Protein AF-A0A2A2J7B3-F1 (afdb_monomer_lite)

Radius of gyration: 69.62 Å; chains: 1; bounding box: 157×77×228 Å

Sequence (652 aa):
MFANFLNESLFKNNKKFQEKTTIHHVQASNSHSEPKKAAKKKLTIIRDLDSDKVLTRLASVEEIEPEYIGFLATYFHDTTAANNDLRQKLNAKASTEAELQNKLEEAKTLRMALERQVVDKDRQLQITSSKLTATQSAAEQFHGQTEQLHVENEGLKKAINAASVAAAEVANKQAELDAFRQKETTLNRRVSQLEGELKQLKLNNEHLQKSAEDTSELEKVQTEFIKLEQVARELKTQLEEKNAALGEAKKRESGAVTAEDLTKIQKEKESILNDFEASKIEWEKKETALMTEYHSLQSLVDELNKEVAKFETFKKEQEDLEQQLRAKEKELAEKSAKLREAESQVFIPSANQDKVASLEKTNVELKSEVENLTKKLIAAEKKAASATPQSNGIEEEVVLKKTKGLDAAPSTGSNEEVQKLKDENQRLKAKNDELRERNLKILEQVNGGSGGGEASVAQVKVKAAKGGEENSNSLVEERRLVVELLGPLAKSTKAKLEDKTAYSKWLNETANNLTKQLADAVNKAGKSNSQTKVTTAESNNNNNNDVTKYKDALTVLTGELTRIEHLYAEGQSRYEAKIAELEQKLSRAVSVIDSVHKLKGELKQCQELKRQIVDLKTTLTSEEALADPSRPSPGSASSAKSDDGEWEVVSS

Secondary structure (DSSP, 8-state):
-HHHHHHHHHHHHTTSSSS--------------PPPP--------GGG--HHHHHHHHTT-TTS-HHHHHHHHHHHHHHHHHHHHHHHHHHHHHHHHHHHHHHHHHHHHHHHHHHHHHHHHHHHHHHHHHHHHHHHHHHHHHHHHHHHHHHHHHHHHHHHHHHHHHHHHHHHHHHHHHHHHHHHHHHHHHHHHHHHHHHHHHHHHHHHHHHHH-THHHHHHHHHHHHHHHHHHHHHHHHHHHHHHHHHHTTS------HHHHHHHHHHHHHHHHHHHHHHHHHHHHHHHHHHHHHHHHHHHHHHHHHHHHHHHHHHHHHHHHHHHHHHHHHHHHHHHHHHHHHHHHS--THHHHHHHHHHHHHHHHHHHHHHHHHHHHHHHHHHTTS-------------------------S-HHHHHHHHHHHHHHHHHHHHHHHHHHHHHHHHHTT------------PPPPP-----HHHHHHHHHHHHHHHHHHHT-----SS-HHHHHHHHHHHHHHHHHHHHHHHHHHHT--S-----SSSHHHHHHHHHHHHHHHHHHHHHHHHHHHHHHHHHHHHHHHHHHHHHHHHHHHHHHHHHHHHHHHHHHHHHHHHHHHHHHHHHHHHHHHH--TT-PPPP-----------------

Organism: NCBI:txid2018661

pLDDT: mean 72.61, std 20.71, range [30.84, 96.69]

Foldseek 3Di:
DVVVVVVVVVVVVVVVPPDDDDDDDDDDDDDDDDDDDDDDDPDPDPPPDQLCNVLVVQVPDPPDDPVVSVVSSVVRVVVVVVVVVVVVVVVVVVVVVVVVVVVVVVVVVVVVVVVVVVVVVVVVVVVVVVVVVVVVVVVVVVVVVVVVVVVVVVVVVVVVVVVVVVVVVVVVVVVVVVVVVVVVVVVVVVVVVVVVVVVVVVVVVVVVVVVVVPCVVVVVVVVVVVVVVVVVVVVVVVVVVVVVVVVVCVVPDDDDDDPVVVVVVVVVVVVVVVVVVVVVVVVVVVVVVVVVVVVVVVVVVVVVVVVVVVVVVVVVVVVVVVVVVVVVVVVVVVVVVVVVVVVVVVPDPCVVVVVVVVVVVVVVVVVVVVVVVVVVVVVVVVVVVVDDDDDDDDDDDDDDDDDDDDDDDDPPDPPVNVVVVVVVVVVVVVVVVVVVVVVVVVVVVVVVPDDDDDDDDDDDDDDDDDDDDPDLVVQLVVLQVVLVVQCVVLVHNDFDSSDPVRSVVVVVVSVVSNVVVVVVVVVVVVPPPDDDDDDPDPVVVVVVVVVVVVVVVVVVVVVVVVVVVVVVVVVVVVVVVVVVVVVVVVVVVVVVVVVVVVVVVVVVVVVVVVVVVVVVVVVVVVVVVVDDVPDDDDDDDDDDDDDDDDDDPPDD

Structure (mmCIF, N/CA/C/O backbone):
data_AF-A0A2A2J7B3-F1
#
_entry.id   AF-A0A2A2J7B3-F1
#
loop_
_atom_site.group_PDB
_atom_site.id
_atom_site.type_symbol
_atom_site.label_atom_id
_atom_site.label_alt_id
_atom_site.label_comp_id
_atom_site.label_asym_id
_atom_site.label_entity_id
_atom_site.label_seq_id
_atom_site.pdbx_PDB_ins_code
_atom_site.Cartn_x
_atom_site.Cartn_y
_atom_site.Cartn_z
_atom_site.occupancy
_atom_site.B_iso_or_equiv
_atom_site.auth_seq_id
_atom_site.auth_comp_id
_atom_site.auth_asym_id
_atom_site.auth_atom_id
_atom_site.pdbx_PDB_model_num
ATOM 1 N N . MET A 1 1 ? 47.542 9.823 -18.271 1.00 46.59 1 MET A N 1
ATOM 2 C CA . MET A 1 1 ? 48.842 9.888 -18.986 1.00 46.59 1 MET A CA 1
ATOM 3 C C . MET A 1 1 ? 48.719 9.769 -20.509 1.00 46.59 1 MET A C 1
ATOM 5 O O . MET A 1 1 ? 49.507 10.402 -21.191 1.00 46.59 1 MET A O 1
ATOM 9 N N . PHE A 1 2 ? 47.718 9.072 -21.066 1.00 37.59 2 PHE A N 1
ATOM 10 C CA . PHE A 1 2 ? 47.525 8.977 -22.529 1.00 37.59 2 PHE A CA 1
ATOM 11 C C . PHE A 1 2 ? 47.028 10.276 -23.208 1.00 37.59 2 PHE A C 1
ATOM 13 O O . PHE A 1 2 ? 47.333 10.521 -24.370 1.00 37.59 2 PHE A O 1
ATOM 20 N N . ALA A 1 3 ? 46.328 11.150 -22.473 1.00 42.34 3 ALA A N 1
ATOM 21 C CA . ALA A 1 3 ? 45.809 12.418 -23.004 1.00 42.34 3 ALA A CA 1
ATOM 22 C C . ALA A 1 3 ? 46.893 13.494 -23.246 1.00 42.34 3 ALA A C 1
ATOM 24 O O . ALA A 1 3 ? 46.746 14.319 -24.145 1.00 42.34 3 ALA A O 1
ATOM 25 N N . ASN A 1 4 ? 48.014 13.457 -22.514 1.00 44.22 4 ASN A N 1
ATOM 26 C CA . ASN A 1 4 ? 49.105 14.426 -22.701 1.00 44.22 4 ASN A CA 1
ATOM 27 C C . ASN A 1 4 ? 49.988 14.102 -23.916 1.00 44.22 4 ASN A C 1
ATOM 29 O O . ASN A 1 4 ? 50.567 15.009 -24.502 1.00 44.22 4 ASN A O 1
ATOM 33 N N . PHE A 1 5 ? 50.039 12.838 -24.345 1.00 44.47 5 PHE A N 1
ATOM 34 C CA . PHE A 1 5 ? 50.855 12.419 -25.488 1.00 44.47 5 PHE A CA 1
ATOM 35 C C . PHE A 1 5 ? 50.239 12.830 -26.840 1.00 44.47 5 PHE A C 1
ATOM 37 O O . PHE A 1 5 ? 50.952 13.154 -27.788 1.00 44.47 5 PHE A O 1
ATOM 44 N N . LEU A 1 6 ? 48.905 12.889 -26.926 1.00 46.59 6 LEU A N 1
ATOM 45 C CA . LEU A 1 6 ? 48.200 13.297 -28.148 1.00 46.59 6 LEU A CA 1
ATOM 46 C C . LEU A 1 6 ? 48.211 14.816 -28.369 1.00 46.59 6 LEU A C 1
ATOM 48 O O . LEU A 1 6 ? 48.235 15.267 -29.515 1.00 46.59 6 LEU A O 1
ATOM 52 N N . ASN A 1 7 ? 48.266 15.608 -27.294 1.00 42.88 7 ASN A N 1
ATOM 53 C CA . ASN A 1 7 ? 48.253 17.068 -27.397 1.00 42.88 7 ASN A CA 1
ATOM 54 C C . ASN A 1 7 ? 49.615 17.642 -27.849 1.00 42.88 7 ASN A C 1
ATOM 56 O O . ASN A 1 7 ? 49.677 18.661 -28.535 1.00 42.88 7 ASN A O 1
ATOM 60 N N . GLU A 1 8 ? 50.718 16.948 -27.550 1.00 44.56 8 GLU A N 1
ATOM 61 C CA . GLU A 1 8 ? 52.071 17.367 -27.947 1.00 44.56 8 GLU A CA 1
ATOM 62 C C . GLU A 1 8 ? 52.402 17.050 -29.422 1.00 44.56 8 GLU A C 1
ATOM 64 O O . GLU A 1 8 ? 53.219 17.732 -30.048 1.00 44.56 8 GLU A O 1
ATOM 69 N N . SER A 1 9 ? 51.730 16.051 -30.007 1.00 46.09 9 SER A N 1
ATOM 70 C CA . SER A 1 9 ? 51.897 15.662 -31.416 1.00 46.09 9 SER A CA 1
ATOM 71 C C . SER A 1 9 ? 51.178 16.624 -32.377 1.00 46.09 9 SER A C 1
ATOM 73 O O . SER A 1 9 ? 51.717 16.993 -33.424 1.00 46.09 9 SER A O 1
ATOM 75 N N . LEU A 1 10 ? 50.003 17.132 -31.984 1.00 44.69 10 LEU A N 1
ATOM 76 C CA . LEU A 1 10 ? 49.225 18.087 -32.786 1.00 44.69 10 LEU A CA 1
ATOM 77 C C . LEU A 1 10 ? 49.862 19.486 -32.848 1.00 44.69 10 LEU A C 1
ATOM 79 O O . LEU A 1 10 ? 49.767 20.160 -33.875 1.00 44.69 10 LEU A O 1
ATOM 83 N N . PHE A 1 11 ? 50.591 19.904 -31.809 1.00 45.38 11 PHE A N 1
ATOM 84 C CA . PHE A 1 11 ? 51.267 21.208 -31.797 1.00 45.38 11 PHE A CA 1
ATOM 85 C C . PHE A 1 11 ? 52.554 21.248 -32.642 1.00 45.38 11 PHE A C 1
ATOM 87 O O . PHE A 1 11 ? 52.927 22.307 -33.152 1.00 45.38 11 PHE A O 1
ATOM 94 N N . LYS A 1 12 ? 53.229 20.107 -32.851 1.00 45.62 12 LYS A N 1
ATOM 95 C CA . LYS A 1 12 ? 54.468 20.042 -33.653 1.00 45.62 12 LYS A CA 1
ATOM 96 C C . LYS A 1 12 ? 54.218 20.040 -35.164 1.00 45.62 12 LYS A C 1
ATOM 98 O O . LYS A 1 12 ? 55.061 20.543 -35.906 1.00 45.62 12 LYS A O 1
ATOM 103 N N . ASN A 1 13 ? 53.057 19.568 -35.626 1.00 40.62 13 ASN A N 1
ATOM 104 C CA . ASN A 1 13 ? 52.735 19.545 -37.059 1.00 40.62 13 ASN A CA 1
ATOM 105 C C . ASN A 1 13 ? 52.183 20.871 -37.599 1.00 40.62 13 ASN A C 1
ATOM 107 O O . ASN A 1 13 ? 52.372 21.164 -38.777 1.00 40.62 13 ASN A O 1
ATOM 111 N N . ASN A 1 14 ? 51.609 21.727 -36.749 1.00 38.53 14 ASN A N 1
ATOM 112 C CA . ASN A 1 14 ? 51.063 23.017 -37.191 1.00 38.53 14 ASN A CA 1
ATOM 113 C C . ASN A 1 14 ? 52.134 24.116 -37.379 1.00 38.53 14 ASN A C 1
ATOM 115 O O . ASN A 1 14 ? 51.863 25.161 -37.963 1.00 38.53 14 ASN A O 1
ATOM 119 N N . LYS A 1 15 ? 53.379 23.882 -36.932 1.00 39.34 15 LYS A N 1
ATOM 120 C CA . LYS A 1 15 ? 54.494 24.843 -37.062 1.00 39.34 15 LYS A CA 1
ATOM 121 C C . LYS A 1 15 ? 55.290 24.705 -38.370 1.00 39.34 15 LYS A C 1
ATOM 123 O O . LYS A 1 15 ? 56.123 25.554 -38.659 1.00 39.34 15 LYS A O 1
ATOM 128 N N . LYS A 1 16 ? 55.038 23.664 -39.178 1.00 42.00 16 LYS A N 1
ATOM 129 C CA . LYS A 1 16 ? 55.746 23.415 -40.454 1.00 42.00 16 LYS A CA 1
ATOM 130 C C . LYS A 1 16 ? 55.039 23.961 -41.704 1.00 42.00 16 LYS A C 1
ATOM 132 O O . LYS A 1 16 ? 55.583 23.827 -42.792 1.00 42.00 16 LYS A O 1
ATOM 137 N N . PHE A 1 17 ? 53.872 24.595 -41.564 1.00 38.53 17 PHE A N 1
ATOM 138 C CA . PHE A 1 17 ? 53.041 25.037 -42.698 1.00 38.53 17 PHE A CA 1
ATOM 139 C C . PHE A 1 17 ? 52.876 26.566 -42.832 1.00 38.53 17 PHE A C 1
ATOM 141 O O . PHE A 1 17 ? 51.977 27.029 -43.526 1.00 38.53 17 PHE A O 1
ATOM 148 N N . GLN A 1 18 ? 53.740 27.361 -42.189 1.00 39.41 18 GLN A N 1
ATOM 149 C CA . GLN A 1 18 ? 53.664 28.836 -42.180 1.00 39.41 18 GLN A CA 1
ATOM 150 C C . GLN A 1 18 ? 54.884 29.550 -42.802 1.00 39.41 18 GLN A C 1
ATOM 152 O O . GLN A 1 18 ? 55.005 30.762 -42.679 1.00 39.41 18 GLN A O 1
ATOM 157 N N . GLU A 1 19 ? 55.766 28.857 -43.528 1.00 44.75 19 GLU A N 1
ATOM 158 C CA . GLU A 1 19 ? 56.910 29.500 -44.200 1.00 44.75 19 GLU A CA 1
ATOM 159 C C . GLU A 1 19 ? 57.011 29.115 -45.680 1.00 44.75 19 GLU A C 1
ATOM 161 O O . GLU A 1 19 ? 57.632 28.119 -46.038 1.00 44.75 19 GLU A O 1
ATOM 166 N N . LYS A 1 20 ? 56.382 29.937 -46.531 1.00 44.06 20 LYS A N 1
ATOM 167 C CA . LYS A 1 20 ? 56.868 30.435 -47.839 1.00 44.06 20 LYS A CA 1
ATOM 168 C C . LYS A 1 20 ? 55.691 30.811 -48.735 1.00 44.06 20 LYS A C 1
ATOM 170 O O . LYS A 1 20 ? 55.239 30.022 -49.554 1.00 44.06 20 LYS A O 1
ATOM 175 N N . THR A 1 21 ? 55.277 32.072 -48.645 1.00 35.19 21 THR A N 1
ATOM 176 C CA . THR A 1 21 ? 54.629 32.749 -49.775 1.00 35.19 21 THR A CA 1
ATOM 177 C C . THR A 1 21 ? 55.183 34.168 -49.866 1.00 35.19 21 THR A C 1
ATOM 179 O O . THR A 1 21 ? 54.560 35.132 -49.437 1.00 35.19 21 THR A O 1
ATOM 182 N N . THR A 1 22 ? 56.410 34.296 -50.373 1.00 32.75 22 THR A N 1
ATOM 183 C CA . THR A 1 22 ? 56.969 35.588 -50.788 1.00 32.75 22 THR A CA 1
ATOM 184 C C . THR A 1 22 ? 56.558 35.813 -52.237 1.00 32.75 22 THR A C 1
ATOM 186 O O . THR A 1 22 ? 57.039 35.138 -53.145 1.00 32.75 22 THR A O 1
ATOM 189 N N . ILE A 1 23 ? 55.618 36.731 -52.441 1.00 35.53 23 ILE A N 1
ATOM 190 C CA . ILE A 1 23 ? 55.153 37.172 -53.755 1.00 35.53 23 ILE A CA 1
ATOM 191 C C . ILE A 1 23 ? 56.238 38.083 -54.343 1.00 35.53 23 ILE A C 1
ATOM 193 O O . ILE A 1 23 ? 56.401 39.218 -53.902 1.00 35.53 23 ILE A O 1
ATOM 197 N N . HIS A 1 24 ? 56.988 37.596 -55.335 1.00 34.22 24 HIS A N 1
ATOM 198 C CA . HIS A 1 24 ? 57.807 38.454 -56.189 1.00 34.22 24 HIS A CA 1
ATOM 199 C C . HIS A 1 24 ? 56.935 39.033 -57.305 1.00 34.22 24 HIS A C 1
ATOM 201 O O . HIS A 1 24 ? 56.469 38.326 -58.197 1.00 34.22 24 HIS A O 1
ATOM 207 N N . HIS A 1 25 ? 56.728 40.344 -57.235 1.00 33.91 25 HIS A N 1
ATOM 208 C CA . HIS A 1 25 ? 56.213 41.171 -58.314 1.00 33.91 25 HIS A CA 1
ATOM 209 C C . HIS A 1 25 ? 57.253 41.214 -59.445 1.00 33.91 25 HIS A C 1
ATOM 211 O O . HIS A 1 25 ? 58.308 41.825 -59.290 1.00 33.91 25 HIS A O 1
ATOM 217 N N . VAL A 1 26 ? 56.971 40.553 -60.569 1.00 33.25 26 VAL A N 1
ATOM 218 C CA . VAL A 1 26 ? 57.711 40.732 -61.824 1.00 33.25 26 VAL A CA 1
ATOM 219 C C . VAL A 1 26 ? 56.765 41.398 -62.816 1.00 33.25 26 VAL A C 1
ATOM 221 O O . VAL A 1 26 ? 55.819 40.784 -63.307 1.00 33.25 26 VAL A O 1
ATOM 224 N N . GLN A 1 27 ? 57.013 42.682 -63.077 1.00 32.03 27 GLN A N 1
ATOM 225 C CA . GLN A 1 27 ? 56.460 43.410 -64.213 1.00 32.03 27 GLN A CA 1
ATOM 226 C C . GLN A 1 27 ? 56.942 42.746 -65.508 1.00 32.03 27 GLN A C 1
ATOM 228 O O . GLN A 1 27 ? 58.120 42.824 -65.849 1.00 32.03 27 GLN A O 1
ATOM 233 N N . ALA A 1 28 ? 56.027 42.117 -66.243 1.00 31.41 28 ALA A N 1
ATOM 234 C CA . ALA A 1 28 ? 56.230 41.786 -67.645 1.00 31.41 28 ALA A CA 1
ATOM 235 C C . ALA A 1 28 ? 55.820 43.001 -68.491 1.00 31.41 28 ALA A C 1
ATOM 237 O O . ALA A 1 28 ? 54.637 43.292 -68.670 1.00 31.41 28 ALA A O 1
ATOM 238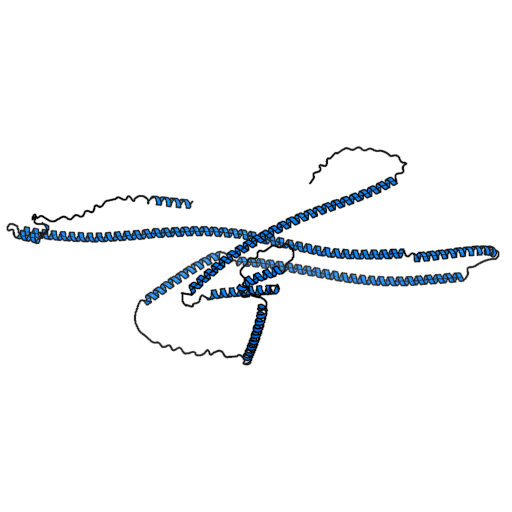 N N . SER A 1 29 ? 56.814 43.740 -68.979 1.00 31.75 29 SER A N 1
ATOM 239 C CA . SER A 1 29 ? 56.663 44.772 -70.000 1.00 31.75 29 SER A CA 1
ATOM 240 C C . SER A 1 29 ? 56.336 44.120 -71.346 1.00 31.75 29 SER A C 1
ATOM 242 O O . SER A 1 29 ? 57.200 43.576 -72.028 1.00 31.75 29 SER A O 1
ATOM 244 N N . ASN A 1 30 ? 55.064 44.191 -71.735 1.00 31.06 30 ASN A N 1
ATOM 245 C CA . ASN A 1 30 ? 54.614 43.883 -73.085 1.00 31.06 30 ASN A CA 1
ATOM 246 C C . ASN A 1 30 ? 54.822 45.127 -73.964 1.00 31.06 30 ASN A C 1
ATOM 248 O O . ASN A 1 30 ? 54.076 46.098 -73.860 1.00 31.06 30 ASN A O 1
ATOM 252 N N . SER A 1 31 ? 55.820 45.096 -74.845 1.00 33.31 31 SER A N 1
ATOM 253 C CA . SER A 1 31 ? 55.893 46.003 -75.994 1.00 33.31 31 SER A CA 1
ATOM 254 C C . SER A 1 31 ? 56.234 45.200 -77.244 1.00 33.31 31 SER A C 1
ATOM 256 O O . SER A 1 31 ? 57.396 44.948 -77.556 1.00 33.31 31 SER A O 1
ATOM 258 N N . HIS A 1 32 ? 55.179 44.774 -77.935 1.00 31.81 32 HIS A N 1
ATOM 259 C CA . HIS A 1 32 ? 55.223 44.284 -79.305 1.00 31.81 32 HIS A CA 1
ATOM 260 C C . HIS A 1 32 ? 55.327 45.516 -80.216 1.00 31.81 32 HIS A C 1
ATOM 262 O O . HIS A 1 32 ? 54.392 46.313 -80.280 1.00 31.81 32 HIS A O 1
ATOM 268 N N . SER A 1 33 ? 56.460 45.705 -80.891 1.00 36.03 33 SER A N 1
ATOM 269 C CA . SER A 1 33 ? 56.558 46.618 -82.031 1.00 36.03 33 SER A CA 1
ATOM 270 C C . SER A 1 33 ? 57.204 45.894 -83.211 1.00 36.03 33 SER A C 1
ATOM 272 O O . SER A 1 33 ? 58.276 45.300 -83.118 1.00 36.03 33 SER A O 1
ATOM 274 N N . GLU A 1 34 ? 56.464 45.893 -84.315 1.00 39.31 34 GLU A N 1
ATOM 275 C CA . GLU A 1 34 ? 56.808 45.309 -85.607 1.00 39.31 34 GLU A CA 1
ATOM 276 C C . GLU A 1 34 ? 58.113 45.895 -86.176 1.00 39.31 34 GLU A C 1
ATOM 278 O O . GLU A 1 34 ? 58.308 47.115 -86.121 1.00 39.31 34 GLU A O 1
ATOM 283 N N . PRO A 1 35 ? 58.973 45.101 -86.843 1.00 38.72 35 PRO A N 1
ATOM 284 C CA . PRO A 1 35 ? 60.016 45.664 -87.679 1.00 38.72 35 PRO A CA 1
ATOM 285 C C . PRO A 1 35 ? 59.506 45.879 -89.113 1.00 38.72 35 PRO A C 1
ATOM 287 O O . PRO A 1 35 ? 59.101 44.957 -89.824 1.00 38.72 35 PRO A O 1
ATOM 290 N N . LYS A 1 36 ? 59.565 47.145 -89.536 1.00 39.59 36 LYS A N 1
ATOM 291 C CA . LYS A 1 36 ? 59.299 47.634 -90.893 1.00 39.59 36 LYS A CA 1
ATOM 292 C C . LYS A 1 36 ? 60.319 47.107 -91.917 1.00 39.59 36 LYS A C 1
ATOM 294 O O . LYS A 1 36 ? 61.487 46.881 -91.617 1.00 39.59 36 LYS A O 1
ATOM 299 N N . LYS A 1 37 ? 59.842 46.971 -93.159 1.00 40.97 37 LYS A N 1
ATOM 300 C CA . LYS A 1 37 ? 60.570 46.583 -94.381 1.00 40.97 37 LYS A CA 1
ATOM 301 C C . LYS A 1 37 ? 61.631 47.602 -94.851 1.00 40.97 37 LYS A C 1
ATOM 303 O O . LYS A 1 37 ? 61.441 48.804 -94.706 1.00 40.97 37 LYS A O 1
ATOM 308 N N . ALA A 1 38 ? 62.579 47.043 -95.626 1.00 37.31 38 ALA A N 1
ATOM 309 C CA . ALA A 1 38 ? 63.555 47.619 -96.578 1.00 37.31 38 ALA A CA 1
ATOM 310 C C . ALA A 1 38 ? 64.889 48.114 -95.965 1.00 37.31 38 ALA A C 1
ATOM 312 O O . ALA A 1 38 ? 64.889 48.787 -94.951 1.00 37.31 38 ALA A O 1
ATOM 313 N N . ALA A 1 39 ? 66.077 47.803 -96.506 1.00 36.78 39 ALA A N 1
ATOM 314 C CA . ALA A 1 39 ? 66.453 47.786 -97.920 1.00 36.78 39 ALA A CA 1
ATOM 315 C C . ALA A 1 39 ? 67.507 46.720 -98.313 1.00 36.78 39 ALA A C 1
ATOM 317 O O . ALA A 1 39 ? 68.252 46.178 -97.503 1.00 36.78 39 ALA A O 1
ATOM 318 N N . LYS A 1 40 ? 67.541 46.464 -99.625 1.00 45.66 40 LYS A N 1
ATOM 319 C CA . LYS A 1 40 ? 68.376 45.519 -100.376 1.00 45.66 40 LYS A CA 1
ATOM 320 C C . LYS A 1 40 ? 69.886 45.714 -100.151 1.00 45.66 40 LYS A C 1
ATOM 322 O O . LYS A 1 40 ? 70.438 46.746 -100.517 1.00 45.66 40 LYS A O 1
ATOM 327 N N . LYS A 1 41 ? 70.568 44.633 -99.770 1.00 39.53 41 LYS A N 1
ATOM 328 C CA . LYS A 1 41 ? 71.864 44.244 -100.349 1.00 39.53 41 LYS A CA 1
ATOM 329 C C . LYS A 1 41 ? 71.696 42.813 -100.856 1.00 39.53 41 LYS A C 1
ATOM 331 O O . LYS A 1 41 ? 71.261 41.953 -100.096 1.00 39.53 41 LYS A O 1
ATOM 336 N N . LYS A 1 42 ? 71.967 42.563 -102.143 1.00 43.91 42 LYS A N 1
ATOM 337 C CA . LYS A 1 42 ? 72.050 41.201 -102.692 1.00 43.91 42 LYS A CA 1
ATOM 338 C C . LYS A 1 42 ? 73.274 40.522 -102.064 1.00 43.91 42 LYS A C 1
ATOM 340 O O . LYS A 1 42 ? 74.350 40.544 -102.643 1.00 43.91 42 LYS A O 1
ATOM 345 N N . LEU A 1 43 ? 73.114 39.959 -100.871 1.00 39.97 43 LEU A N 1
ATOM 346 C CA . LEU A 1 43 ? 73.842 38.751 -100.517 1.00 39.97 43 LEU A CA 1
ATOM 347 C C . LEU A 1 43 ? 72.992 37.600 -101.035 1.00 39.97 43 LEU A C 1
ATOM 349 O O . LEU A 1 43 ? 71.810 37.515 -100.705 1.00 39.97 43 LEU A O 1
ATOM 353 N N . THR A 1 44 ? 73.577 36.742 -101.864 1.00 44.69 44 THR A N 1
ATOM 354 C CA . THR A 1 44 ? 73.000 35.434 -102.164 1.00 44.69 44 THR A CA 1
ATOM 355 C C . THR A 1 44 ? 72.730 34.755 -100.827 1.00 44.69 44 THR A C 1
ATOM 357 O O . THR A 1 44 ? 73.651 34.459 -100.068 1.00 44.69 44 THR A O 1
ATOM 360 N N . ILE A 1 45 ? 71.452 34.620 -100.490 1.00 46.56 45 ILE A N 1
ATOM 361 C CA . ILE A 1 45 ? 71.003 33.987 -99.261 1.00 46.56 45 ILE A CA 1
ATOM 362 C C . ILE A 1 45 ? 71.419 32.517 -99.372 1.00 46.56 45 ILE A C 1
ATOM 364 O O . ILE A 1 45 ? 70.900 31.780 -100.203 1.00 46.56 45 ILE A O 1
ATOM 368 N N . ILE A 1 46 ? 72.364 32.092 -98.532 1.00 53.47 46 ILE A N 1
ATOM 369 C CA . ILE A 1 46 ? 72.908 30.721 -98.486 1.00 53.47 46 ILE A CA 1
ATOM 370 C C . ILE A 1 46 ? 71.819 29.674 -98.142 1.00 53.47 46 ILE A C 1
ATOM 372 O O . ILE A 1 46 ? 72.064 28.478 -98.216 1.00 53.47 46 ILE A O 1
ATOM 376 N N . ARG A 1 47 ? 70.583 30.091 -97.822 1.00 54.59 47 ARG A N 1
ATOM 377 C CA . ARG A 1 47 ? 69.450 29.178 -97.580 1.00 54.59 47 ARG A CA 1
ATOM 378 C C . ARG A 1 47 ? 68.881 28.501 -98.836 1.00 54.59 47 ARG A C 1
ATOM 380 O O . ARG A 1 47 ? 68.173 27.520 -98.660 1.00 54.59 47 ARG A O 1
ATOM 387 N N . ASP A 1 48 ? 69.202 28.968 -100.049 1.00 51.38 48 ASP A N 1
ATOM 388 C CA . ASP A 1 48 ? 68.646 28.418 -101.308 1.00 51.38 48 ASP A CA 1
ATOM 389 C C . ASP A 1 48 ? 69.651 27.599 -102.148 1.00 51.38 48 ASP A C 1
ATOM 391 O O . ASP A 1 48 ? 69.338 27.194 -103.276 1.00 51.38 48 ASP A O 1
ATOM 395 N N . LEU A 1 49 ? 70.855 27.356 -101.618 1.00 60.59 49 LEU A N 1
ATOM 396 C CA . LEU A 1 49 ? 71.815 26.399 -102.177 1.00 60.59 49 LEU A CA 1
ATOM 397 C C . LEU A 1 49 ? 71.397 24.996 -101.728 1.00 60.59 49 LEU A C 1
ATOM 399 O O . LEU A 1 49 ? 71.708 24.592 -100.611 1.00 60.59 49 LEU A O 1
ATOM 403 N N . ASP A 1 50 ? 70.668 24.272 -102.577 1.00 67.12 50 ASP A N 1
ATOM 404 C CA . ASP A 1 50 ? 70.496 22.833 -102.382 1.00 67.12 50 ASP A CA 1
ATOM 405 C C . ASP A 1 50 ? 71.690 22.070 -102.985 1.00 67.12 50 ASP A C 1
ATOM 407 O O . ASP A 1 50 ? 72.432 22.607 -103.818 1.00 67.12 50 ASP A O 1
ATOM 411 N N . SER A 1 51 ? 71.890 20.840 -102.511 1.00 66.38 51 SER A N 1
ATOM 412 C CA . SER A 1 51 ? 72.967 19.942 -102.943 1.00 66.38 51 SER A CA 1
ATOM 413 C C . SER A 1 51 ? 73.061 19.846 -104.467 1.00 66.38 51 SER A C 1
ATOM 415 O O . SER A 1 51 ? 74.141 20.007 -105.031 1.00 66.38 51 SER A O 1
ATOM 417 N N . ASP A 1 52 ? 71.932 19.690 -105.152 1.00 68.12 52 ASP A N 1
ATOM 418 C CA . ASP A 1 52 ? 71.865 19.541 -106.603 1.00 68.12 52 ASP A CA 1
ATOM 419 C C . ASP A 1 52 ? 72.272 20.838 -107.305 1.00 68.12 52 ASP A C 1
ATOM 421 O O . ASP A 1 52 ? 72.985 20.804 -108.307 1.00 68.12 52 ASP A O 1
ATOM 425 N N . LYS A 1 53 ? 71.922 22.006 -106.755 1.00 71.31 53 LYS A N 1
ATOM 426 C CA . LYS A 1 53 ? 72.347 23.311 -107.302 1.00 71.31 53 LYS A CA 1
ATOM 427 C C . LYS A 1 53 ? 73.844 23.577 -107.130 1.00 71.31 53 LYS A C 1
ATOM 429 O O . LYS A 1 53 ? 74.443 24.231 -107.987 1.00 71.31 53 LYS A O 1
ATOM 434 N N . VAL A 1 54 ? 74.447 23.107 -106.037 1.00 70.06 54 VAL A N 1
ATOM 435 C CA . VAL A 1 54 ? 75.896 23.216 -105.789 1.00 70.06 54 VAL A CA 1
ATOM 436 C C . VAL A 1 54 ? 76.662 22.269 -106.711 1.00 70.06 54 VAL A C 1
ATOM 438 O O . VAL A 1 54 ? 77.597 22.698 -107.386 1.00 70.06 54 VAL A O 1
ATOM 441 N N . LEU A 1 55 ? 76.218 21.015 -106.811 1.00 67.75 55 LEU A N 1
ATOM 442 C CA . LEU A 1 55 ? 76.835 19.989 -107.652 1.00 67.75 55 LEU A CA 1
ATOM 443 C C . LEU A 1 55 ? 76.708 20.307 -109.143 1.00 67.75 55 LEU A C 1
ATOM 445 O O . LEU A 1 55 ? 77.688 20.196 -109.872 1.00 67.75 55 LEU A O 1
ATOM 449 N N . THR A 1 56 ? 75.549 20.804 -109.585 1.00 70.69 56 THR A N 1
ATOM 450 C CA . THR A 1 56 ? 75.329 21.233 -110.979 1.00 70.69 56 THR A CA 1
ATOM 451 C C . THR A 1 56 ? 76.251 22.390 -111.373 1.00 70.69 56 THR A C 1
ATOM 453 O O . THR A 1 56 ? 76.732 22.440 -112.502 1.00 70.69 56 THR A O 1
ATOM 456 N N . ARG A 1 57 ? 76.541 23.324 -110.454 1.00 68.62 57 ARG A N 1
ATOM 457 C CA . ARG A 1 57 ? 77.497 24.413 -110.714 1.00 68.62 57 ARG A CA 1
ATOM 458 C C . ARG A 1 57 ? 78.945 23.935 -110.733 1.00 68.62 57 ARG A C 1
ATOM 460 O O . ARG A 1 57 ? 79.703 24.390 -111.580 1.00 68.62 57 ARG A O 1
ATOM 467 N N . LEU A 1 58 ? 79.328 23.030 -109.838 1.00 67.94 58 LEU A N 1
ATOM 468 C CA . LEU A 1 58 ? 80.693 22.497 -109.782 1.00 67.94 58 LEU A CA 1
ATOM 469 C C . LEU A 1 58 ? 81.013 21.584 -110.972 1.00 67.94 58 LEU A C 1
ATOM 471 O O . LEU A 1 58 ? 82.117 21.654 -111.494 1.00 67.94 58 LEU A O 1
ATOM 475 N N . ALA A 1 59 ? 80.031 20.827 -111.471 1.00 64.56 59 ALA A N 1
ATOM 476 C CA . ALA A 1 59 ? 80.159 20.016 -112.684 1.00 64.56 59 ALA A CA 1
ATOM 477 C C . ALA A 1 59 ? 80.345 20.834 -113.980 1.00 64.56 59 ALA A C 1
ATOM 479 O O . ALA A 1 59 ? 80.698 20.269 -115.009 1.00 64.56 59 ALA A O 1
ATOM 480 N N . SER A 1 60 ? 80.106 22.152 -113.942 1.00 63.16 60 SER A N 1
ATOM 481 C CA . SER A 1 60 ? 80.287 23.066 -115.083 1.00 63.16 60 SER A CA 1
ATOM 482 C C . SER A 1 60 ? 81.646 23.784 -115.116 1.00 63.16 60 SER A C 1
ATOM 484 O O . SER A 1 60 ? 81.884 24.589 -116.013 1.00 63.16 60 SER A O 1
ATOM 486 N N . VAL A 1 61 ? 82.526 23.521 -114.143 1.00 67.69 61 VAL A N 1
ATOM 487 C CA . VAL A 1 61 ? 83.872 24.109 -114.052 1.00 67.69 61 VAL A CA 1
ATOM 488 C C . VAL A 1 61 ? 84.892 23.097 -114.592 1.00 67.69 61 VAL A C 1
ATOM 490 O O . VAL A 1 61 ? 85.061 22.035 -114.004 1.00 67.69 61 VAL A O 1
ATOM 493 N N . GLU A 1 62 ? 85.575 23.419 -115.698 1.00 60.06 62 GLU A N 1
ATOM 494 C CA . GLU A 1 62 ? 86.496 22.510 -116.425 1.00 60.06 62 GLU A CA 1
ATOM 495 C C . GLU A 1 62 ? 87.751 22.080 -115.636 1.00 60.06 62 GLU A C 1
ATOM 497 O O . GLU A 1 62 ? 88.373 21.081 -115.982 1.00 60.06 62 GLU A O 1
ATOM 502 N N . GLU A 1 63 ? 88.124 22.802 -114.575 1.00 60.50 63 GLU A N 1
ATOM 503 C CA . GLU A 1 63 ? 89.348 22.562 -113.786 1.00 60.50 63 GLU A CA 1
ATOM 504 C C . GLU A 1 63 ? 89.131 21.703 -112.525 1.00 60.50 63 GLU A C 1
ATOM 506 O O . GLU A 1 63 ? 90.052 21.536 -111.726 1.00 60.50 63 GLU A O 1
ATOM 511 N N . ILE A 1 64 ? 87.923 21.174 -112.304 1.00 68.50 64 ILE A N 1
ATOM 512 C CA . ILE A 1 64 ? 87.626 20.352 -111.125 1.00 68.50 64 ILE A CA 1
ATOM 513 C C . ILE A 1 64 ? 87.644 18.871 -111.503 1.00 68.50 64 ILE A C 1
ATOM 515 O O . ILE A 1 64 ? 86.903 18.430 -112.378 1.00 68.50 64 ILE A O 1
ATOM 519 N N . GLU A 1 65 ? 88.465 18.096 -110.793 1.00 75.38 65 GLU A N 1
ATOM 520 C CA . GLU A 1 65 ? 88.549 16.644 -110.959 1.00 75.38 65 GLU A CA 1
ATOM 521 C C . GLU A 1 65 ? 87.167 15.982 -110.740 1.00 75.38 65 GLU A C 1
ATOM 523 O O . GLU A 1 65 ? 86.500 16.261 -109.732 1.00 75.38 65 GLU A O 1
ATOM 528 N N . PRO A 1 66 ? 86.709 15.096 -111.647 1.00 75.19 66 PRO A N 1
ATOM 529 C CA . PRO A 1 66 ? 85.439 14.376 -111.512 1.00 75.19 66 PRO A CA 1
ATOM 530 C C . PRO A 1 66 ? 85.299 13.630 -110.178 1.00 75.19 66 PRO A C 1
ATOM 532 O O . PRO A 1 66 ? 84.209 13.559 -109.605 1.00 75.19 66 PRO A O 1
ATOM 535 N N . GLU A 1 67 ? 86.410 13.121 -109.648 1.00 75.62 67 GLU A N 1
ATOM 536 C CA . GLU A 1 67 ? 86.506 12.460 -108.350 1.00 75.62 67 GLU A CA 1
ATOM 537 C C . GLU A 1 67 ? 86.127 13.406 -107.200 1.00 75.62 67 GLU A C 1
ATOM 539 O O . GLU A 1 67 ? 85.438 12.999 -106.260 1.00 75.62 67 GLU A O 1
ATOM 544 N N . TYR A 1 68 ? 86.503 14.686 -107.288 1.00 79.06 68 TYR A N 1
ATOM 545 C CA . TYR A 1 68 ? 86.160 15.699 -106.290 1.00 79.06 68 TYR A CA 1
ATOM 546 C C . TYR A 1 68 ? 84.671 16.078 -106.342 1.00 79.06 68 TYR A C 1
ATOM 548 O O . TYR A 1 68 ? 84.040 16.261 -105.299 1.00 79.06 68 TYR A O 1
ATOM 556 N N . ILE A 1 69 ? 84.067 16.118 -107.535 1.00 79.19 69 ILE A N 1
ATOM 557 C CA . ILE A 1 69 ? 82.614 16.316 -107.697 1.00 79.19 69 ILE A CA 1
ATOM 558 C C . ILE A 1 69 ? 81.838 15.124 -107.116 1.00 79.19 69 ILE A C 1
ATOM 560 O O . ILE A 1 69 ? 80.859 15.326 -106.394 1.00 79.19 69 ILE A O 1
ATOM 564 N N . GLY A 1 70 ? 82.291 13.889 -107.365 1.00 79.38 70 GLY A N 1
ATOM 565 C CA . GLY A 1 70 ? 81.707 12.676 -106.781 1.00 79.38 70 GLY A CA 1
ATOM 566 C C . GLY A 1 70 ? 81.830 12.624 -105.252 1.00 79.38 70 GLY A C 1
ATOM 567 O O . GLY A 1 70 ? 80.870 12.268 -104.559 1.00 79.38 70 GLY A O 1
ATOM 568 N N . PHE A 1 71 ? 82.975 13.054 -104.710 1.00 85.25 71 PHE A N 1
ATOM 569 C CA . PHE A 1 71 ? 83.176 13.217 -103.269 1.00 85.25 71 PHE A CA 1
ATOM 570 C C . PHE A 1 71 ? 82.188 14.226 -102.675 1.00 85.25 71 PHE A C 1
ATOM 572 O O . PHE A 1 71 ? 81.518 13.915 -101.692 1.00 85.25 71 PHE A O 1
ATOM 579 N N . LEU A 1 72 ? 82.044 15.408 -103.282 1.00 83.62 72 LEU A N 1
ATOM 580 C CA . LEU A 1 72 ? 81.106 16.425 -102.808 1.00 83.62 72 LEU A CA 1
ATOM 581 C C . LEU A 1 72 ? 79.652 15.955 -102.903 1.00 83.62 72 LEU A C 1
ATOM 583 O O . LEU A 1 72 ? 78.876 16.225 -101.989 1.00 83.62 72 LEU A O 1
ATOM 587 N N . ALA A 1 73 ? 79.282 15.217 -103.954 1.00 80.56 73 ALA A N 1
ATOM 588 C CA . ALA A 1 73 ? 77.938 14.659 -104.097 1.00 80.56 73 ALA A CA 1
ATOM 589 C C . ALA A 1 73 ? 77.607 13.686 -102.964 1.00 80.56 73 ALA A C 1
ATOM 591 O O . ALA A 1 73 ? 76.559 13.801 -102.327 1.00 80.56 73 ALA A O 1
ATOM 592 N N . THR A 1 74 ? 78.544 12.786 -102.667 1.00 84.88 74 THR A N 1
ATOM 593 C CA . THR A 1 74 ? 78.430 11.832 -101.558 1.00 84.88 74 THR A CA 1
ATOM 594 C C . THR A 1 74 ? 78.384 12.568 -100.218 1.00 84.88 74 THR A C 1
ATOM 596 O O . THR A 1 74 ? 77.487 12.337 -99.415 1.00 84.88 74 THR A O 1
ATOM 599 N N . TYR A 1 75 ? 79.271 13.547 -100.010 1.00 85.31 75 TYR A N 1
ATOM 600 C CA . TYR A 1 75 ? 79.327 14.348 -98.788 1.00 85.31 75 TYR A CA 1
ATOM 601 C C . TYR A 1 75 ? 78.022 15.112 -98.521 1.00 85.31 75 TYR A C 1
ATOM 603 O O . TYR A 1 75 ? 77.512 15.094 -97.398 1.00 85.31 75 TYR A O 1
ATOM 611 N N . PHE A 1 76 ? 77.444 15.771 -99.531 1.00 84.62 76 PHE A N 1
ATOM 612 C CA . PHE A 1 76 ? 76.173 16.478 -99.373 1.00 84.62 76 PHE A CA 1
ATOM 613 C C . PHE A 1 76 ? 74.992 15.523 -99.186 1.00 84.62 76 PHE A C 1
ATOM 615 O O . PHE A 1 76 ? 74.105 15.827 -98.381 1.00 84.62 76 PHE A O 1
ATOM 622 N N . HIS A 1 77 ? 74.982 14.376 -99.869 1.00 83.25 77 HIS A N 1
ATOM 623 C CA . HIS A 1 77 ? 73.959 13.349 -99.681 1.00 83.25 77 HIS A CA 1
ATOM 624 C C . HIS A 1 77 ? 73.985 12.795 -98.249 1.00 83.25 77 HIS A C 1
ATOM 626 O O . HIS A 1 77 ? 72.969 12.856 -97.554 1.00 83.25 77 HIS A O 1
ATOM 632 N N . ASP A 1 78 ? 75.157 12.381 -97.765 1.00 86.69 78 ASP A N 1
ATOM 633 C CA . ASP A 1 78 ? 75.359 11.852 -96.413 1.00 86.69 78 ASP A CA 1
ATOM 634 C C . ASP A 1 78 ? 75.039 12.901 -95.343 1.00 86.69 78 ASP A C 1
ATOM 636 O O . ASP A 1 78 ? 74.361 12.614 -94.356 1.00 86.69 78 ASP A O 1
ATOM 640 N N . THR A 1 79 ? 75.446 14.156 -95.559 1.00 86.94 79 THR A N 1
ATOM 641 C CA . THR A 1 79 ? 75.131 15.267 -94.646 1.00 86.94 79 THR A CA 1
ATOM 642 C C . THR A 1 79 ? 73.629 15.556 -94.601 1.00 86.94 79 THR A C 1
ATOM 644 O O . THR A 1 79 ? 73.074 15.851 -93.539 1.00 86.94 79 THR A O 1
ATOM 647 N N . THR A 1 80 ? 72.939 15.468 -95.739 1.00 86.12 80 THR A N 1
ATOM 648 C CA . THR A 1 80 ? 71.484 15.658 -95.814 1.00 86.12 80 THR A CA 1
ATOM 649 C C . THR A 1 80 ? 70.748 14.503 -95.136 1.00 86.12 80 THR A C 1
ATOM 651 O O . THR A 1 80 ? 69.822 14.744 -94.358 1.00 86.12 80 THR A O 1
ATOM 654 N N . ALA A 1 81 ? 71.193 13.264 -95.356 1.00 85.38 81 ALA A N 1
ATOM 655 C CA . ALA A 1 81 ? 70.669 12.079 -94.687 1.00 85.38 81 ALA A CA 1
ATOM 656 C C . ALA A 1 81 ? 70.860 12.161 -93.161 1.00 85.38 81 ALA A C 1
ATOM 658 O O . ALA A 1 81 ? 69.895 11.991 -92.416 1.00 85.38 81 ALA A O 1
ATOM 659 N N . ALA A 1 82 ? 72.058 12.527 -92.692 1.00 89.19 82 ALA A N 1
ATOM 660 C CA . ALA A 1 82 ? 72.355 12.717 -91.273 1.00 89.19 82 ALA A CA 1
ATOM 661 C C . ALA A 1 82 ? 71.509 13.836 -90.641 1.00 89.19 82 ALA A C 1
ATOM 663 O O . ALA A 1 82 ? 70.984 13.677 -89.539 1.00 89.19 82 ALA A O 1
ATOM 664 N N . ASN A 1 83 ? 71.313 14.958 -91.340 1.00 87.38 83 ASN A N 1
ATOM 665 C CA . ASN A 1 83 ? 70.446 16.038 -90.865 1.00 87.38 83 ASN A CA 1
ATOM 666 C C . ASN A 1 83 ? 68.974 15.618 -90.781 1.00 87.38 83 ASN A C 1
ATOM 668 O O . ASN A 1 83 ? 68.282 16.009 -89.839 1.00 87.38 83 ASN A O 1
ATOM 672 N N . ASN A 1 84 ? 68.483 14.831 -91.738 1.00 88.25 84 ASN A N 1
ATOM 673 C CA . ASN A 1 84 ? 67.117 14.314 -91.706 1.00 88.25 84 ASN A CA 1
ATOM 674 C C . ASN A 1 84 ? 66.917 13.314 -90.558 1.00 88.25 84 ASN A C 1
ATOM 676 O O . ASN A 1 84 ? 65.924 13.426 -89.840 1.00 88.25 84 ASN A O 1
ATOM 680 N N . ASP A 1 85 ? 67.879 12.420 -90.315 1.00 92.81 85 ASP A N 1
ATOM 681 C CA . ASP A 1 85 ? 67.872 11.508 -89.161 1.00 92.81 85 ASP A CA 1
ATOM 682 C C . ASP A 1 85 ? 67.904 12.277 -87.827 1.00 92.81 85 ASP A C 1
ATOM 684 O O . ASP A 1 85 ? 67.094 12.023 -86.933 1.00 92.81 85 ASP A O 1
ATOM 688 N N . LEU A 1 86 ? 68.758 13.300 -87.702 1.00 92.50 86 LEU A N 1
ATOM 689 C CA . LEU A 1 86 ? 68.792 14.165 -86.518 1.00 92.50 86 LEU A CA 1
ATOM 690 C C . LEU A 1 86 ? 67.478 14.927 -86.314 1.00 92.50 86 LEU A C 1
ATOM 692 O O . LEU A 1 86 ? 67.004 15.024 -85.182 1.00 92.50 86 LEU A O 1
ATOM 696 N N . ARG A 1 87 ? 66.856 15.436 -87.384 1.00 92.00 87 ARG A N 1
ATOM 697 C CA . ARG A 1 87 ? 65.533 16.079 -87.320 1.00 92.00 87 ARG A CA 1
ATOM 698 C C . ARG A 1 87 ? 64.449 15.100 -86.893 1.00 92.00 87 ARG A C 1
ATOM 700 O O . ARG A 1 87 ? 63.614 15.453 -86.065 1.00 92.00 87 ARG A O 1
ATOM 707 N N . GLN A 1 88 ? 64.470 13.876 -87.412 1.00 92.50 88 GLN A N 1
ATOM 708 C CA . GLN A 1 88 ? 63.528 12.835 -87.017 1.00 92.50 88 GLN A CA 1
ATOM 709 C C . GLN A 1 88 ? 63.699 12.476 -85.537 1.00 92.50 88 GLN A C 1
ATOM 711 O O . GLN A 1 88 ? 62.711 12.430 -84.806 1.00 92.50 88 GLN A O 1
ATOM 716 N N . LYS A 1 89 ? 64.940 12.311 -85.063 1.00 93.38 89 LYS A N 1
ATOM 717 C CA . LYS A 1 89 ? 65.255 12.077 -83.645 1.00 93.38 89 LYS A CA 1
ATOM 718 C C . LYS A 1 89 ? 64.851 13.251 -82.755 1.00 93.38 89 LYS A C 1
ATOM 720 O O . LYS A 1 89 ? 64.345 13.026 -81.659 1.00 93.38 89 LYS A O 1
ATOM 725 N N . LEU A 1 90 ? 65.042 14.489 -83.212 1.00 93.31 90 LEU A N 1
ATOM 726 C CA . LEU A 1 90 ? 64.619 15.692 -82.493 1.00 93.31 90 LEU A CA 1
ATOM 727 C C . LEU A 1 90 ? 63.093 15.761 -82.382 1.00 93.31 90 LEU A C 1
ATOM 729 O O . LEU A 1 90 ? 62.581 15.980 -81.290 1.00 93.31 90 LEU A O 1
ATOM 733 N N . ASN A 1 91 ? 62.373 15.510 -83.477 1.00 92.88 91 ASN A N 1
ATOM 734 C CA . ASN A 1 91 ? 60.911 15.475 -83.484 1.00 92.88 91 ASN A CA 1
ATOM 735 C C . ASN A 1 91 ? 60.369 14.338 -82.609 1.00 92.88 91 ASN A C 1
ATOM 737 O O . ASN A 1 91 ? 59.419 14.546 -81.860 1.00 92.88 91 ASN A O 1
ATOM 741 N N . ALA A 1 92 ? 60.994 13.157 -82.649 1.00 93.19 92 ALA A N 1
ATOM 742 C CA . ALA A 1 92 ? 60.645 12.044 -81.773 1.00 93.19 92 ALA A CA 1
ATOM 743 C C . ALA A 1 92 ? 60.864 12.409 -80.297 1.00 93.19 92 ALA A C 1
ATOM 745 O O . ALA A 1 92 ? 59.971 12.197 -79.481 1.00 93.19 92 ALA A O 1
ATOM 746 N N . LYS A 1 93 ? 62.000 13.036 -79.956 1.00 94.38 93 LYS A N 1
ATOM 747 C CA . LYS A 1 93 ? 62.251 13.539 -78.597 1.00 94.38 93 LYS A CA 1
ATOM 748 C C . LYS A 1 93 ? 61.229 14.592 -78.171 1.00 94.38 93 LYS A C 1
ATOM 750 O O . LYS A 1 93 ? 60.690 14.472 -77.077 1.00 94.38 93 LYS A O 1
ATOM 755 N N . ALA A 1 94 ? 60.915 15.560 -79.030 1.00 92.81 94 ALA A N 1
ATOM 756 C CA . ALA A 1 94 ? 59.906 16.580 -78.753 1.00 92.81 94 ALA A CA 1
ATOM 757 C C . ALA A 1 94 ? 58.513 15.963 -78.524 1.00 92.81 94 ALA A C 1
ATOM 759 O O . ALA A 1 94 ? 57.808 16.368 -77.605 1.00 92.81 94 ALA A O 1
ATOM 760 N N . SER A 1 95 ? 58.145 14.933 -79.296 1.00 93.62 95 SER A N 1
ATOM 761 C CA . SER A 1 95 ? 56.910 14.168 -79.080 1.00 93.62 95 SER A CA 1
ATOM 762 C C . SER A 1 95 ? 56.916 13.466 -77.721 1.00 93.62 95 SER A C 1
ATOM 764 O O . SER A 1 95 ? 55.964 13.599 -76.957 1.00 93.62 95 SER A O 1
ATOM 766 N N . THR A 1 96 ? 58.007 12.774 -77.371 1.00 94.69 96 THR A N 1
ATOM 767 C CA . THR A 1 96 ? 58.117 12.108 -76.062 1.00 94.69 96 THR A CA 1
ATOM 768 C C . THR A 1 96 ? 58.128 13.096 -74.896 1.00 94.69 96 THR A C 1
ATOM 770 O O . THR A 1 96 ? 57.589 12.801 -73.834 1.00 94.69 96 THR A O 1
ATOM 773 N N . GLU A 1 97 ? 58.710 14.283 -75.078 1.00 92.69 97 GLU A N 1
ATOM 774 C CA . GLU A 1 97 ? 58.710 15.342 -74.071 1.00 92.69 97 GLU A CA 1
ATOM 775 C C . GLU A 1 97 ? 57.298 15.892 -73.852 1.00 92.69 97 GLU A C 1
ATOM 777 O O . GLU A 1 97 ? 56.870 16.016 -72.705 1.00 92.69 97 GLU A O 1
ATOM 782 N N . ALA A 1 98 ? 56.541 16.131 -74.927 1.00 93.50 98 ALA A N 1
ATOM 783 C CA . ALA A 1 98 ? 55.141 16.536 -74.841 1.00 93.50 98 ALA A CA 1
ATOM 784 C C . ALA A 1 98 ? 54.275 15.469 -74.143 1.00 93.50 98 ALA A C 1
ATOM 786 O O . ALA A 1 98 ? 53.457 15.794 -73.283 1.00 93.50 98 ALA A O 1
ATOM 787 N N . GLU A 1 99 ? 54.488 14.184 -74.444 1.00 94.62 99 GLU A N 1
ATOM 788 C CA . GLU A 1 99 ? 53.806 13.080 -73.756 1.00 94.62 99 GLU A CA 1
ATOM 789 C C . GLU A 1 99 ? 54.142 13.017 -72.259 1.00 94.62 99 GLU A C 1
ATOM 791 O O . GLU A 1 99 ? 53.253 12.807 -71.431 1.00 94.62 99 GLU A O 1
ATOM 796 N N . LEU A 1 100 ? 55.412 13.204 -71.885 1.00 94.56 100 LEU A N 1
ATOM 797 C CA . LEU A 1 100 ? 55.829 13.232 -70.480 1.00 94.56 100 LEU A CA 1
ATOM 798 C C . LEU A 1 100 ? 55.280 14.456 -69.741 1.00 94.56 100 LEU A C 1
ATOM 800 O O . LEU A 1 100 ? 54.879 14.325 -68.585 1.00 94.56 100 LEU A O 1
ATOM 804 N N . GLN A 1 101 ? 55.218 15.620 -70.393 1.00 94.06 101 GLN A N 1
ATOM 805 C CA . GLN A 1 101 ? 54.580 16.812 -69.833 1.00 94.06 101 GLN A CA 1
ATOM 806 C C . GLN A 1 101 ? 53.085 16.584 -69.592 1.00 94.06 101 GLN A C 1
ATOM 808 O O . GLN A 1 101 ? 52.600 16.885 -68.503 1.00 94.06 101 GLN A O 1
ATOM 813 N N . ASN A 1 102 ? 52.376 15.970 -70.544 1.00 95.00 102 ASN A N 1
ATOM 814 C CA . ASN A 1 102 ? 50.968 15.610 -70.361 1.00 95.00 102 ASN A CA 1
ATOM 815 C C . ASN A 1 102 ? 50.781 14.650 -69.176 1.00 95.00 102 ASN A C 1
ATOM 817 O O . ASN A 1 102 ? 49.966 14.921 -68.296 1.00 95.00 102 ASN A O 1
ATOM 821 N N . LYS A 1 103 ? 51.596 13.589 -69.077 1.00 95.50 103 LYS A N 1
ATOM 822 C CA . LYS A 1 103 ? 51.562 12.656 -67.934 1.00 95.50 103 LYS A CA 1
ATOM 823 C C . LYS A 1 103 ? 51.872 13.339 -66.600 1.00 95.50 103 LYS A C 1
ATOM 825 O O . LYS A 1 103 ? 51.306 12.972 -65.572 1.00 95.50 103 LYS A O 1
ATOM 830 N N . LEU A 1 104 ? 52.775 14.320 -66.592 1.00 92.62 104 LEU A N 1
ATOM 831 C CA . LEU A 1 104 ? 53.106 15.087 -65.392 1.00 92.62 104 LEU A CA 1
ATOM 832 C C . LEU A 1 104 ? 51.925 15.954 -64.937 1.00 92.62 104 LEU A C 1
ATOM 834 O O . LEU A 1 104 ? 51.641 16.004 -63.739 1.00 92.62 104 LEU A O 1
ATOM 838 N N . GLU A 1 105 ? 51.232 16.617 -65.862 1.00 94.25 105 GLU A N 1
ATOM 839 C CA . GLU A 1 105 ? 50.035 17.400 -65.538 1.00 94.25 105 GLU A CA 1
ATOM 840 C C . GLU A 1 105 ? 48.877 16.503 -65.079 1.00 94.25 105 GLU A C 1
ATOM 842 O O . GLU A 1 105 ? 48.254 16.784 -64.052 1.00 94.25 105 GLU A O 1
ATOM 847 N N . GLU A 1 106 ? 48.656 15.358 -65.728 1.00 95.25 106 GLU A N 1
ATOM 848 C CA . GLU A 1 106 ? 47.706 14.342 -65.257 1.00 95.25 106 GLU A CA 1
ATOM 849 C C . GLU A 1 106 ? 48.030 13.893 -63.821 1.00 95.25 106 GLU A C 1
ATOM 851 O O . GLU A 1 106 ? 47.162 13.925 -62.946 1.00 95.25 106 GLU A O 1
ATOM 856 N N . ALA A 1 107 ? 49.293 13.571 -63.524 1.00 93.12 107 ALA A N 1
ATOM 857 C CA . ALA A 1 107 ? 49.715 13.178 -62.180 1.00 93.12 107 ALA A CA 1
ATOM 858 C C . ALA A 1 107 ? 49.507 14.294 -61.137 1.00 93.12 107 ALA A C 1
ATOM 860 O O . ALA A 1 107 ? 49.092 14.012 -60.009 1.00 93.12 107 ALA A O 1
ATOM 861 N N . LYS A 1 108 ? 49.746 15.564 -61.494 1.00 94.25 108 LYS A N 1
ATOM 862 C CA . LYS A 1 108 ? 49.471 16.712 -60.611 1.00 94.25 108 LYS A CA 1
ATOM 863 C C . LYS A 1 108 ? 47.980 16.851 -60.317 1.00 94.25 108 LYS A C 1
ATOM 865 O O . LYS A 1 108 ? 47.612 17.017 -59.154 1.00 94.25 108 LYS A O 1
ATOM 870 N N . THR A 1 109 ? 47.123 16.749 -61.334 1.00 94.94 109 THR A N 1
ATOM 871 C CA . THR A 1 109 ? 45.666 16.835 -61.136 1.00 94.94 109 THR A CA 1
ATOM 872 C C . THR A 1 109 ? 45.144 15.697 -60.260 1.00 94.94 109 THR A C 1
ATOM 874 O O . THR A 1 109 ? 44.361 15.941 -59.340 1.00 94.94 109 THR A O 1
ATOM 877 N N . LEU A 1 110 ? 45.645 14.473 -60.463 1.00 95.88 110 LEU A N 1
ATOM 878 C CA . LEU A 1 110 ? 45.282 13.312 -59.655 1.00 95.88 110 LEU A CA 1
ATOM 879 C C . LEU A 1 110 ? 45.757 13.458 -58.204 1.00 95.88 110 LEU A C 1
ATOM 881 O O . LEU A 1 110 ? 44.997 13.183 -57.275 1.00 95.88 110 LEU A O 1
ATOM 885 N N . ARG A 1 111 ? 46.975 13.969 -57.990 1.00 93.88 111 ARG A N 1
ATOM 886 C CA . ARG A 1 111 ? 47.483 14.285 -56.651 1.00 93.88 111 ARG A CA 1
ATOM 887 C C . ARG A 1 111 ? 46.606 15.320 -55.942 1.00 93.88 111 ARG A C 1
ATOM 889 O O . ARG A 1 111 ? 46.255 15.110 -54.786 1.00 93.88 111 ARG A O 1
ATOM 896 N N . MET A 1 112 ? 46.215 16.402 -56.619 1.00 93.62 112 MET A N 1
ATOM 897 C CA . MET A 1 112 ? 45.328 17.419 -56.037 1.00 93.62 112 MET A CA 1
ATOM 898 C C . MET A 1 112 ? 43.947 16.851 -55.682 1.00 93.62 112 MET A C 1
ATOM 900 O O . MET A 1 112 ? 43.372 17.222 -54.658 1.00 93.62 112 MET A O 1
ATOM 904 N N . ALA A 1 113 ? 43.404 15.949 -56.505 1.00 93.38 113 ALA A N 1
ATOM 905 C CA . ALA A 1 113 ? 42.146 15.268 -56.207 1.00 93.38 113 ALA A CA 1
ATOM 906 C C . ALA A 1 113 ? 42.267 14.367 -54.965 1.00 93.38 113 ALA A C 1
ATOM 908 O O . ALA A 1 113 ? 41.385 14.389 -54.104 1.00 93.38 113 ALA A O 1
ATOM 909 N N . LEU A 1 114 ? 43.376 13.633 -54.836 1.00 94.69 114 LEU A N 1
ATOM 910 C CA . LEU A 1 114 ? 43.638 12.774 -53.682 1.00 94.69 114 LEU A CA 1
ATOM 911 C C . LEU A 1 114 ? 43.853 13.589 -52.395 1.00 94.69 114 LEU A C 1
ATOM 913 O O . LEU A 1 114 ? 43.292 13.245 -51.359 1.00 94.69 114 LEU A O 1
ATOM 917 N N . GLU A 1 115 ? 44.595 14.699 -52.458 1.00 93.88 115 GLU A N 1
ATOM 918 C CA . GLU A 1 115 ? 44.780 15.613 -51.320 1.00 93.88 115 GLU A CA 1
ATOM 919 C C . GLU A 1 115 ? 43.433 16.164 -50.819 1.00 93.88 115 GLU A C 1
ATOM 921 O O . GLU A 1 115 ? 43.180 16.166 -49.614 1.00 93.88 115 GLU A O 1
ATOM 926 N N . ARG A 1 116 ? 42.519 16.548 -51.724 1.00 93.50 116 ARG A N 1
ATOM 927 C CA . ARG A 1 116 ? 41.152 16.958 -51.344 1.00 93.50 116 ARG A CA 1
ATOM 928 C C . ARG A 1 116 ? 40.385 15.831 -50.654 1.00 93.50 116 ARG A C 1
ATOM 930 O O . ARG A 1 116 ? 39.737 16.068 -49.640 1.00 93.50 116 ARG A O 1
ATOM 937 N N . GLN A 1 117 ? 40.494 14.605 -51.166 1.00 94.75 117 GLN A N 1
ATOM 938 C CA . GLN A 1 117 ? 39.828 13.447 -50.574 1.00 94.75 117 GLN A CA 1
ATOM 939 C C . GLN A 1 117 ? 40.336 13.141 -49.157 1.00 94.75 117 GLN A C 1
ATOM 941 O O . GLN A 1 117 ? 39.534 12.796 -48.290 1.00 94.75 117 GLN A O 1
ATOM 946 N N . VAL A 1 118 ? 41.643 13.279 -48.905 1.00 93.75 118 VAL A N 1
ATOM 947 C CA . VAL A 1 118 ? 42.231 13.102 -47.566 1.00 93.75 118 VAL A CA 1
ATOM 948 C C . VAL A 1 118 ? 41.671 14.139 -46.593 1.00 93.75 118 VAL A C 1
ATOM 950 O O . VAL A 1 118 ? 41.187 13.764 -45.529 1.00 93.75 118 VAL A O 1
ATOM 953 N N . VAL A 1 119 ? 41.628 15.415 -46.986 1.00 95.12 119 VAL A N 1
ATOM 954 C CA . VAL A 1 119 ? 41.066 16.489 -46.149 1.00 95.12 119 VAL A CA 1
ATOM 955 C C . VAL A 1 119 ? 39.590 16.239 -45.818 1.00 95.12 119 VAL A C 1
ATOM 957 O O . VAL A 1 119 ? 39.172 16.402 -44.669 1.00 95.12 119 VAL A O 1
ATOM 960 N N . ASP A 1 120 ? 38.792 15.792 -46.791 1.00 92.56 120 ASP A N 1
ATOM 961 C CA . ASP A 1 120 ? 37.385 15.451 -46.556 1.00 92.56 120 ASP A CA 1
ATOM 962 C C . ASP A 1 120 ? 37.229 14.259 -45.601 1.00 92.56 120 ASP A C 1
ATOM 964 O O . ASP A 1 120 ? 36.336 14.255 -44.746 1.00 92.56 120 ASP A O 1
ATOM 968 N N . LYS A 1 121 ? 38.104 13.251 -45.708 1.00 94.12 121 LYS A N 1
ATOM 969 C CA . LYS A 1 121 ? 38.120 12.096 -44.801 1.00 94.12 121 LYS A CA 1
ATOM 970 C C . LYS A 1 121 ? 38.533 12.481 -43.384 1.00 94.12 121 LYS A C 1
ATOM 972 O O . LYS A 1 121 ? 37.873 12.040 -42.446 1.00 94.12 121 LYS A O 1
ATOM 977 N N . ASP A 1 122 ? 39.523 13.351 -43.222 1.00 94.31 122 ASP A N 1
ATOM 978 C CA . ASP A 1 122 ? 39.931 13.867 -41.911 1.00 94.31 122 ASP A CA 1
ATOM 979 C C . ASP A 1 122 ? 38.806 14.674 -41.253 1.00 94.31 122 ASP A C 1
ATOM 981 O O . ASP A 1 122 ? 38.510 14.499 -40.068 1.00 94.31 122 ASP A O 1
ATOM 985 N N . ARG A 1 123 ? 38.086 15.487 -42.036 1.00 94.19 123 ARG A N 1
ATOM 986 C CA . ARG A 1 123 ? 36.900 16.203 -41.550 1.00 94.19 123 ARG A CA 1
ATOM 987 C C . ARG A 1 123 ? 35.794 15.241 -41.111 1.00 94.19 123 ARG A C 1
ATOM 989 O O . ARG A 1 123 ? 35.172 15.461 -40.071 1.00 94.19 123 ARG A O 1
ATOM 996 N N . GLN A 1 124 ? 35.542 14.176 -41.877 1.00 94.62 124 GLN A N 1
ATOM 997 C CA . GLN A 1 124 ? 34.582 13.137 -41.490 1.00 94.62 124 GLN A CA 1
ATOM 998 C C . GLN A 1 124 ? 35.002 12.448 -40.189 1.00 94.62 124 GLN A C 1
ATOM 1000 O O . GLN A 1 124 ? 34.169 12.318 -39.294 1.00 94.62 124 GLN A O 1
ATOM 1005 N N . LEU A 1 125 ? 36.281 12.082 -40.053 1.00 94.06 125 LEU A N 1
ATOM 1006 C CA . LEU A 1 125 ? 36.826 11.469 -38.841 1.00 94.06 125 LEU A CA 1
ATOM 1007 C C . LEU A 1 125 ? 36.652 12.373 -37.617 1.00 94.06 125 LEU A C 1
ATOM 1009 O O . LEU A 1 125 ? 36.211 11.909 -36.564 1.00 94.06 125 LEU A O 1
ATOM 1013 N N . GLN A 1 126 ? 36.916 13.672 -37.760 1.00 93.06 126 GLN A N 1
ATOM 1014 C CA . GLN A 1 126 ? 36.731 14.640 -36.682 1.00 93.06 126 GLN A CA 1
ATOM 1015 C C . GLN A 1 126 ? 35.259 14.754 -36.254 1.00 93.06 126 GLN A C 1
ATOM 1017 O O . GLN A 1 126 ? 34.971 14.765 -35.058 1.00 93.06 126 GLN A O 1
ATOM 1022 N N . ILE A 1 127 ? 34.322 14.774 -37.210 1.00 93.31 127 ILE A N 1
ATOM 1023 C CA . ILE A 1 127 ? 32.877 14.784 -36.924 1.00 93.31 127 ILE A CA 1
ATOM 1024 C C . ILE A 1 127 ? 32.440 13.481 -36.244 1.00 93.31 127 ILE A C 1
ATOM 1026 O O . ILE A 1 127 ? 31.630 13.507 -35.321 1.00 93.31 127 ILE A O 1
ATOM 1030 N N . THR A 1 128 ? 32.942 12.326 -36.686 1.00 93.88 128 THR A N 1
ATOM 1031 C CA . THR A 1 128 ? 32.606 11.050 -36.039 1.00 93.88 128 THR A CA 1
ATOM 1032 C C . THR A 1 128 ? 33.183 10.957 -34.633 1.00 93.88 128 THR A C 1
ATOM 1034 O O . THR A 1 128 ? 32.501 10.471 -33.738 1.00 93.88 128 THR A O 1
ATOM 1037 N N . SER A 1 129 ? 34.391 11.482 -34.418 1.00 93.56 129 SER A N 1
ATOM 1038 C CA . SER A 1 129 ? 35.034 11.522 -33.106 1.00 93.56 129 SER A CA 1
ATOM 1039 C C . SER A 1 129 ? 34.253 12.404 -32.129 1.00 93.56 129 SER A C 1
ATOM 1041 O O . SER A 1 129 ? 33.944 11.966 -31.025 1.00 93.56 129 SER A O 1
ATOM 1043 N N . SER A 1 130 ? 33.823 13.599 -32.553 1.00 90.94 130 SER A N 1
ATOM 1044 C CA . SER A 1 130 ? 33.016 14.483 -31.700 1.00 90.94 130 SER A CA 1
ATOM 1045 C C . SER A 1 130 ? 31.624 13.922 -31.396 1.00 90.94 130 SER A C 1
ATOM 1047 O O . SER A 1 130 ? 31.103 14.111 -30.298 1.00 90.94 130 SER A O 1
ATOM 1049 N N . LYS A 1 131 ? 31.015 13.198 -32.343 1.00 94.25 131 LYS A N 1
ATOM 1050 C CA . LYS A 1 131 ? 29.766 12.470 -32.086 1.00 94.25 131 LYS A CA 1
ATOM 1051 C C . LYS A 1 131 ? 29.975 11.348 -31.076 1.00 94.25 131 LYS A C 1
ATOM 1053 O O . LYS A 1 131 ? 29.154 11.212 -30.177 1.00 94.25 131 LYS A O 1
ATOM 1058 N N . LEU A 1 132 ? 31.065 10.589 -31.197 1.00 92.81 132 LEU A N 1
ATOM 1059 C CA . LEU A 1 132 ? 31.385 9.501 -30.277 1.00 92.81 132 LEU A CA 1
ATOM 1060 C C . LEU A 1 132 ? 31.567 10.017 -28.844 1.00 92.81 132 LEU A C 1
ATOM 1062 O O . LEU A 1 132 ? 30.970 9.466 -27.920 1.00 92.81 132 LEU A O 1
ATOM 1066 N N . THR A 1 133 ? 32.316 11.106 -28.657 1.00 93.50 133 THR A N 1
ATOM 1067 C CA . THR A 1 133 ? 32.502 11.702 -27.326 1.00 93.50 133 THR A CA 1
ATOM 1068 C C . THR A 1 133 ? 31.188 12.219 -26.748 1.00 93.50 133 THR A C 1
ATOM 1070 O O . THR A 1 133 ? 30.894 11.950 -25.587 1.00 93.50 133 THR A O 1
ATOM 1073 N N . ALA A 1 134 ? 30.351 12.883 -27.553 1.00 92.44 134 ALA A N 1
ATOM 1074 C CA . ALA A 1 134 ? 29.032 13.334 -27.111 1.00 92.44 134 ALA A CA 1
ATOM 1075 C C . ALA A 1 134 ? 28.122 12.162 -26.700 1.00 92.44 134 ALA A C 1
ATOM 1077 O O . ALA A 1 134 ? 27.459 12.231 -25.667 1.00 92.44 134 ALA A O 1
ATOM 1078 N N . THR A 1 135 ? 28.119 11.065 -27.468 1.00 91.31 135 THR A N 1
ATOM 1079 C CA . THR A 1 135 ? 27.349 9.863 -27.111 1.00 91.31 135 THR A CA 1
ATOM 1080 C C . THR A 1 135 ? 27.876 9.181 -25.854 1.00 91.31 135 THR A C 1
ATOM 1082 O O . THR A 1 135 ? 27.079 8.688 -25.063 1.00 91.31 135 THR A O 1
ATOM 1085 N N . GLN A 1 136 ? 29.193 9.187 -25.636 1.00 92.25 136 GLN A N 1
ATOM 1086 C CA . GLN A 1 136 ? 29.795 8.616 -24.436 1.00 92.25 136 GLN A CA 1
ATOM 1087 C C . GLN A 1 136 ? 29.419 9.424 -23.188 1.00 92.25 136 GLN A C 1
ATOM 1089 O O . GLN A 1 136 ? 28.966 8.844 -22.207 1.00 92.25 136 GLN A O 1
ATOM 1094 N N . SER A 1 137 ? 29.498 10.757 -23.249 1.00 92.75 137 SER A N 1
ATOM 1095 C CA . SER A 1 137 ? 29.055 11.613 -22.142 1.00 92.75 137 SER A CA 1
ATOM 1096 C C . SER A 1 137 ? 27.558 11.463 -21.850 1.00 92.75 137 SER A C 1
ATOM 1098 O O . SER A 1 137 ? 27.164 11.449 -20.688 1.00 92.75 137 SER A O 1
ATOM 1100 N N . ALA A 1 138 ? 26.717 11.303 -22.878 1.00 91.00 138 ALA A N 1
ATOM 1101 C CA . ALA A 1 138 ? 25.293 11.029 -22.679 1.00 91.00 138 ALA A CA 1
ATOM 1102 C C . ALA A 1 138 ? 25.056 9.663 -22.006 1.00 91.00 138 ALA A C 1
ATOM 1104 O O . ALA A 1 138 ? 24.225 9.558 -21.108 1.00 91.00 138 ALA A O 1
ATOM 1105 N N . ALA A 1 139 ? 25.805 8.625 -22.394 1.00 89.75 139 ALA A N 1
ATOM 1106 C CA . ALA A 1 139 ? 25.713 7.304 -21.773 1.00 89.75 139 ALA A CA 1
ATOM 1107 C C . ALA A 1 139 ? 26.114 7.332 -20.287 1.00 89.75 139 ALA A C 1
ATOM 1109 O O . ALA A 1 139 ? 25.420 6.746 -19.459 1.00 89.75 139 ALA A O 1
ATOM 1110 N N . GLU A 1 140 ? 27.180 8.056 -19.937 1.00 93.44 140 GLU A N 1
ATOM 1111 C CA . GLU A 1 140 ? 27.607 8.255 -18.544 1.00 93.44 140 GLU A CA 1
ATOM 1112 C C . GLU A 1 140 ? 26.539 8.997 -17.721 1.00 93.44 140 GLU A C 1
ATOM 1114 O O . GLU A 1 140 ? 26.250 8.611 -16.589 1.00 93.44 140 GLU A O 1
ATOM 1119 N N . GLN A 1 141 ? 25.883 10.009 -18.304 1.00 93.44 141 GLN A N 1
ATOM 1120 C CA . GLN A 1 141 ? 24.767 10.706 -17.656 1.00 93.44 141 GLN A CA 1
ATOM 1121 C C . GLN A 1 141 ? 23.564 9.788 -17.410 1.00 93.44 141 GLN A C 1
ATOM 1123 O O . GLN A 1 141 ? 23.021 9.780 -16.305 1.00 93.44 141 GLN A O 1
ATOM 1128 N N . PHE A 1 142 ? 23.160 8.991 -18.405 1.00 92.81 142 PHE A N 1
ATOM 1129 C CA . PHE A 1 142 ? 22.061 8.035 -18.239 1.00 92.81 142 PHE A CA 1
ATOM 1130 C C . PHE A 1 142 ? 22.386 6.950 -17.210 1.00 92.81 142 PHE A C 1
ATOM 1132 O O . PHE A 1 142 ? 21.505 6.532 -16.456 1.00 92.81 142 PHE A O 1
ATOM 1139 N N . HIS A 1 143 ? 23.646 6.518 -17.138 1.00 91.81 143 HIS A N 1
ATOM 1140 C CA . HIS A 1 143 ? 24.089 5.578 -16.118 1.00 91.81 143 HIS A CA 1
ATOM 1141 C C . HIS A 1 143 ? 23.938 6.170 -14.709 1.00 91.81 143 HIS A C 1
ATOM 1143 O O . HIS A 1 143 ? 23.279 5.559 -13.870 1.00 91.81 143 HIS A O 1
ATOM 1149 N N . GLY A 1 144 ? 24.420 7.398 -14.484 1.00 93.50 144 GLY A N 1
ATOM 1150 C CA . GLY A 1 144 ? 24.258 8.087 -13.199 1.00 93.50 144 GLY A CA 1
ATOM 1151 C C . GLY A 1 144 ? 22.791 8.316 -12.809 1.00 93.50 144 GLY A C 1
ATOM 1152 O O . GLY A 1 144 ? 22.417 8.106 -11.657 1.00 93.50 144 GLY A O 1
ATOM 1153 N N . GLN A 1 145 ? 21.925 8.667 -13.768 1.00 93.69 145 GLN A N 1
ATOM 1154 C CA . GLN A 1 145 ? 20.479 8.773 -13.520 1.00 93.69 145 GLN A CA 1
ATOM 1155 C C . GLN A 1 145 ? 19.856 7.432 -13.110 1.00 93.69 145 GLN A C 1
ATOM 1157 O O . GLN A 1 145 ? 19.004 7.386 -12.225 1.00 93.69 145 GLN A O 1
ATOM 1162 N N . THR A 1 146 ? 20.295 6.332 -13.726 1.00 92.25 146 THR A N 1
ATOM 1163 C CA . THR A 1 146 ? 19.807 4.985 -13.399 1.00 92.25 146 THR A CA 1
ATOM 1164 C C . THR A 1 146 ? 20.210 4.575 -11.982 1.00 92.25 146 THR A C 1
ATOM 1166 O O . THR A 1 146 ? 19.386 4.042 -11.241 1.00 92.25 146 THR A O 1
ATOM 1169 N N . GLU A 1 147 ? 21.448 4.860 -11.570 1.00 94.69 147 GLU A N 1
ATOM 1170 C CA . GLU A 1 147 ? 21.909 4.604 -10.199 1.00 94.69 147 GLU A CA 1
ATOM 1171 C C . GLU A 1 147 ? 21.130 5.431 -9.170 1.00 94.69 147 GLU A C 1
ATOM 1173 O O . GLU A 1 147 ? 20.714 4.901 -8.138 1.00 94.69 147 GLU A O 1
ATOM 1178 N N . GLN A 1 148 ? 20.861 6.706 -9.464 1.00 94.06 148 GLN A N 1
ATOM 1179 C CA . GLN A 1 148 ? 20.063 7.563 -8.588 1.00 94.06 148 GLN A CA 1
ATOM 1180 C C . GLN A 1 148 ? 18.638 7.019 -8.404 1.00 94.06 148 GLN A C 1
ATOM 1182 O O . GLN A 1 148 ? 18.178 6.886 -7.269 1.00 94.06 148 GLN A O 1
ATOM 1187 N N . LEU A 1 149 ? 17.973 6.629 -9.497 1.00 95.06 149 LEU A N 1
ATOM 1188 C CA . LEU A 1 149 ? 16.651 5.998 -9.443 1.00 95.06 149 LEU A CA 1
ATOM 1189 C C . LEU A 1 149 ? 16.676 4.667 -8.682 1.00 95.06 149 LEU A C 1
ATOM 1191 O O . LEU A 1 149 ? 15.708 4.326 -8.004 1.00 95.06 149 LEU A O 1
ATOM 1195 N N . HIS A 1 150 ? 17.764 3.899 -8.762 1.00 92.25 150 HIS A N 1
ATOM 1196 C CA . HIS A 1 150 ? 17.907 2.669 -7.984 1.00 92.25 150 HIS A CA 1
ATOM 1197 C C . HIS A 1 150 ? 17.978 2.960 -6.476 1.00 92.25 150 HIS A C 1
ATOM 1199 O O . HIS A 1 150 ? 17.334 2.274 -5.680 1.00 92.25 150 HIS A O 1
ATOM 1205 N N . VAL A 1 151 ? 18.742 3.975 -6.063 1.00 95.25 151 VAL A N 1
ATOM 1206 C CA . VAL A 1 151 ? 18.832 4.386 -4.651 1.00 95.25 151 VAL A CA 1
ATOM 1207 C C . VAL A 1 151 ? 17.483 4.892 -4.141 1.00 95.25 151 VAL A C 1
ATOM 1209 O O . VAL A 1 151 ? 17.063 4.513 -3.046 1.00 95.25 151 VAL A O 1
ATOM 1212 N N . GLU A 1 152 ? 16.780 5.696 -4.938 1.00 95.69 152 GLU A N 1
ATOM 1213 C CA . GLU A 1 152 ? 15.445 6.194 -4.603 1.00 95.69 152 GLU A CA 1
ATOM 1214 C C . GLU A 1 152 ? 14.433 5.050 -4.451 1.00 95.69 152 GLU A C 1
ATOM 1216 O O . GLU A 1 152 ? 13.725 4.990 -3.447 1.00 95.69 152 GLU A O 1
ATOM 1221 N N . ASN A 1 153 ? 14.425 4.083 -5.375 1.00 91.12 153 ASN A N 1
ATOM 1222 C CA . ASN A 1 153 ? 13.560 2.903 -5.287 1.00 91.12 153 ASN A CA 1
ATOM 1223 C C . ASN A 1 153 ? 13.821 2.070 -4.025 1.00 91.12 153 ASN A C 1
ATOM 1225 O O . ASN A 1 153 ? 12.878 1.648 -3.355 1.00 91.12 153 ASN A O 1
ATOM 1229 N N . GLU A 1 154 ? 15.084 1.851 -3.657 1.00 93.56 154 GLU A N 1
ATOM 1230 C CA . GLU A 1 154 ? 15.422 1.160 -2.408 1.00 93.56 154 GLU A CA 1
ATOM 1231 C C . GLU A 1 154 ? 14.999 1.971 -1.169 1.00 93.56 154 GLU A C 1
ATOM 1233 O O . GLU A 1 154 ? 14.557 1.395 -0.169 1.00 93.56 154 GLU A O 1
ATOM 1238 N N . GLY A 1 155 ? 15.062 3.305 -1.236 1.00 96.06 155 GLY A N 1
ATOM 1239 C CA . GLY A 1 155 ? 14.517 4.205 -0.217 1.00 96.06 155 GLY A CA 1
ATOM 1240 C C . GLY A 1 155 ? 12.998 4.077 -0.068 1.00 96.06 155 GLY A C 1
ATOM 1241 O O . GLY A 1 155 ? 12.502 3.847 1.037 1.00 96.06 155 GLY A O 1
ATOM 1242 N N . LEU A 1 156 ? 12.261 4.137 -1.179 1.00 95.50 156 LEU A N 1
ATOM 1243 C CA . LEU A 1 156 ? 10.805 3.971 -1.210 1.00 95.50 156 LEU A CA 1
ATOM 1244 C C . LEU A 1 156 ? 10.381 2.589 -0.706 1.00 95.50 156 LEU A C 1
ATOM 1246 O O . LEU A 1 156 ? 9.442 2.475 0.077 1.00 95.50 156 LEU A O 1
ATOM 1250 N N . LYS A 1 157 ? 11.108 1.532 -1.072 1.00 95.62 157 LYS A N 1
ATOM 1251 C CA . LYS A 1 157 ? 10.854 0.169 -0.590 1.00 95.62 157 LYS A CA 1
ATOM 1252 C C . LYS A 1 157 ? 11.009 0.053 0.927 1.00 95.62 157 LYS A C 1
ATOM 1254 O O . LYS A 1 157 ? 10.183 -0.582 1.584 1.00 95.62 157 LYS A O 1
ATOM 1259 N N . LYS A 1 158 ? 12.028 0.699 1.507 1.00 94.44 158 LYS A N 1
ATOM 1260 C CA . LYS A 1 158 ? 12.181 0.790 2.970 1.00 94.44 158 LYS A CA 1
ATOM 1261 C C . LYS A 1 158 ? 11.031 1.568 3.610 1.00 94.44 158 LYS A C 1
ATOM 1263 O O . LYS A 1 158 ? 10.503 1.114 4.622 1.00 94.44 158 LYS A O 1
ATOM 1268 N N . ALA A 1 159 ? 10.615 2.684 3.011 1.00 93.50 159 ALA A N 1
ATOM 1269 C CA . ALA A 1 159 ? 9.493 3.482 3.501 1.00 93.50 159 ALA A CA 1
ATOM 1270 C C . ALA A 1 159 ? 8.166 2.703 3.470 1.00 93.50 159 ALA A C 1
ATOM 1272 O O . ALA A 1 159 ? 7.425 2.729 4.448 1.00 93.50 159 ALA A O 1
ATOM 1273 N N . ILE A 1 160 ? 7.898 1.941 2.404 1.00 93.31 160 ILE A N 1
ATOM 1274 C CA . ILE A 1 160 ? 6.716 1.070 2.293 1.00 93.31 160 ILE A CA 1
ATOM 1275 C C . ILE A 1 160 ? 6.721 0.001 3.389 1.00 93.31 160 ILE A C 1
ATOM 1277 O O . ILE A 1 160 ? 5.705 -0.207 4.050 1.00 93.31 160 ILE A O 1
ATOM 1281 N N . ASN A 1 161 ? 7.863 -0.650 3.626 1.00 94.12 161 ASN A N 1
ATOM 1282 C CA . ASN A 1 161 ? 7.972 -1.647 4.690 1.00 94.12 161 ASN A CA 1
ATOM 1283 C C . ASN A 1 161 ? 7.726 -1.028 6.074 1.00 94.12 161 ASN A C 1
ATOM 1285 O O . ASN A 1 161 ? 6.989 -1.599 6.874 1.00 94.12 161 ASN A O 1
ATOM 1289 N N . ALA A 1 162 ? 8.286 0.155 6.346 1.00 94.75 162 ALA A N 1
ATOM 1290 C CA . ALA A 1 162 ? 8.052 0.873 7.598 1.00 94.75 162 ALA A CA 1
ATOM 1291 C C . ALA A 1 162 ? 6.576 1.278 7.763 1.00 94.75 162 ALA A C 1
ATOM 1293 O O . ALA A 1 162 ? 5.995 1.072 8.827 1.00 94.75 162 ALA A O 1
ATOM 1294 N N . ALA A 1 163 ? 5.943 1.777 6.698 1.00 93.06 163 ALA A N 1
ATOM 1295 C CA . ALA A 1 163 ? 4.524 2.119 6.696 1.00 93.06 163 ALA A CA 1
ATOM 1296 C C . ALA A 1 163 ? 3.634 0.889 6.941 1.00 93.06 163 ALA A C 1
ATOM 1298 O O . ALA A 1 163 ? 2.651 0.978 7.673 1.00 93.06 163 ALA A O 1
ATOM 1299 N N . SER A 1 164 ? 3.997 -0.276 6.393 1.00 94.69 164 SER A N 1
ATOM 1300 C CA . SER A 1 164 ? 3.283 -1.531 6.649 1.00 94.69 164 SER A CA 1
ATOM 1301 C C . SER A 1 164 ? 3.375 -1.966 8.114 1.00 94.69 164 SER A C 1
ATOM 1303 O O . SER A 1 164 ? 2.391 -2.471 8.653 1.00 94.69 164 SER A O 1
ATOM 1305 N N . VAL A 1 165 ? 4.529 -1.780 8.763 1.00 96.06 165 VAL A N 1
ATOM 1306 C CA . VAL A 1 165 ? 4.694 -2.068 10.198 1.00 96.06 165 VAL A CA 1
ATOM 1307 C C . VAL A 1 165 ? 3.844 -1.110 11.031 1.00 96.06 165 VAL A C 1
ATOM 1309 O O . VAL A 1 165 ? 3.072 -1.561 11.874 1.00 96.06 165 VAL A O 1
ATOM 1312 N N . ALA A 1 166 ? 3.898 0.190 10.734 1.00 93.31 166 ALA A N 1
ATOM 1313 C CA . ALA A 1 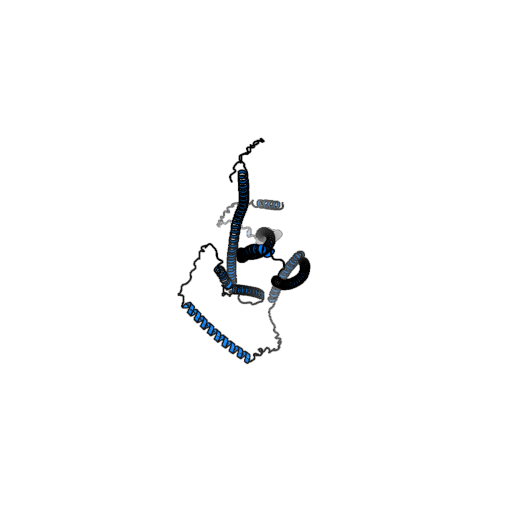166 ? 3.080 1.190 11.419 1.00 93.31 166 ALA A CA 1
ATOM 1314 C C . ALA A 1 166 ? 1.572 0.916 11.256 1.00 93.31 166 ALA A C 1
ATOM 1316 O O . ALA A 1 166 ? 0.808 1.038 12.211 1.00 93.31 166 ALA A O 1
ATOM 1317 N N . ALA A 1 167 ? 1.128 0.479 10.074 1.00 92.06 167 ALA A N 1
ATOM 1318 C CA . ALA A 1 167 ? -0.264 0.098 9.844 1.00 92.06 167 ALA A CA 1
ATOM 1319 C C . ALA A 1 167 ? -0.694 -1.108 10.701 1.00 92.06 167 ALA A C 1
ATOM 1321 O O . ALA A 1 167 ? -1.805 -1.116 11.235 1.00 92.06 167 ALA A O 1
ATOM 1322 N N . ALA A 1 168 ? 0.182 -2.103 10.878 1.00 93.94 168 ALA A N 1
ATOM 1323 C CA . ALA A 1 168 ? -0.080 -3.240 11.759 1.00 93.94 168 ALA A CA 1
ATOM 1324 C C . ALA A 1 168 ? -0.163 -2.817 13.237 1.00 93.94 168 ALA A C 1
ATOM 1326 O O . ALA A 1 168 ? -1.035 -3.286 13.970 1.00 93.94 168 ALA A O 1
ATOM 1327 N N . GLU A 1 169 ? 0.690 -1.888 13.675 1.00 95.50 169 GLU A N 1
ATOM 1328 C CA . GLU A 1 169 ? 0.623 -1.317 15.025 1.00 95.50 169 GLU A CA 1
ATOM 1329 C C . GLU A 1 169 ? -0.683 -0.548 15.261 1.00 95.50 169 GLU A C 1
ATOM 1331 O O . GLU A 1 169 ? -1.329 -0.738 16.293 1.00 95.50 169 GLU A O 1
ATOM 1336 N N . VAL A 1 170 ? -1.122 0.261 14.291 1.00 94.12 170 VAL A N 1
ATOM 1337 C CA . VAL A 1 170 ? -2.410 0.969 14.357 1.00 94.12 170 VAL A CA 1
ATOM 1338 C C . VAL A 1 170 ? -3.576 -0.018 14.439 1.00 94.12 170 VAL A C 1
ATOM 1340 O O . VAL A 1 170 ? -4.474 0.176 15.258 1.00 94.12 170 VAL A O 1
ATOM 1343 N N . ALA A 1 171 ? -3.555 -1.100 13.657 1.00 93.31 171 ALA A N 1
ATOM 1344 C CA . ALA A 1 171 ? -4.585 -2.137 13.718 1.00 93.31 171 ALA A CA 1
ATOM 1345 C C . ALA A 1 171 ? -4.648 -2.811 15.102 1.00 93.31 171 ALA A C 1
ATOM 1347 O O . ALA A 1 171 ? -5.735 -2.984 15.654 1.00 93.31 171 ALA A O 1
ATOM 1348 N N . ASN A 1 172 ? -3.494 -3.114 15.707 1.00 95.44 172 ASN A N 1
ATOM 1349 C CA . ASN A 1 172 ? -3.430 -3.656 17.067 1.00 95.44 172 ASN A CA 1
ATOM 1350 C C . ASN A 1 172 ? -3.982 -2.669 18.102 1.00 95.44 172 ASN A C 1
ATOM 1352 O O . ASN A 1 172 ? -4.769 -3.053 18.967 1.00 95.44 172 ASN A O 1
ATOM 1356 N N . LYS A 1 173 ? -3.627 -1.383 17.996 1.00 95.69 173 LYS A N 1
ATOM 1357 C CA . LYS A 1 173 ? -4.143 -0.345 18.899 1.00 95.69 173 LYS A CA 1
ATOM 1358 C C . LYS A 1 173 ? -5.645 -0.129 18.742 1.00 95.69 173 LYS A C 1
ATOM 1360 O O . LYS A 1 173 ? -6.327 0.103 19.737 1.00 95.69 173 LYS A O 1
ATOM 1365 N N . GLN A 1 174 ? -6.176 -0.273 17.531 1.00 95.00 174 GLN A N 1
ATOM 1366 C CA . GLN A 1 174 ? -7.614 -0.234 17.292 1.00 95.00 174 GLN A CA 1
ATOM 1367 C C . GLN A 1 174 ? -8.328 -1.423 17.952 1.00 95.00 174 GLN A C 1
ATOM 1369 O O . GLN A 1 174 ? -9.333 -1.224 18.632 1.00 95.00 174 GLN A O 1
ATOM 1374 N N . ALA A 1 175 ? -7.774 -2.634 17.839 1.00 94.69 175 ALA A N 1
ATOM 1375 C CA . ALA A 1 175 ? -8.314 -3.818 18.509 1.00 94.69 175 ALA A CA 1
ATOM 1376 C C . ALA A 1 175 ? -8.293 -3.684 20.045 1.00 94.69 175 ALA A C 1
ATOM 1378 O O . ALA A 1 175 ? -9.274 -4.022 20.711 1.00 94.69 175 ALA A O 1
ATOM 1379 N N . GLU A 1 176 ? -7.211 -3.137 20.616 1.00 96.12 176 GLU A N 1
ATOM 1380 C CA . GLU A 1 176 ? -7.138 -2.810 22.048 1.00 96.12 176 GLU A CA 1
ATOM 1381 C C . GLU A 1 176 ? -8.240 -1.814 22.455 1.00 96.12 176 GLU A C 1
ATOM 1383 O O . GLU A 1 176 ? -8.909 -2.011 23.472 1.00 96.12 176 GLU A O 1
ATOM 1388 N N . LEU A 1 177 ? -8.466 -0.765 21.657 1.00 95.44 177 LEU A N 1
ATOM 1389 C CA . LEU A 1 177 ? -9.477 0.261 21.925 1.00 95.44 177 LEU A CA 1
ATOM 1390 C C . LEU A 1 177 ? -10.898 -0.317 21.884 1.00 95.44 177 LEU A C 1
ATOM 1392 O O . LEU A 1 177 ? -11.713 -0.023 22.762 1.00 95.44 177 LEU A O 1
ATOM 1396 N N . ASP A 1 178 ? -11.194 -1.187 20.921 1.00 94.81 178 ASP A N 1
ATOM 1397 C CA . ASP A 1 178 ? -12.498 -1.845 20.832 1.00 94.81 178 ASP A CA 1
ATOM 1398 C C . ASP A 1 178 ? -12.731 -2.819 22.000 1.00 94.81 178 ASP A C 1
ATOM 1400 O O . ASP A 1 178 ? -13.832 -2.861 22.558 1.00 94.81 178 ASP A O 1
ATOM 1404 N N . ALA A 1 179 ? -11.688 -3.510 22.475 1.00 95.94 179 ALA A N 1
ATOM 1405 C CA . ALA A 1 179 ? -11.763 -4.302 23.705 1.00 95.94 179 ALA A CA 1
ATOM 1406 C C . ALA A 1 179 ? -12.031 -3.426 24.946 1.00 95.94 179 ALA A C 1
ATOM 1408 O O . ALA A 1 179 ? -12.807 -3.810 25.828 1.00 95.94 179 ALA A O 1
ATOM 1409 N N . PHE A 1 180 ? -11.438 -2.229 25.020 1.00 95.69 180 PHE A N 1
ATOM 1410 C CA . PHE A 1 180 ? -11.739 -1.261 26.080 1.00 95.69 180 PHE A CA 1
ATOM 1411 C C . PHE A 1 180 ? -13.189 -0.777 26.031 1.00 95.69 180 PHE A C 1
ATOM 1413 O O . PHE A 1 180 ? -13.844 -0.747 27.072 1.00 95.69 180 PHE A O 1
ATOM 1420 N N . ARG A 1 181 ? -13.728 -0.482 24.843 1.00 95.31 181 ARG A N 1
ATOM 1421 C CA . ARG A 1 181 ? -15.143 -0.109 24.674 1.00 95.31 181 ARG A CA 1
ATOM 1422 C C . ARG A 1 181 ? -16.085 -1.216 25.141 1.00 95.31 181 ARG A C 1
ATOM 1424 O O . ARG A 1 181 ? -17.060 -0.945 25.837 1.00 95.31 181 ARG A O 1
ATOM 1431 N N . GLN A 1 182 ? -15.786 -2.478 24.833 1.00 95.69 182 GLN A N 1
ATOM 1432 C CA . GLN A 1 182 ? -16.580 -3.605 25.337 1.00 95.69 182 GLN A CA 1
ATOM 1433 C C . GLN A 1 182 ? -16.546 -3.692 26.871 1.00 95.69 182 GLN A C 1
ATOM 1435 O O . GLN A 1 182 ? -17.590 -3.865 27.509 1.00 95.69 182 GLN A O 1
ATOM 1440 N N . LYS A 1 183 ? -15.375 -3.498 27.490 1.00 96.31 183 LYS A N 1
ATOM 1441 C CA . LYS A 1 183 ? -15.262 -3.431 28.957 1.00 96.31 183 LYS A CA 1
ATOM 1442 C C . LYS A 1 183 ? -16.068 -2.273 29.541 1.00 96.31 183 LYS A C 1
ATOM 1444 O O . LYS A 1 183 ? -16.779 -2.476 30.521 1.00 96.31 183 LYS A O 1
ATOM 1449 N N . GLU A 1 184 ? -16.011 -1.094 28.928 1.00 95.50 184 GLU A N 1
ATOM 1450 C CA . GLU A 1 184 ? -16.787 0.078 29.344 1.00 95.50 184 GLU A CA 1
ATOM 1451 C C . GLU A 1 184 ? -18.296 -0.195 29.291 1.00 95.50 184 GLU A C 1
ATOM 1453 O O . GLU A 1 184 ? -19.000 0.048 30.268 1.00 95.50 184 GLU A O 1
ATOM 1458 N N . THR A 1 185 ? -18.799 -0.788 28.202 1.00 95.88 185 THR A N 1
ATOM 1459 C CA . THR A 1 185 ? -20.226 -1.152 28.104 1.00 95.88 185 THR A CA 1
ATOM 1460 C C . THR A 1 185 ? -20.648 -2.163 29.173 1.00 95.88 185 THR A C 1
ATOM 1462 O O . THR A 1 185 ? -21.731 -2.040 29.748 1.00 95.88 185 THR A O 1
ATOM 1465 N N . THR A 1 186 ? -19.781 -3.127 29.496 1.00 96.19 186 THR A N 1
ATOM 1466 C CA . THR A 1 186 ? -20.029 -4.126 30.547 1.00 96.19 186 THR A CA 1
ATOM 1467 C C . THR A 1 186 ? -20.072 -3.476 31.930 1.00 96.19 186 THR A C 1
ATOM 1469 O O . THR A 1 186 ? -20.983 -3.747 32.715 1.00 96.19 186 THR A O 1
ATOM 1472 N N . LEU A 1 187 ? -19.126 -2.578 32.218 1.00 95.62 187 LEU A N 1
ATOM 1473 C CA . LEU A 1 187 ? -19.093 -1.816 33.465 1.00 95.62 187 LEU A CA 1
ATOM 1474 C C . LEU A 1 187 ? -20.323 -0.919 33.603 1.00 95.62 187 LEU A C 1
ATOM 1476 O O . LEU A 1 187 ? -20.972 -0.957 34.643 1.00 95.62 187 LEU A O 1
ATOM 1480 N N . ASN A 1 188 ? -20.703 -0.195 32.549 1.00 95.12 188 ASN A N 1
ATOM 1481 C CA . ASN A 1 188 ? -21.904 0.640 32.553 1.00 95.12 188 ASN A CA 1
ATOM 1482 C C . ASN A 1 188 ? -23.167 -0.189 32.812 1.00 95.12 188 ASN A C 1
ATOM 1484 O O . ASN A 1 188 ? -23.999 0.199 33.629 1.00 95.12 188 ASN A O 1
ATOM 1488 N N . ARG A 1 189 ? -23.284 -1.381 32.209 1.00 96.38 189 ARG A N 1
ATOM 1489 C CA . ARG A 1 189 ? -24.389 -2.304 32.504 1.00 96.38 189 ARG A CA 1
ATOM 1490 C C . ARG A 1 189 ? -24.409 -2.714 33.979 1.00 96.38 189 ARG A C 1
ATOM 1492 O O . ARG A 1 189 ? -25.481 -2.744 34.581 1.00 96.38 189 ARG A O 1
ATOM 1499 N N . ARG A 1 190 ? -23.247 -3.019 34.569 1.00 96.44 190 ARG A N 1
ATOM 1500 C CA . ARG A 1 190 ? -23.149 -3.385 35.990 1.00 96.44 190 ARG A CA 1
ATOM 1501 C C . ARG A 1 190 ? -23.499 -2.213 36.906 1.00 96.44 190 ARG A C 1
ATOM 1503 O O . ARG A 1 190 ? -24.191 -2.425 37.895 1.00 96.44 190 ARG A O 1
ATOM 1510 N N . VAL A 1 191 ? -23.076 -0.997 36.564 1.00 95.56 191 VAL A N 1
ATOM 1511 C CA . VAL A 1 191 ? -23.451 0.225 37.290 1.00 95.56 191 VAL A CA 1
ATOM 1512 C C . VAL A 1 191 ? -24.967 0.409 37.268 1.00 95.56 191 VAL A C 1
ATOM 1514 O O . VAL A 1 191 ? -25.561 0.518 38.334 1.00 95.56 191 VAL A O 1
ATOM 1517 N N . SER A 1 192 ? -25.618 0.321 36.104 1.00 95.94 192 SER A N 1
ATOM 1518 C CA . SER A 1 192 ? -27.081 0.440 36.020 1.00 95.94 192 SER A CA 1
ATOM 1519 C C . SER A 1 192 ? -27.823 -0.646 36.811 1.00 95.94 192 SER A C 1
ATOM 1521 O O . SER A 1 192 ? -28.867 -0.373 37.400 1.00 95.94 192 SER A O 1
ATOM 1523 N N . GLN A 1 193 ? -27.295 -1.875 36.860 1.00 96.25 193 GLN A N 1
ATOM 1524 C CA . GLN A 1 193 ? -27.847 -2.931 37.718 1.00 96.25 193 GLN A CA 1
ATOM 1525 C C . GLN A 1 193 ? -27.742 -2.568 39.203 1.00 96.25 193 GLN A C 1
ATOM 1527 O O . GLN A 1 193 ? -28.742 -2.634 39.912 1.00 96.25 193 GLN A O 1
ATOM 1532 N N . LEU A 1 194 ? -26.558 -2.143 39.657 1.00 95.56 194 LEU A N 1
ATOM 1533 C CA . LEU A 1 194 ? -26.324 -1.750 41.050 1.00 95.56 194 LEU A CA 1
ATOM 1534 C C . LEU A 1 194 ? -27.168 -0.535 41.457 1.00 95.56 194 LEU A C 1
ATOM 1536 O O . LEU A 1 194 ? -27.677 -0.486 42.573 1.00 95.56 194 LEU A O 1
ATOM 1540 N N . GLU A 1 195 ? -27.367 0.431 40.560 1.00 95.94 195 GLU A N 1
ATOM 1541 C CA . GLU A 1 195 ? -28.278 1.559 40.785 1.00 95.94 195 GLU A CA 1
ATOM 1542 C C . GLU A 1 195 ? -29.733 1.095 40.954 1.00 95.94 195 GLU A C 1
ATOM 1544 O O . GLU A 1 195 ? -30.451 1.608 41.818 1.00 95.94 195 GLU A O 1
ATOM 1549 N N . GLY A 1 196 ? -30.164 0.100 40.170 1.00 96.69 196 GLY A N 1
ATOM 1550 C CA . GLY A 1 196 ? -31.472 -0.541 40.309 1.00 96.69 196 GLY A CA 1
ATOM 1551 C C . GLY A 1 196 ? -31.636 -1.264 41.648 1.00 96.69 196 GLY A C 1
ATOM 1552 O O . GLY A 1 196 ? -32.616 -1.026 42.356 1.00 96.69 196 GLY A O 1
ATOM 1553 N N . GLU A 1 197 ? -30.653 -2.085 42.029 1.00 95.50 197 GLU A N 1
ATOM 1554 C CA . GLU A 1 197 ? -30.606 -2.779 43.325 1.00 95.50 197 GLU A CA 1
ATOM 1555 C C . GLU A 1 197 ? -30.649 -1.778 44.494 1.00 95.50 197 GLU A C 1
ATOM 1557 O O . GLU A 1 197 ? -31.445 -1.929 45.423 1.00 95.50 197 GLU A O 1
ATOM 1562 N N . LEU A 1 198 ? -29.865 -0.697 44.421 1.00 95.81 198 LEU A N 1
ATOM 1563 C CA . LEU A 1 198 ? -29.847 0.364 45.429 1.00 95.81 198 LEU A CA 1
ATOM 1564 C C . LEU A 1 198 ? -31.213 1.052 45.560 1.00 95.81 198 LEU A C 1
ATOM 1566 O O . LEU A 1 198 ? -31.665 1.331 46.672 1.00 95.81 198 LEU A O 1
ATOM 1570 N N . LYS A 1 199 ? -31.881 1.338 44.437 1.00 96.06 199 LYS A N 1
ATOM 1571 C CA . LYS A 1 199 ? -33.216 1.948 44.441 1.00 96.06 199 LYS A CA 1
ATOM 1572 C C . LYS A 1 199 ? -34.247 1.023 45.087 1.00 96.06 199 LYS A C 1
ATOM 1574 O O . LYS A 1 199 ? -35.061 1.494 45.879 1.00 96.06 199 LYS A O 1
ATOM 1579 N N . GLN A 1 200 ? -34.180 -0.276 44.800 1.00 95.38 200 GLN A N 1
ATOM 1580 C CA . GLN A 1 200 ? -35.056 -1.266 45.420 1.00 95.38 200 GLN A CA 1
ATOM 1581 C C . GLN A 1 200 ? -34.819 -1.361 46.931 1.00 95.38 200 GLN A C 1
ATOM 1583 O O . GLN A 1 200 ? -35.775 -1.362 47.703 1.00 95.38 200 GLN A O 1
ATOM 1588 N N . LEU A 1 201 ? -33.556 -1.370 47.368 1.00 93.75 201 LEU A N 1
ATOM 1589 C CA . LEU A 1 201 ? -33.213 -1.368 48.791 1.00 93.75 201 LEU A CA 1
ATOM 1590 C C . LEU A 1 201 ? -33.726 -0.117 49.507 1.00 93.75 201 LEU A C 1
ATOM 1592 O O . LEU A 1 201 ? -34.237 -0.231 50.617 1.00 93.75 201 LEU A O 1
ATOM 1596 N N . LYS A 1 202 ? -33.650 1.063 48.876 1.00 94.44 202 LYS A N 1
ATOM 1597 C CA . LYS A 1 202 ? -34.235 2.292 49.436 1.00 94.44 202 LYS A CA 1
ATOM 1598 C C . LYS A 1 202 ? -35.747 2.178 49.620 1.00 94.44 202 LYS A C 1
ATOM 1600 O O . LYS A 1 202 ? -36.233 2.499 50.697 1.00 94.44 202 LYS A O 1
ATOM 1605 N N . LEU A 1 203 ? -36.467 1.670 48.618 1.00 94.00 203 LEU A N 1
ATOM 1606 C CA . LEU A 1 203 ? -37.916 1.454 48.712 1.00 94.00 203 LEU A CA 1
ATOM 1607 C C . LEU A 1 203 ? -38.278 0.445 49.809 1.00 94.00 203 LEU A C 1
ATOM 1609 O O . LEU A 1 203 ? -39.198 0.687 50.586 1.00 94.00 203 LEU A O 1
ATOM 1613 N N . ASN A 1 204 ? -37.535 -0.660 49.910 1.00 92.56 204 ASN A N 1
ATOM 1614 C CA . ASN A 1 204 ? -37.733 -1.639 50.978 1.00 92.56 204 ASN A CA 1
ATOM 1615 C C . ASN A 1 204 ? -37.487 -1.017 52.360 1.00 92.56 204 ASN A C 1
ATOM 1617 O O . ASN A 1 204 ? -38.233 -1.294 53.294 1.00 92.56 204 ASN A O 1
ATOM 1621 N N . ASN A 1 205 ? -36.469 -0.164 52.491 1.00 90.38 205 ASN A N 1
ATOM 1622 C CA . ASN A 1 205 ? -36.160 0.508 53.749 1.00 90.38 205 ASN A CA 1
ATOM 1623 C C . ASN A 1 205 ? -37.247 1.529 54.130 1.00 90.38 205 ASN A C 1
ATOM 1625 O O . ASN A 1 205 ? -37.693 1.540 55.270 1.00 90.38 205 ASN A O 1
ATOM 1629 N N . GLU A 1 206 ? -37.757 2.311 53.172 1.00 91.38 206 GLU A N 1
ATOM 1630 C CA . GLU A 1 206 ? -38.915 3.196 53.392 1.00 91.38 206 GLU A CA 1
ATOM 1631 C C . GLU A 1 206 ? -40.168 2.415 53.817 1.00 91.38 206 GLU A C 1
ATOM 1633 O O . GLU A 1 206 ? -40.907 2.856 54.697 1.00 91.38 206 GLU A O 1
ATOM 1638 N N . HIS A 1 207 ? -40.414 1.245 53.216 1.00 89.62 207 HIS A N 1
ATOM 1639 C CA . HIS A 1 207 ? -41.525 0.375 53.603 1.00 89.62 207 HIS A CA 1
ATOM 1640 C C . HIS A 1 207 ? -41.355 -0.165 55.027 1.00 89.62 207 HIS A C 1
ATOM 1642 O O . HIS A 1 207 ? -42.297 -0.129 55.816 1.00 89.62 207 HIS A O 1
ATOM 1648 N N . LEU A 1 208 ? -40.161 -0.654 55.373 1.00 87.50 208 LEU A N 1
ATOM 1649 C CA . LEU A 1 208 ? -39.850 -1.121 56.725 1.00 87.50 208 LEU A CA 1
ATOM 1650 C C . LEU A 1 208 ? -39.987 0.004 57.752 1.00 87.50 208 LEU A C 1
ATOM 1652 O O . LEU A 1 208 ? -40.537 -0.225 58.822 1.00 87.50 208 LEU A O 1
ATOM 1656 N N . GLN A 1 209 ? -39.548 1.216 57.417 1.00 87.12 209 GLN A N 1
ATOM 1657 C CA . GLN A 1 209 ? -39.675 2.372 58.295 1.00 87.12 209 GLN A CA 1
ATOM 1658 C C . GLN A 1 209 ? -41.145 2.740 58.538 1.00 87.12 209 GLN A C 1
ATOM 1660 O O . GLN A 1 209 ? -41.534 2.906 59.688 1.00 87.12 209 GLN A O 1
ATOM 1665 N N . LYS A 1 210 ? -41.988 2.751 57.495 1.00 85.62 210 LYS A N 1
ATOM 1666 C CA . LYS A 1 210 ? -43.445 2.927 57.653 1.00 85.62 210 LYS A CA 1
ATOM 1667 C C . LYS A 1 210 ? -44.083 1.822 58.489 1.00 85.62 210 LYS A C 1
ATOM 1669 O O . LYS A 1 210 ? -44.906 2.107 59.344 1.00 85.62 210 LYS A O 1
ATOM 1674 N N . SER A 1 211 ? -43.689 0.570 58.263 1.00 81.38 211 SER A N 1
ATOM 1675 C CA . SER A 1 211 ? -44.180 -0.561 59.053 1.00 81.38 211 SER A CA 1
ATOM 1676 C C . SER A 1 211 ? -43.740 -0.487 60.518 1.00 81.38 211 SER A C 1
ATOM 1678 O O . SER A 1 211 ? -44.463 -0.974 61.378 1.00 81.38 211 SER A O 1
ATOM 1680 N N . ALA A 1 212 ? -42.570 0.087 60.811 1.00 75.56 212 ALA A N 1
ATOM 1681 C CA . ALA A 1 212 ? -42.096 0.311 62.175 1.00 75.56 212 ALA A CA 1
ATOM 1682 C C . ALA A 1 212 ? -42.785 1.513 62.848 1.00 75.56 212 ALA A C 1
ATOM 1684 O O . ALA A 1 212 ? -42.964 1.511 64.063 1.00 75.56 212 ALA A O 1
ATOM 1685 N N . GLU A 1 213 ? -43.170 2.529 62.069 1.00 76.38 213 GLU A N 1
ATOM 1686 C CA . GLU A 1 213 ? -43.997 3.657 62.522 1.00 76.38 213 GLU A CA 1
ATOM 1687 C C . GLU A 1 213 ? -45.457 3.254 62.772 1.00 76.38 213 GLU A C 1
ATOM 1689 O O . GLU A 1 213 ? -46.144 3.926 63.541 1.00 76.38 213 GLU A O 1
ATOM 1694 N N . ASP A 1 214 ? -45.923 2.151 62.179 1.00 75.94 214 ASP A N 1
ATOM 1695 C CA . ASP A 1 214 ? -47.235 1.556 62.438 1.00 75.94 214 ASP A CA 1
ATOM 1696 C C . ASP A 1 214 ? -47.278 0.926 63.847 1.00 75.94 214 ASP A C 1
ATOM 1698 O O . ASP A 1 214 ? -47.276 -0.287 64.054 1.00 75.94 214 ASP A O 1
ATOM 1702 N N . THR A 1 215 ? -47.355 1.784 64.865 1.00 74.31 215 THR A N 1
ATOM 1703 C CA . THR A 1 215 ? -47.485 1.415 66.281 1.00 74.31 215 THR A CA 1
ATOM 1704 C C . THR A 1 215 ? -48.879 0.909 66.637 1.00 74.31 215 THR A C 1
ATOM 1706 O O . THR A 1 215 ? -49.127 0.615 67.800 1.00 74.31 215 THR A O 1
ATOM 1709 N N . SER A 1 216 ? -49.803 0.776 65.678 1.00 75.56 216 SER A N 1
ATOM 1710 C CA . SER A 1 216 ? -51.205 0.451 65.971 1.00 75.56 216 SER A CA 1
ATOM 1711 C C . SER A 1 216 ? -51.380 -0.904 66.667 1.00 75.56 216 SER A C 1
ATOM 1713 O O . SER A 1 216 ? -52.259 -1.053 67.516 1.00 75.56 216 SER A O 1
ATOM 1715 N N . GLU A 1 217 ? -50.532 -1.892 66.363 1.00 73.88 217 GLU A N 1
ATOM 1716 C CA . GLU A 1 217 ? -50.532 -3.173 67.077 1.00 73.88 217 GLU A CA 1
ATOM 1717 C C . GLU A 1 217 ? -49.964 -3.029 68.490 1.00 73.88 217 GLU A C 1
ATOM 1719 O O . GLU A 1 217 ? -50.533 -3.568 69.437 1.00 73.88 217 GLU A O 1
ATOM 1724 N N . LEU A 1 218 ? -48.908 -2.229 68.661 1.00 76.00 218 LEU A N 1
ATOM 1725 C CA . LEU A 1 218 ? -48.339 -1.930 69.974 1.00 76.00 218 LEU A CA 1
ATOM 1726 C C . LEU A 1 218 ? -49.332 -1.149 70.849 1.00 76.00 218 LEU A C 1
ATOM 1728 O O . LEU A 1 218 ? -49.495 -1.463 72.023 1.00 76.00 218 LEU A O 1
ATOM 1732 N N . GLU A 1 219 ? -50.053 -0.186 70.277 1.00 78.56 219 GLU A N 1
ATOM 1733 C CA . GLU A 1 219 ? -51.108 0.579 70.944 1.00 78.56 219 GLU A CA 1
ATOM 1734 C C . GLU A 1 219 ? -52.308 -0.298 71.309 1.00 78.56 219 GLU A C 1
ATOM 1736 O O . GLU A 1 219 ? -52.872 -0.141 72.396 1.00 78.56 219 GLU A O 1
ATOM 1741 N N . LYS A 1 220 ? -52.686 -1.258 70.453 1.00 81.12 220 LYS A N 1
ATOM 1742 C CA . LYS A 1 220 ? -53.698 -2.276 70.782 1.00 81.12 220 LYS A CA 1
ATOM 1743 C C . LYS A 1 220 ? -53.255 -3.132 71.962 1.00 81.12 220 LYS A C 1
ATOM 1745 O O . LYS A 1 220 ? -54.008 -3.263 72.920 1.00 81.12 220 LYS A O 1
ATOM 1750 N N . VAL A 1 221 ? -52.024 -3.640 71.948 1.00 80.50 221 VAL A N 1
ATOM 1751 C CA . VAL A 1 221 ? -51.473 -4.421 73.066 1.00 80.50 221 VAL A CA 1
ATOM 1752 C C . VAL A 1 221 ? -51.390 -3.575 74.337 1.00 80.50 221 VAL A C 1
ATOM 1754 O O . VAL A 1 221 ? -51.735 -4.043 75.417 1.00 80.50 221 VAL A O 1
ATOM 1757 N N . GLN A 1 222 ? -51.001 -2.306 74.237 1.00 84.25 222 GLN A N 1
ATOM 1758 C CA . GLN A 1 222 ? -50.914 -1.406 75.383 1.00 84.25 222 GLN A CA 1
ATOM 1759 C C . GLN A 1 222 ? -52.299 -1.056 75.946 1.00 84.25 222 GLN A C 1
ATOM 1761 O O . GLN A 1 222 ? -52.478 -1.014 77.162 1.00 84.25 222 GLN A O 1
ATOM 1766 N N . THR A 1 223 ? -53.307 -0.865 75.092 1.00 81.06 223 THR A N 1
ATOM 1767 C CA . THR A 1 223 ? -54.696 -0.675 75.537 1.00 81.06 223 THR A CA 1
ATOM 1768 C C . THR A 1 223 ? -55.295 -1.949 76.125 1.00 81.06 223 THR A C 1
ATOM 1770 O O . THR A 1 223 ? -56.015 -1.865 77.120 1.00 81.06 223 THR A O 1
ATOM 1773 N N . GLU A 1 224 ? -54.984 -3.125 75.581 1.00 82.50 224 GLU A N 1
ATOM 1774 C CA . GLU A 1 224 ? -55.330 -4.410 76.195 1.00 82.50 224 GLU A CA 1
ATOM 1775 C C . GLU A 1 224 ? -54.643 -4.596 77.547 1.00 82.50 224 GLU A C 1
ATOM 1777 O O . GLU A 1 224 ? -55.295 -5.008 78.503 1.00 82.50 224 GLU A O 1
ATOM 1782 N N . PHE A 1 225 ? -53.375 -4.204 77.672 1.00 81.44 225 PHE A N 1
ATOM 1783 C CA . PHE A 1 225 ? -52.647 -4.239 78.934 1.00 81.44 225 PHE A CA 1
ATOM 1784 C C . PHE A 1 225 ? -53.271 -3.302 79.972 1.00 81.44 225 PHE A C 1
ATOM 1786 O O . PHE A 1 225 ? -53.504 -3.719 81.100 1.00 81.44 225 PHE A O 1
ATOM 1793 N N . ILE A 1 226 ? -53.632 -2.069 79.597 1.00 85.31 226 ILE A N 1
ATOM 1794 C CA . ILE A 1 226 ? -54.337 -1.131 80.488 1.00 85.31 226 ILE A CA 1
ATOM 1795 C C . ILE A 1 226 ? -55.689 -1.709 80.929 1.00 85.31 226 ILE A C 1
ATOM 1797 O O . ILE A 1 226 ? -56.043 -1.605 82.103 1.00 85.31 226 ILE A O 1
ATOM 1801 N N . LYS A 1 227 ? -56.441 -2.342 80.018 1.00 86.31 227 LYS A N 1
ATOM 1802 C CA . LYS A 1 227 ? -57.703 -3.021 80.358 1.00 86.31 227 LYS A CA 1
ATOM 1803 C C . LYS A 1 227 ? -57.469 -4.187 81.314 1.00 86.31 227 LYS A C 1
ATOM 1805 O O . LYS A 1 227 ? -58.194 -4.313 82.294 1.00 86.31 227 LYS A O 1
ATOM 1810 N N . LEU A 1 228 ? -56.459 -5.018 81.064 1.00 83.38 228 LEU A N 1
ATOM 1811 C CA . LEU A 1 228 ? -56.076 -6.119 81.949 1.00 83.38 228 LEU A CA 1
ATOM 1812 C C . LEU A 1 228 ? -55.637 -5.609 83.320 1.00 83.38 228 LEU A C 1
ATOM 1814 O O . LEU A 1 228 ? -56.004 -6.196 84.330 1.00 83.38 228 LEU A O 1
ATOM 1818 N N . GLU A 1 229 ? -54.908 -4.500 83.376 1.00 85.56 229 GLU A N 1
ATOM 1819 C CA . GLU A 1 229 ? -54.467 -3.880 84.620 1.00 85.56 229 GLU A CA 1
ATOM 1820 C C . GLU A 1 229 ? -55.646 -3.266 85.393 1.00 85.56 229 GLU A C 1
ATOM 1822 O O . GLU A 1 229 ? -55.709 -3.381 86.616 1.00 85.56 229 GLU A O 1
ATOM 1827 N N . GLN A 1 230 ? -56.625 -2.677 84.698 1.00 84.69 230 GLN A N 1
ATOM 1828 C CA . GLN A 1 230 ? -57.899 -2.259 85.292 1.00 84.69 230 GLN A CA 1
ATOM 1829 C C . GLN A 1 230 ? -58.679 -3.454 85.837 1.00 84.69 230 GLN A C 1
ATOM 1831 O O . GLN A 1 230 ? -59.112 -3.406 86.982 1.00 84.69 230 GLN A O 1
ATOM 1836 N N . VAL A 1 231 ? -58.801 -4.541 85.070 1.00 85.81 231 VAL A N 1
ATOM 1837 C CA . VAL A 1 231 ? -59.437 -5.786 85.528 1.00 85.81 231 VAL A CA 1
ATOM 1838 C C . VAL A 1 231 ? -58.681 -6.374 86.717 1.00 85.81 231 VAL A C 1
ATOM 1840 O O . VAL A 1 231 ? -59.307 -6.830 87.662 1.00 85.81 231 VAL A O 1
ATOM 1843 N N . ALA A 1 232 ? -57.350 -6.327 86.732 1.00 81.31 232 ALA A N 1
ATOM 1844 C CA . ALA A 1 232 ? -56.546 -6.795 87.855 1.00 81.31 232 ALA A CA 1
ATOM 1845 C C . ALA A 1 232 ? -56.744 -5.925 89.105 1.00 81.31 232 ALA A C 1
ATOM 1847 O O . ALA A 1 232 ? -56.807 -6.459 90.210 1.00 81.31 232 ALA A O 1
ATOM 1848 N N . ARG A 1 233 ? -56.874 -4.599 88.955 1.00 81.44 233 ARG A N 1
ATOM 1849 C CA . ARG A 1 233 ? -57.216 -3.690 90.062 1.00 81.44 233 ARG A CA 1
ATOM 1850 C C . ARG A 1 233 ? -58.630 -3.936 90.573 1.00 81.44 233 ARG A C 1
ATOM 1852 O O . ARG A 1 233 ? -58.800 -4.050 91.776 1.00 81.44 233 ARG A O 1
ATOM 1859 N N . GLU A 1 234 ? -59.597 -4.086 89.676 1.00 83.81 234 GLU A N 1
ATOM 1860 C CA . GLU A 1 234 ? -60.983 -4.430 89.999 1.00 83.81 234 GLU A CA 1
ATOM 1861 C C . GLU A 1 234 ? -61.044 -5.769 90.744 1.00 83.81 234 GLU A C 1
ATOM 1863 O O . GLU A 1 234 ? -61.614 -5.853 91.824 1.00 83.81 234 GLU A O 1
ATOM 1868 N N . LEU A 1 235 ? -60.363 -6.801 90.236 1.00 82.56 235 LEU A N 1
ATOM 1869 C CA . LEU A 1 235 ? -60.234 -8.095 90.901 1.00 82.56 235 LEU A CA 1
ATOM 1870 C C . LEU A 1 235 ? -59.511 -7.977 92.240 1.00 82.56 235 LEU A C 1
ATOM 1872 O O . LEU A 1 235 ? -59.873 -8.686 93.167 1.00 82.56 235 LEU A O 1
ATOM 1876 N N . LYS A 1 236 ? -58.517 -7.095 92.378 1.00 86.19 236 LYS A N 1
ATOM 1877 C CA . LYS A 1 236 ? -57.843 -6.840 93.656 1.00 86.19 236 LYS A CA 1
ATOM 1878 C C . LYS A 1 236 ? -58.783 -6.176 94.658 1.00 86.19 236 LYS A C 1
ATOM 1880 O O . LYS A 1 236 ? -58.820 -6.619 95.798 1.00 86.19 236 LYS A O 1
ATOM 1885 N N . THR A 1 237 ? -59.562 -5.179 94.248 1.00 82.19 237 THR A N 1
ATOM 1886 C CA . THR A 1 237 ? -60.585 -4.543 95.089 1.00 82.19 237 THR A CA 1
ATOM 1887 C C . THR A 1 237 ? -61.660 -5.550 95.472 1.00 82.19 237 THR A C 1
ATOM 1889 O O . THR A 1 237 ? -61.948 -5.709 96.652 1.00 82.19 237 THR A O 1
ATOM 1892 N N . GLN A 1 238 ? -62.160 -6.331 94.514 1.00 79.69 238 GLN A N 1
ATOM 1893 C CA . GLN A 1 238 ? -63.077 -7.434 94.780 1.00 79.69 238 GLN A CA 1
ATOM 1894 C C . GLN A 1 238 ? -62.447 -8.490 95.686 1.00 79.69 238 GLN A C 1
ATOM 1896 O O . GLN A 1 238 ? -63.151 -9.080 96.490 1.00 79.69 238 GLN A O 1
ATOM 1901 N N . LEU A 1 239 ? -61.140 -8.744 95.602 1.00 77.88 239 LEU A N 1
ATOM 1902 C CA . LEU A 1 239 ? -60.428 -9.682 96.466 1.00 77.88 239 LEU A CA 1
ATOM 1903 C C . LEU A 1 239 ? -60.179 -9.102 97.860 1.00 77.88 239 LEU A C 1
ATOM 1905 O O . LEU A 1 239 ? -60.177 -9.861 98.817 1.00 77.88 239 LEU A O 1
ATOM 1909 N N . GLU A 1 240 ? -60.013 -7.790 98.011 1.00 79.50 240 GLU A N 1
ATOM 1910 C CA . GLU A 1 240 ? -59.968 -7.083 99.296 1.00 79.50 240 GLU A CA 1
ATOM 1911 C C . GLU A 1 240 ? -61.353 -7.050 99.954 1.00 79.50 240 GLU A C 1
ATOM 1913 O O . GLU A 1 240 ? -61.468 -7.375 101.132 1.00 79.50 240 GLU A O 1
ATOM 1918 N N . GLU A 1 241 ? -62.413 -6.782 99.191 1.00 76.75 241 GLU A N 1
ATOM 1919 C CA . GLU A 1 241 ? -63.810 -6.892 99.624 1.00 76.75 241 GLU A CA 1
ATOM 1920 C C . GLU A 1 241 ? -64.178 -8.336 99.959 1.00 76.75 241 GLU A C 1
ATOM 1922 O O . GLU A 1 241 ? -64.775 -8.598 100.999 1.00 76.75 241 GLU A O 1
ATOM 1927 N N . LYS A 1 242 ? -63.771 -9.300 99.126 1.00 72.44 242 LYS A N 1
ATOM 1928 C CA . LYS A 1 242 ? -63.920 -10.731 99.395 1.00 72.44 242 LYS A CA 1
ATOM 1929 C C . LYS A 1 242 ? -63.038 -11.160 100.551 1.00 72.44 242 LYS A C 1
ATOM 1931 O O . LYS A 1 242 ? -63.479 -12.034 101.263 1.00 72.44 242 LYS A O 1
ATOM 1936 N N . ASN A 1 243 ? -61.864 -10.578 100.796 1.00 70.00 243 ASN A N 1
ATOM 1937 C CA . ASN A 1 243 ? -61.035 -10.844 101.979 1.00 70.00 243 ASN A CA 1
ATOM 1938 C C . ASN A 1 243 ? -61.592 -10.183 103.238 1.00 70.00 243 ASN A C 1
ATOM 1940 O O . ASN A 1 243 ? -61.387 -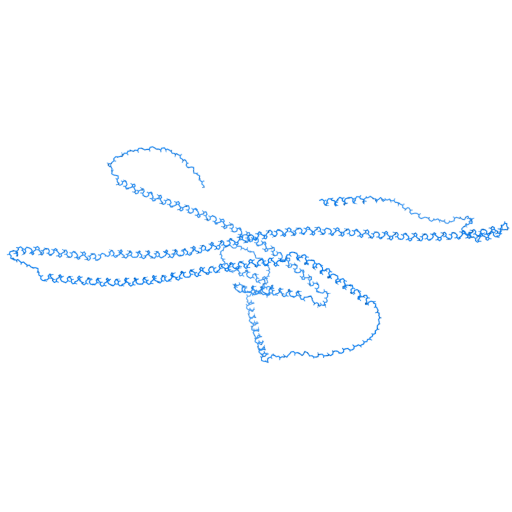10.719 104.319 1.00 70.00 243 ASN A O 1
ATOM 1944 N N . ALA A 1 244 ? -62.316 -9.072 103.130 1.00 68.38 244 ALA A N 1
ATOM 1945 C CA . ALA A 1 244 ? -63.096 -8.504 104.222 1.00 68.38 244 ALA A CA 1
ATOM 1946 C C . ALA A 1 244 ? -64.314 -9.396 104.512 1.00 68.38 244 ALA A C 1
ATOM 1948 O O . ALA A 1 244 ? -64.514 -9.826 105.646 1.00 68.38 244 ALA A O 1
ATOM 1949 N N . ALA A 1 245 ? -65.039 -9.804 103.467 1.00 61.59 245 ALA A N 1
ATOM 1950 C CA . ALA A 1 245 ? -66.136 -10.766 103.531 1.00 61.59 245 ALA A CA 1
ATOM 1951 C C . ALA A 1 245 ? -65.667 -12.179 103.913 1.00 61.59 245 ALA A C 1
ATOM 1953 O O . ALA A 1 245 ? -66.445 -12.940 104.464 1.00 61.59 245 ALA A O 1
ATOM 1954 N N . LEU A 1 246 ? -64.403 -12.531 103.673 1.00 49.66 246 LEU A N 1
ATOM 1955 C CA . LEU A 1 246 ? -63.730 -13.766 104.082 1.00 49.66 246 LEU A CA 1
ATOM 1956 C C . LEU A 1 246 ? -62.979 -13.580 105.396 1.00 49.66 246 LEU A C 1
ATOM 1958 O O . LEU A 1 246 ? -62.632 -14.568 106.010 1.00 49.66 246 LEU A O 1
ATOM 1962 N N . GLY A 1 247 ? -62.800 -12.367 105.908 1.00 58.25 247 GLY A N 1
ATOM 1963 C CA . GLY A 1 247 ? -62.566 -12.098 107.326 1.00 58.25 247 GLY A CA 1
ATOM 1964 C C . GLY A 1 247 ? -63.845 -12.360 108.122 1.00 58.25 247 GLY A C 1
ATOM 1965 O O . GLY A 1 247 ? -63.801 -12.968 109.190 1.00 58.25 247 GLY A O 1
ATOM 1966 N N . GLU A 1 248 ? -64.998 -12.023 107.536 1.00 48.47 248 GLU A N 1
ATOM 1967 C CA . GLU A 1 248 ? -66.320 -12.396 108.046 1.00 48.47 248 GLU A CA 1
ATOM 1968 C C . GLU A 1 248 ? -66.672 -13.877 107.796 1.00 48.47 248 GLU A C 1
ATOM 1970 O O . GLU A 1 248 ? -67.267 -14.522 108.661 1.00 48.47 248 GLU A O 1
ATOM 1975 N N . ALA A 1 249 ? -66.248 -14.464 106.672 1.00 43.31 249 ALA A N 1
ATOM 1976 C CA . ALA A 1 249 ? -66.477 -15.869 106.326 1.00 43.31 249 ALA A CA 1
ATOM 1977 C C . ALA A 1 249 ? -65.354 -16.810 106.795 1.00 43.31 249 ALA A C 1
ATOM 1979 O O . ALA A 1 249 ? -65.586 -17.999 106.896 1.00 43.31 249 ALA A O 1
ATOM 1980 N N . LYS A 1 250 ? -64.178 -16.344 107.241 1.00 42.97 250 LYS A N 1
ATOM 1981 C CA . LYS A 1 250 ? -63.211 -17.156 108.024 1.00 42.97 250 LYS A CA 1
ATOM 1982 C C . LYS A 1 250 ? -63.665 -17.371 109.463 1.00 42.97 250 LYS A C 1
ATOM 1984 O O . LYS A 1 250 ? -63.098 -18.212 110.152 1.00 42.97 250 LYS A O 1
ATOM 1989 N N . LYS A 1 251 ? -64.728 -16.688 109.900 1.00 45.50 251 LYS A N 1
ATOM 1990 C CA . LYS A 1 251 ? -65.563 -17.131 111.027 1.00 45.50 251 LYS A CA 1
ATOM 1991 C C . LYS A 1 251 ? -66.494 -18.303 110.659 1.00 45.50 251 LYS A C 1
ATOM 1993 O O . LYS A 1 251 ? -67.173 -18.814 111.543 1.00 45.50 251 LYS A O 1
ATOM 1998 N N . ARG A 1 252 ? -66.537 -18.731 109.390 1.00 37.28 252 ARG A N 1
ATOM 1999 C CA . ARG A 1 252 ? -67.369 -19.816 108.837 1.00 37.28 252 ARG A CA 1
ATOM 2000 C C . ARG A 1 252 ? -66.675 -20.530 107.651 1.00 37.28 252 ARG A C 1
ATOM 2002 O O . ARG A 1 252 ? -67.099 -20.390 106.519 1.00 37.28 252 ARG A O 1
ATOM 2009 N N . GLU A 1 253 ? -65.598 -21.253 107.957 1.00 33.44 253 GLU A N 1
ATOM 2010 C CA . GLU A 1 253 ? -65.092 -22.466 107.268 1.00 33.44 253 GLU A CA 1
ATOM 2011 C C . GLU A 1 253 ? -64.901 -22.555 105.716 1.00 33.44 253 GLU A C 1
ATOM 2013 O O . GLU A 1 253 ? -65.804 -22.341 104.921 1.00 33.44 253 GLU A O 1
ATOM 2018 N N . SER A 1 254 ? -63.695 -23.025 105.334 1.00 39.69 254 SER A N 1
ATOM 2019 C CA . SER A 1 254 ? -63.302 -23.949 104.230 1.00 39.69 254 SER A CA 1
ATOM 2020 C C . SER A 1 254 ? -63.737 -23.775 102.746 1.00 39.69 254 SER A C 1
ATOM 2022 O O . SER A 1 254 ? -64.880 -24.032 102.399 1.00 39.69 254 SER A O 1
ATOM 2024 N N . GLY A 1 255 ? -62.740 -23.630 101.846 1.00 42.50 255 GLY A N 1
ATOM 2025 C CA . GLY A 1 255 ? -62.468 -24.601 100.755 1.00 42.50 255 GLY A CA 1
ATOM 2026 C C . GLY A 1 255 ? -62.952 -24.374 99.296 1.00 42.50 255 GLY A C 1
ATOM 2027 O O . GLY A 1 255 ? -64.133 -24.192 99.048 1.00 42.50 255 GLY A O 1
ATOM 2028 N N . ALA A 1 256 ? -62.007 -24.608 98.361 1.00 46.41 256 ALA A N 1
ATOM 2029 C CA . ALA A 1 256 ? -62.116 -25.196 97.001 1.00 46.41 256 ALA A CA 1
ATOM 2030 C C . ALA A 1 256 ? -62.367 -24.321 95.739 1.00 46.41 256 ALA A C 1
ATOM 2032 O O . ALA A 1 256 ? -63.347 -23.594 95.623 1.00 46.41 256 ALA A O 1
ATOM 2033 N N . VAL A 1 257 ? -61.462 -24.492 94.758 1.00 54.88 257 VAL A N 1
ATOM 2034 C CA . VAL A 1 257 ? -61.504 -24.003 93.361 1.00 54.88 257 VAL A CA 1
ATOM 2035 C C . VAL A 1 257 ? -62.636 -24.691 92.593 1.00 54.88 257 VAL A C 1
ATOM 2037 O O . VAL A 1 257 ? -62.827 -25.902 92.723 1.00 54.88 257 VAL A O 1
ATOM 2040 N N . THR A 1 258 ? -63.389 -23.919 91.809 1.00 61.25 258 THR A N 1
ATOM 2041 C CA . THR A 1 258 ? -64.619 -24.353 91.136 1.00 61.25 258 THR A CA 1
ATOM 2042 C C . THR A 1 258 ? -64.363 -24.882 89.721 1.00 61.25 258 THR A C 1
ATOM 2044 O O . THR A 1 258 ? -63.356 -24.596 89.076 1.00 61.25 258 THR A O 1
ATOM 2047 N N . ALA A 1 259 ? -65.307 -25.680 89.218 1.00 54.59 259 ALA A N 1
ATOM 2048 C CA . ALA A 1 259 ? -65.230 -26.341 87.915 1.00 54.59 259 ALA A CA 1
ATOM 2049 C C . ALA A 1 259 ? -65.165 -25.375 86.709 1.00 54.59 259 ALA A C 1
ATOM 2051 O O . ALA A 1 259 ? -64.718 -25.777 85.637 1.00 54.59 259 ALA A O 1
ATOM 2052 N N . GLU A 1 260 ? -65.566 -24.111 86.865 1.00 56.69 260 GLU A N 1
ATOM 2053 C CA . GLU A 1 260 ? -65.518 -23.099 85.799 1.00 56.69 260 GLU A CA 1
ATOM 2054 C C . GLU A 1 260 ? -64.083 -22.685 85.441 1.00 56.69 260 GLU A C 1
ATOM 2056 O O . GLU A 1 260 ? -63.772 -22.551 84.254 1.00 56.69 260 GLU A O 1
ATOM 2061 N N . ASP A 1 261 ? -63.178 -22.605 86.422 1.00 60.69 261 ASP A N 1
ATOM 2062 C CA . ASP A 1 261 ? -61.760 -22.296 86.185 1.00 60.69 261 ASP A CA 1
ATOM 2063 C C . ASP A 1 261 ? -61.083 -23.390 85.346 1.00 60.69 261 ASP A C 1
ATOM 2065 O O . ASP A 1 261 ? -60.324 -23.104 84.418 1.00 60.69 261 ASP A O 1
ATOM 2069 N N . LEU A 1 262 ? -61.440 -24.655 85.591 1.00 58.00 262 LEU A N 1
ATOM 2070 C CA . LEU A 1 262 ? -60.974 -25.785 84.786 1.00 58.00 262 LEU A CA 1
ATOM 2071 C C . LEU A 1 262 ? -61.495 -25.719 83.344 1.00 58.00 262 LEU A C 1
ATOM 2073 O O . LEU A 1 262 ? -60.749 -26.028 82.418 1.00 58.00 262 LEU A O 1
ATOM 2077 N N . THR A 1 263 ? -62.736 -25.272 83.117 1.00 68.56 263 THR A N 1
ATOM 2078 C CA . THR A 1 263 ? -63.270 -25.130 81.747 1.00 68.56 263 THR A CA 1
ATOM 2079 C C . THR A 1 263 ? -62.631 -23.984 80.968 1.00 68.56 263 THR A C 1
ATOM 2081 O O . THR A 1 263 ? -62.461 -24.089 79.752 1.00 68.56 263 THR A O 1
ATOM 2084 N N . LYS A 1 264 ? -62.241 -22.902 81.650 1.00 73.38 264 LYS A N 1
ATOM 2085 C CA . LYS A 1 264 ? -61.550 -21.772 81.024 1.00 73.38 264 LYS A CA 1
ATOM 2086 C C . LYS A 1 264 ? -60.124 -22.150 80.623 1.00 73.38 264 LYS A C 1
ATOM 2088 O O . LYS A 1 264 ? -59.748 -21.942 79.473 1.00 73.38 264 LYS A O 1
ATOM 2093 N N . ILE A 1 265 ? -59.394 -22.813 81.521 1.00 72.06 265 ILE A N 1
ATOM 2094 C CA . ILE A 1 265 ? -58.059 -23.361 81.239 1.00 72.06 265 ILE A CA 1
ATOM 2095 C C . ILE A 1 265 ? -58.119 -24.374 80.085 1.00 72.06 265 ILE A C 1
ATOM 2097 O O . ILE A 1 265 ? -57.239 -24.390 79.226 1.00 72.06 265 ILE A O 1
ATOM 2101 N N . GLN A 1 266 ? -59.174 -25.192 80.016 1.00 71.38 266 GLN A N 1
ATOM 2102 C CA . GLN A 1 266 ? -59.355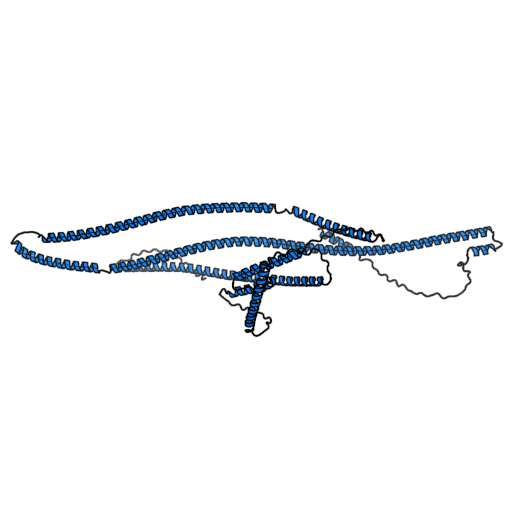 -26.157 78.930 1.00 71.38 266 GLN A CA 1
ATOM 2103 C C . GLN A 1 266 ? -59.543 -25.475 77.563 1.00 71.38 266 GLN A C 1
ATOM 2105 O O . GLN A 1 266 ? -58.934 -25.903 76.585 1.00 71.38 266 GLN A O 1
ATOM 2110 N N . LYS A 1 267 ? -60.327 -24.391 77.495 1.00 77.25 267 LYS A N 1
ATOM 2111 C CA . LYS A 1 267 ? -60.523 -23.615 76.257 1.00 77.25 267 LYS A CA 1
ATOM 2112 C C . LYS A 1 267 ? -59.263 -22.874 75.817 1.00 77.25 267 LYS A C 1
ATOM 2114 O O . LYS A 1 267 ? -58.955 -22.849 74.630 1.00 77.25 267 LYS A O 1
ATOM 2119 N N . GLU A 1 268 ? -58.520 -22.292 76.755 1.00 76.81 268 GLU A N 1
ATOM 2120 C CA . GLU A 1 268 ? -57.238 -21.639 76.456 1.00 76.81 268 GLU A CA 1
ATOM 2121 C C . GLU A 1 268 ? -56.214 -22.657 75.937 1.00 76.81 268 GLU A C 1
ATOM 2123 O O . GLU A 1 268 ? -55.527 -22.402 74.949 1.00 76.81 268 GLU A O 1
ATOM 2128 N N . LYS A 1 269 ? -56.181 -23.859 76.525 1.00 72.19 269 LYS A N 1
ATOM 2129 C CA . LYS A 1 269 ? -55.354 -24.966 76.037 1.00 72.19 269 LYS A CA 1
ATOM 2130 C C . LYS A 1 269 ? -55.731 -25.392 74.615 1.00 72.19 269 LYS A C 1
ATOM 2132 O O . LYS A 1 269 ? -54.833 -25.634 73.815 1.00 72.19 269 LYS A O 1
ATOM 2137 N N . GLU A 1 270 ? -57.021 -25.483 74.293 1.00 78.38 270 GLU A N 1
ATOM 2138 C CA . GLU A 1 270 ? -57.490 -25.794 72.932 1.00 78.38 270 GLU A CA 1
ATOM 2139 C C . GLU A 1 270 ? -57.128 -24.696 71.925 1.00 78.38 270 GLU A C 1
ATOM 2141 O O . GLU A 1 270 ? -56.720 -25.010 70.809 1.00 78.38 270 GLU A O 1
ATOM 2146 N N . SER A 1 271 ? -57.202 -23.421 72.319 1.00 83.00 271 SER A N 1
ATOM 2147 C CA . SER A 1 271 ? -56.770 -22.301 71.471 1.00 83.00 271 SER A CA 1
ATOM 2148 C C . SER A 1 271 ? -55.276 -22.376 71.158 1.00 83.00 271 SER A C 1
ATOM 2150 O O . SER A 1 271 ? -54.894 -22.336 69.993 1.00 83.00 271 SER A O 1
ATOM 2152 N N . ILE A 1 272 ? -54.437 -22.569 72.182 1.00 76.06 272 ILE A N 1
ATOM 2153 C CA . ILE A 1 272 ? -52.981 -22.689 72.015 1.00 76.06 272 ILE A CA 1
ATOM 2154 C C . ILE A 1 272 ? -52.633 -23.899 71.140 1.00 76.06 272 ILE A C 1
ATOM 2156 O O . ILE A 1 272 ? -51.727 -23.825 70.314 1.00 76.06 272 ILE A O 1
ATOM 2160 N N . LEU A 1 273 ? -53.356 -25.012 71.301 1.00 76.56 273 LEU A N 1
ATOM 2161 C CA . LEU A 1 273 ? -53.154 -26.205 70.482 1.00 76.56 273 LEU A CA 1
ATOM 2162 C C . LEU A 1 273 ? -53.462 -25.925 69.003 1.00 76.56 273 LEU A C 1
ATOM 2164 O O . LEU A 1 273 ? -52.674 -26.300 68.139 1.00 76.56 273 LEU A O 1
ATOM 2168 N N . ASN A 1 274 ? -54.564 -25.227 68.717 1.00 82.69 274 ASN A N 1
ATOM 2169 C CA . ASN A 1 274 ? -54.945 -24.863 67.352 1.00 82.69 274 ASN A CA 1
ATOM 2170 C C . ASN A 1 274 ? -53.941 -23.899 66.703 1.00 82.69 274 ASN A C 1
ATOM 2172 O O . ASN A 1 274 ? -53.588 -24.089 65.539 1.00 82.69 274 ASN A O 1
ATOM 2176 N N . ASP A 1 275 ? -53.435 -22.912 67.448 1.00 76.56 275 ASP A N 1
ATOM 2177 C CA . ASP A 1 275 ? -52.414 -21.979 66.952 1.00 76.56 275 ASP A CA 1
ATOM 2178 C C . ASP A 1 275 ? -51.086 -22.697 66.656 1.00 76.56 275 ASP A C 1
ATOM 2180 O O . ASP A 1 275 ? -50.400 -22.398 65.671 1.00 76.56 275 ASP A O 1
ATOM 2184 N N . PHE A 1 276 ? -50.739 -23.695 67.476 1.00 78.31 276 PHE A N 1
ATOM 2185 C CA . PHE A 1 276 ? -49.556 -24.526 67.266 1.00 78.31 276 PHE A CA 1
ATOM 2186 C C . PHE A 1 276 ? -49.703 -25.426 66.030 1.00 78.31 276 PHE A C 1
ATOM 2188 O O . PHE A 1 276 ? -48.770 -25.535 65.233 1.00 78.31 276 PHE A O 1
ATOM 2195 N N . GLU A 1 277 ? -50.880 -26.023 65.825 1.00 83.00 277 GLU A N 1
ATOM 2196 C CA . GLU A 1 277 ? -51.189 -26.839 64.644 1.00 83.00 277 GLU A CA 1
ATOM 2197 C C . GLU A 1 277 ? -51.158 -25.992 63.357 1.00 83.00 277 GLU A C 1
ATOM 2199 O O . GLU A 1 277 ? -50.569 -26.398 62.354 1.00 83.00 277 GLU A O 1
ATOM 2204 N N . ALA A 1 278 ? -51.712 -24.774 63.392 1.00 80.75 278 ALA A N 1
ATOM 2205 C CA . ALA A 1 278 ? -51.668 -23.838 62.268 1.00 80.75 278 ALA A CA 1
ATOM 2206 C C . ALA A 1 278 ? -50.228 -23.417 61.926 1.00 80.75 278 ALA A C 1
ATOM 2208 O O . ALA A 1 278 ? -49.832 -23.449 60.757 1.00 80.75 278 ALA A O 1
ATOM 2209 N N . SER A 1 279 ? -49.425 -23.101 62.947 1.00 77.31 279 SER A N 1
ATOM 2210 C CA . SER A 1 279 ? -48.007 -22.754 62.786 1.00 77.31 279 SER A CA 1
ATOM 2211 C C . SER A 1 279 ? -47.195 -23.917 62.213 1.00 77.31 279 SER A C 1
ATOM 2213 O O . SER A 1 279 ? -46.331 -23.712 61.360 1.00 77.31 279 SER A O 1
ATOM 2215 N N . LYS A 1 280 ? -47.489 -25.152 62.636 1.00 81.69 280 LYS A N 1
ATOM 2216 C CA . LYS A 1 280 ? -46.859 -26.364 62.105 1.00 81.69 280 LYS A CA 1
ATOM 2217 C C . LYS A 1 280 ? -47.169 -26.556 60.618 1.00 81.69 280 LYS A C 1
ATOM 2219 O O . LYS A 1 280 ? -46.247 -26.776 59.839 1.00 81.69 280 LYS A O 1
ATOM 2224 N N . ILE A 1 281 ? -48.429 -26.395 60.207 1.00 85.00 281 ILE A N 1
ATOM 2225 C CA . ILE A 1 281 ? -48.833 -26.492 58.793 1.00 85.00 281 ILE A CA 1
ATOM 2226 C C . ILE A 1 281 ? -48.150 -25.408 57.944 1.00 85.00 281 ILE A C 1
ATOM 2228 O O . ILE A 1 281 ? -47.751 -25.664 56.806 1.00 85.00 281 ILE A O 1
ATOM 2232 N N . GLU A 1 282 ? -48.009 -24.185 58.463 1.00 80.75 282 GLU A N 1
ATOM 2233 C CA . GLU A 1 282 ? -47.303 -23.112 57.755 1.00 80.75 282 GLU A CA 1
ATOM 2234 C C . GLU A 1 282 ? -45.806 -23.419 57.598 1.00 80.75 282 GLU A C 1
ATOM 2236 O O . GLU A 1 282 ? -45.235 -23.190 56.528 1.00 80.75 282 GLU A O 1
ATOM 2241 N N . TRP A 1 283 ? -45.179 -23.991 58.629 1.00 82.44 283 TRP A N 1
ATOM 2242 C CA . TRP A 1 283 ? -43.792 -24.450 58.570 1.00 82.44 283 TRP A CA 1
ATOM 2243 C C . TRP A 1 283 ? -43.588 -25.590 57.573 1.00 82.44 283 TRP A C 1
ATOM 2245 O O . TRP A 1 283 ? -42.670 -25.508 56.761 1.00 82.44 283 TRP A O 1
ATOM 2255 N N . GLU A 1 284 ? -44.471 -26.590 57.548 1.00 83.31 284 GLU A N 1
ATOM 2256 C CA . GLU A 1 284 ? -44.430 -27.683 56.564 1.00 83.31 284 GLU A CA 1
ATOM 2257 C C . GLU A 1 284 ? -44.592 -27.155 55.121 1.00 83.31 284 GLU A C 1
ATOM 2259 O O . GLU A 1 284 ? -43.918 -27.608 54.190 1.00 83.31 284 GLU A O 1
ATOM 2264 N N . LYS A 1 285 ? -45.430 -26.129 54.910 1.00 86.25 285 LYS A N 1
ATOM 2265 C CA . LYS A 1 285 ? -45.541 -25.437 53.611 1.00 86.25 285 LYS A CA 1
ATOM 2266 C C . LYS A 1 285 ? -44.264 -24.684 53.231 1.00 86.25 285 LYS A C 1
ATOM 2268 O O . LYS A 1 285 ? -43.864 -24.716 52.069 1.00 86.25 285 LYS A O 1
ATOM 2273 N N . LYS A 1 286 ? -43.618 -24.006 54.183 1.00 83.75 286 LYS A N 1
ATOM 2274 C CA . LYS A 1 286 ? -42.338 -23.320 53.938 1.00 83.75 286 LYS A CA 1
ATOM 2275 C C . LYS A 1 286 ? -41.225 -24.314 53.632 1.00 83.75 286 LYS A C 1
ATOM 2277 O O . LYS A 1 286 ? -40.473 -24.089 52.692 1.00 83.75 286 LYS A O 1
ATOM 2282 N N . GLU A 1 287 ? -41.154 -25.421 54.365 1.00 80.88 287 GLU A N 1
ATOM 2283 C CA . GLU A 1 287 ? -40.172 -26.484 54.145 1.00 80.88 287 GLU A CA 1
ATOM 2284 C C . GLU A 1 287 ? -40.330 -27.115 52.758 1.00 80.88 287 GLU A C 1
ATOM 2286 O O . GLU A 1 287 ? -39.358 -27.234 52.015 1.00 80.88 287 GLU A O 1
ATOM 2291 N N . THR A 1 288 ? -41.559 -27.443 52.353 1.00 86.81 288 THR A N 1
ATOM 2292 C CA . THR A 1 288 ? -41.825 -27.984 51.010 1.00 86.81 288 THR A CA 1
ATOM 2293 C C . THR A 1 288 ? -41.489 -26.987 49.898 1.00 86.81 288 THR A C 1
ATOM 2295 O O . THR A 1 288 ? -40.894 -27.383 48.892 1.00 86.81 288 THR A O 1
ATOM 2298 N N . ALA A 1 289 ? -41.784 -25.694 50.073 1.00 82.81 289 ALA A N 1
ATOM 2299 C CA . ALA A 1 289 ? -41.379 -24.653 49.125 1.00 82.81 289 ALA A CA 1
ATOM 2300 C C . ALA A 1 289 ? -39.847 -24.549 49.007 1.00 82.81 289 ALA A C 1
ATOM 2302 O O . ALA A 1 289 ? -39.317 -24.586 47.897 1.00 82.81 289 ALA A O 1
ATOM 2303 N N . LEU A 1 290 ? -39.135 -24.530 50.139 1.00 83.69 290 LEU A N 1
ATOM 2304 C CA . LEU A 1 290 ? -37.669 -24.493 50.184 1.00 83.69 290 LEU A CA 1
ATOM 2305 C C . LEU A 1 290 ? -37.040 -25.725 49.531 1.00 83.69 290 LEU A C 1
ATOM 2307 O O . LEU A 1 290 ? -36.083 -25.606 48.770 1.00 83.69 290 LEU A O 1
ATOM 2311 N N . MET A 1 291 ? -37.603 -26.910 49.772 1.00 86.31 291 MET A N 1
ATOM 2312 C CA . MET A 1 291 ? -37.161 -28.136 49.111 1.00 86.31 291 MET A CA 1
ATOM 2313 C C . MET A 1 291 ? -37.385 -28.060 47.602 1.00 86.31 291 MET A C 1
ATOM 2315 O O . MET A 1 291 ? -36.536 -28.511 46.837 1.00 86.31 291 MET A O 1
ATOM 2319 N N . THR A 1 292 ? -38.483 -27.457 47.148 1.00 90.81 292 THR A N 1
ATOM 2320 C CA . THR A 1 292 ? -38.752 -27.277 45.714 1.00 90.81 292 THR A CA 1
ATOM 2321 C C . THR A 1 292 ? -37.741 -26.319 45.072 1.00 90.81 292 THR A C 1
ATOM 2323 O O . THR A 1 292 ? -37.197 -26.619 44.008 1.00 90.81 292 THR A O 1
ATOM 2326 N N . GLU A 1 293 ? -37.423 -25.205 45.736 1.00 85.81 293 GLU A N 1
ATOM 2327 C CA . GLU A 1 293 ? -36.379 -24.270 45.294 1.00 85.81 293 GLU A CA 1
ATOM 2328 C C . GLU A 1 293 ? -34.994 -24.923 45.271 1.00 85.81 293 GLU A C 1
ATOM 2330 O O . GLU A 1 293 ? -34.262 -24.763 44.295 1.00 85.81 293 GLU A O 1
ATOM 2335 N N . TYR A 1 294 ? -34.657 -25.718 46.290 1.00 86.88 294 TYR A N 1
ATOM 2336 C CA . TYR A 1 294 ? -33.406 -26.472 46.343 1.00 86.88 294 TYR A CA 1
ATOM 2337 C C . TYR A 1 294 ? -33.263 -27.428 45.150 1.00 86.88 294 TYR A C 1
ATOM 2339 O O . TYR A 1 294 ? -32.219 -27.443 44.502 1.00 86.88 294 TYR A O 1
ATOM 2347 N N . HIS A 1 295 ? -34.317 -28.172 44.797 1.00 89.12 295 HIS A N 1
ATOM 2348 C CA . HIS A 1 295 ? -34.295 -29.052 43.621 1.00 89.12 295 HIS A CA 1
ATOM 2349 C C . HIS A 1 295 ? -34.170 -28.269 42.304 1.00 89.12 295 HIS A C 1
ATOM 2351 O O . HIS A 1 295 ? -33.474 -28.713 41.391 1.00 89.12 295 HIS A O 1
ATOM 2357 N N . SER A 1 296 ? -34.802 -27.095 42.205 1.00 90.06 296 SER A N 1
ATOM 2358 C CA . SER A 1 296 ? -34.671 -26.208 41.042 1.00 90.06 296 SER A CA 1
ATOM 2359 C C . SER A 1 296 ? -33.237 -25.685 40.883 1.00 90.06 296 SER A C 1
ATOM 2361 O O . SER A 1 296 ? -32.647 -25.784 39.807 1.00 90.06 296 SER A O 1
ATOM 2363 N N . LEU A 1 297 ? -32.634 -25.210 41.978 1.00 87.12 297 LEU A N 1
ATOM 2364 C CA . LEU A 1 297 ? -31.233 -24.785 42.027 1.00 87.12 297 LEU A CA 1
ATOM 2365 C C . LEU A 1 297 ? -30.284 -25.928 41.666 1.00 87.12 297 LEU A C 1
ATOM 2367 O O . LEU A 1 297 ? -29.366 -25.728 40.874 1.00 87.12 297 LEU A O 1
ATOM 2371 N N . GLN A 1 298 ? -30.528 -27.130 42.189 1.00 90.00 298 GLN A N 1
ATOM 2372 C CA . GLN A 1 298 ? -29.741 -28.313 41.854 1.00 90.00 298 GLN A CA 1
ATOM 2373 C C . GLN A 1 298 ? -29.809 -28.626 40.351 1.00 90.00 298 GLN A C 1
ATOM 2375 O O . GLN A 1 298 ? -28.775 -28.852 39.726 1.00 90.00 298 GLN A O 1
ATOM 2380 N N . SER A 1 299 ? -31.001 -28.555 39.746 1.00 91.25 299 SER A N 1
ATOM 2381 C CA . SER A 1 299 ? -31.171 -28.740 38.299 1.00 91.25 299 SER A CA 1
ATOM 2382 C C . SER A 1 299 ? -30.409 -27.691 37.485 1.00 91.25 299 SER A C 1
ATOM 2384 O O . SER A 1 299 ? -29.811 -28.026 36.463 1.00 91.25 299 SER A O 1
ATOM 2386 N N . LEU A 1 300 ? -30.403 -26.431 37.932 1.00 90.06 300 LEU A N 1
ATOM 2387 C CA . LEU A 1 300 ? -29.673 -25.352 37.265 1.00 90.06 300 LEU A CA 1
ATOM 2388 C C . LEU A 1 300 ? -28.155 -25.556 37.354 1.00 90.06 300 LEU A C 1
ATOM 2390 O O . LEU A 1 300 ? -27.448 -25.341 36.373 1.00 90.06 300 LEU A O 1
ATOM 2394 N N . VAL A 1 301 ? -27.649 -26.002 38.508 1.00 88.06 301 VAL A N 1
ATOM 2395 C CA . VAL A 1 301 ? -26.229 -26.339 38.690 1.00 88.06 301 VAL A CA 1
ATOM 2396 C C . VAL A 1 301 ? -25.818 -27.484 37.761 1.00 88.06 301 VAL A C 1
ATOM 2398 O O . VAL A 1 301 ? -24.766 -27.409 37.125 1.00 88.06 301 VAL A O 1
ATOM 2401 N N . ASP A 1 302 ? -26.652 -28.515 37.624 1.00 91.00 302 ASP A N 1
ATOM 2402 C CA . ASP A 1 302 ? -26.385 -29.636 36.719 1.00 91.00 302 ASP A CA 1
ATOM 2403 C C . ASP A 1 302 ? -26.388 -29.209 35.242 1.00 91.00 302 ASP A C 1
ATOM 2405 O O . ASP A 1 302 ? -25.585 -29.702 34.444 1.00 91.00 302 ASP A O 1
ATOM 2409 N N . GLU A 1 303 ? -27.265 -28.280 34.862 1.00 92.25 303 GLU A N 1
ATOM 2410 C CA . GLU A 1 303 ? -27.304 -27.713 33.513 1.00 92.25 303 GLU A CA 1
ATOM 2411 C C . GLU A 1 303 ? -26.078 -26.837 33.229 1.00 92.25 303 GLU A C 1
ATOM 2413 O O . GLU A 1 303 ? -25.424 -27.016 32.199 1.00 92.25 303 GLU A O 1
ATOM 2418 N N . LEU A 1 304 ? -25.677 -25.999 34.188 1.00 89.94 304 LEU A N 1
ATOM 2419 C CA . LEU A 1 304 ? -24.462 -25.191 34.095 1.00 89.94 304 LEU A CA 1
ATOM 2420 C C . LEU A 1 304 ? -23.214 -26.075 33.955 1.00 89.94 304 LEU A C 1
ATOM 2422 O O . LEU A 1 304 ? -22.361 -25.822 33.109 1.00 89.94 304 LEU A O 1
ATOM 2426 N N . ASN A 1 305 ? -23.128 -27.166 34.721 1.00 91.44 305 ASN A N 1
ATOM 2427 C CA . ASN A 1 305 ? -22.033 -28.131 34.611 1.00 91.44 305 ASN A CA 1
ATOM 2428 C C . ASN A 1 305 ? -21.979 -28.795 33.223 1.00 91.44 305 ASN A C 1
ATOM 2430 O O . ASN A 1 305 ? -20.892 -29.012 32.682 1.00 91.44 305 ASN A O 1
ATOM 2434 N N . LYS A 1 306 ? -23.134 -29.085 32.606 1.00 92.12 306 LYS A N 1
ATOM 2435 C CA . LYS A 1 306 ? -23.189 -29.585 31.221 1.00 92.12 306 LYS A CA 1
ATOM 2436 C C . LYS A 1 306 ? -22.721 -28.536 30.215 1.00 92.12 306 LYS A C 1
ATOM 2438 O O . LYS A 1 306 ? -22.040 -28.890 29.254 1.00 92.12 306 LYS A O 1
ATOM 2443 N N . GLU A 1 307 ? -23.078 -27.269 30.402 1.00 89.75 307 GLU A N 1
ATOM 2444 C CA . GLU A 1 307 ? -22.614 -26.179 29.537 1.00 89.75 307 GLU A CA 1
ATOM 2445 C C . GLU A 1 307 ? -21.109 -25.942 29.663 1.00 89.75 307 GLU A C 1
ATOM 2447 O O . GLU A 1 307 ? -20.435 -25.804 28.645 1.00 89.75 307 GLU A O 1
ATOM 2452 N N . VAL A 1 308 ? -20.560 -25.997 30.878 1.00 90.75 308 VAL A N 1
ATOM 2453 C CA . VAL A 1 308 ? -19.111 -25.925 31.116 1.00 90.75 308 VAL A CA 1
ATOM 2454 C C . VAL A 1 308 ? -18.387 -27.074 30.410 1.00 90.75 308 VAL A C 1
ATOM 2456 O O . VAL A 1 308 ? -17.385 -26.847 29.736 1.00 90.75 308 VAL A O 1
ATOM 2459 N N . ALA A 1 309 ? -18.920 -28.298 30.476 1.00 90.75 309 ALA A N 1
ATOM 2460 C CA . ALA A 1 309 ? -18.346 -29.428 29.748 1.00 90.75 309 ALA A CA 1
ATOM 2461 C C . ALA A 1 309 ? -18.360 -29.209 28.221 1.00 90.75 309 ALA A C 1
ATOM 2463 O O . ALA A 1 309 ? -17.364 -29.487 27.553 1.00 90.75 309 ALA A O 1
ATOM 2464 N N . LYS A 1 310 ? -19.454 -28.664 27.666 1.00 90.56 310 LYS A N 1
ATOM 2465 C CA . LYS A 1 310 ? -19.532 -28.302 26.237 1.00 90.56 310 LYS A CA 1
ATOM 2466 C C . LYS A 1 310 ? -18.541 -27.196 25.869 1.00 90.56 310 LYS A C 1
ATOM 2468 O O . LYS A 1 310 ? -17.909 -27.257 24.816 1.00 90.56 310 LYS A O 1
ATOM 2473 N N . PHE A 1 311 ? -18.379 -26.202 26.734 1.00 91.50 311 PHE A N 1
ATOM 2474 C CA . PHE A 1 311 ? -17.418 -25.126 26.530 1.00 91.50 311 PHE A CA 1
ATOM 2475 C C . PHE A 1 311 ? -15.985 -25.662 26.434 1.00 91.50 311 PHE A C 1
ATOM 2477 O O . PHE A 1 311 ? -15.271 -25.315 25.496 1.00 91.50 311 PHE A O 1
ATOM 2484 N N . GLU A 1 312 ? -15.585 -26.571 27.326 1.00 91.31 312 GLU A N 1
ATOM 2485 C CA . GLU A 1 312 ? -14.263 -27.209 27.257 1.00 91.31 312 GLU A CA 1
ATOM 2486 C C . GLU A 1 312 ? -14.084 -28.044 25.978 1.00 91.31 312 GLU A C 1
ATOM 2488 O O . GLU A 1 312 ? -13.006 -28.030 25.379 1.00 91.31 312 GLU A O 1
ATOM 2493 N N . THR A 1 313 ? -15.136 -28.719 25.491 1.00 91.75 313 THR A N 1
ATOM 2494 C CA . THR A 1 313 ? -15.061 -29.413 24.192 1.00 91.75 313 THR A CA 1
ATOM 2495 C C . THR A 1 313 ? -14.849 -28.447 23.029 1.00 91.75 313 THR A C 1
ATOM 2497 O O . THR A 1 313 ? -13.958 -28.681 22.214 1.00 91.75 313 THR A O 1
ATOM 2500 N N . PHE A 1 314 ? -15.574 -27.324 22.985 1.00 91.19 314 PHE A N 1
ATOM 2501 C CA . PHE A 1 314 ? -15.402 -26.320 21.932 1.00 91.19 314 PHE A CA 1
ATOM 2502 C C . PHE A 1 314 ? -14.049 -25.622 22.001 1.00 91.19 314 PHE A C 1
ATOM 2504 O O . PHE A 1 314 ? -13.441 -25.359 20.968 1.00 91.19 314 PHE A O 1
ATOM 2511 N N . LYS A 1 315 ? -13.540 -25.367 23.207 1.00 93.25 315 LYS A N 1
ATOM 2512 C CA . LYS A 1 315 ? -12.200 -24.813 23.396 1.00 93.25 315 LYS A CA 1
ATOM 2513 C C . LYS A 1 315 ? -11.131 -25.744 22.822 1.00 93.25 315 LYS A C 1
ATOM 2515 O O . LYS A 1 315 ? -10.238 -25.288 22.114 1.00 93.25 315 LYS A O 1
ATOM 2520 N N . LYS A 1 316 ? -11.252 -27.051 23.065 1.00 92.38 316 LYS A N 1
ATOM 2521 C CA . LYS A 1 316 ? -10.335 -28.051 22.506 1.00 92.38 316 LYS A CA 1
ATOM 2522 C C . LYS A 1 316 ? -10.435 -28.150 20.980 1.00 92.38 316 LYS A C 1
ATOM 2524 O O . LYS A 1 316 ? -9.411 -28.267 20.315 1.00 92.38 316 LYS A O 1
ATOM 2529 N N . GLU A 1 317 ? -11.644 -28.088 20.423 1.00 92.12 317 GLU A N 1
ATOM 2530 C CA . GLU A 1 317 ? -11.853 -28.046 18.967 1.00 92.12 317 GLU A CA 1
ATOM 2531 C C . GLU A 1 317 ? -11.254 -26.780 18.339 1.00 92.12 317 GLU A C 1
ATOM 2533 O O . GLU A 1 317 ? -10.612 -26.858 17.292 1.00 92.12 317 GLU A O 1
ATOM 2538 N N . GLN A 1 318 ? -11.402 -25.623 18.991 1.00 89.38 318 GLN A N 1
ATOM 2539 C CA . GLN A 1 318 ? -10.779 -24.378 18.551 1.00 89.38 318 GLN A CA 1
ATOM 2540 C C . GLN A 1 318 ? -9.247 -24.487 18.551 1.00 89.38 318 GLN A C 1
ATOM 2542 O O . GLN A 1 318 ? -8.613 -24.112 17.566 1.00 89.38 318 GLN A O 1
ATOM 2547 N N . GLU A 1 319 ? -8.650 -25.029 19.616 1.00 92.38 319 GLU A N 1
ATOM 2548 C CA . GLU A 1 319 ? -7.199 -25.239 19.693 1.00 92.38 319 GLU A CA 1
ATOM 2549 C C . GLU A 1 319 ? -6.689 -26.175 18.581 1.00 92.38 319 GLU A C 1
ATOM 2551 O O . GLU A 1 319 ? -5.639 -25.905 17.992 1.00 92.38 319 GLU A O 1
ATOM 2556 N N . ASP A 1 320 ? -7.430 -27.238 18.244 1.00 93.06 320 ASP A N 1
ATOM 2557 C CA . ASP A 1 320 ? -7.066 -28.147 17.147 1.00 93.06 320 ASP A CA 1
ATOM 2558 C C . ASP A 1 320 ? -7.146 -27.450 15.778 1.00 93.06 320 ASP A C 1
ATOM 2560 O O . ASP A 1 320 ? -6.222 -27.547 14.967 1.00 93.06 320 ASP A O 1
ATOM 2564 N N . LEU A 1 321 ? -8.198 -26.660 15.535 1.00 91.62 321 LEU A N 1
ATOM 2565 C CA . LEU A 1 321 ? -8.333 -25.865 14.310 1.00 91.62 321 LEU A CA 1
ATOM 2566 C C . LEU A 1 321 ? -7.217 -24.820 14.169 1.00 91.62 321 LEU A C 1
ATOM 2568 O O . LEU A 1 321 ? -6.669 -24.652 13.078 1.00 91.62 321 LEU A O 1
ATOM 2572 N N . GLU A 1 322 ? -6.830 -24.151 15.257 1.00 90.00 322 GLU A N 1
ATOM 2573 C CA . GLU A 1 322 ? -5.702 -23.211 15.260 1.00 90.00 322 GLU A CA 1
ATOM 2574 C C . GLU A 1 322 ? -4.370 -23.913 14.952 1.00 90.00 322 GLU A C 1
ATOM 2576 O O . GLU A 1 322 ? -3.539 -23.378 14.209 1.00 90.00 322 GLU A O 1
ATOM 2581 N N . GLN A 1 323 ? -4.157 -25.129 15.468 1.00 91.19 323 GLN A N 1
ATOM 2582 C CA . GLN A 1 323 ? -2.976 -25.928 15.129 1.00 91.19 323 GLN A CA 1
ATOM 2583 C C . GLN A 1 323 ? -2.964 -26.338 13.653 1.00 91.19 323 GLN A C 1
ATOM 2585 O O . GLN A 1 323 ? -1.927 -26.214 12.993 1.00 91.19 323 GLN A O 1
ATOM 2590 N N . GLN A 1 324 ? -4.105 -26.772 13.110 1.00 90.62 324 GLN A N 1
ATOM 2591 C CA . GLN A 1 324 ? -4.233 -27.115 11.693 1.00 90.62 324 GLN A CA 1
ATOM 2592 C C . GLN A 1 324 ? -3.980 -25.901 10.786 1.00 90.62 324 GLN A C 1
ATOM 2594 O O . GLN A 1 324 ? -3.281 -26.026 9.775 1.00 90.62 324 GLN A O 1
ATOM 2599 N N . LEU A 1 325 ? -4.481 -24.719 11.161 1.00 90.12 325 LEU A N 1
ATOM 2600 C CA . LEU A 1 325 ? -4.241 -23.473 10.432 1.00 90.12 325 LEU A CA 1
ATOM 2601 C C . LEU A 1 325 ? -2.746 -23.129 10.402 1.00 90.12 325 LEU A C 1
ATOM 2603 O O . LEU A 1 325 ? -2.186 -22.945 9.321 1.00 90.12 325 LEU A O 1
ATOM 2607 N N . ARG A 1 326 ? -2.066 -23.152 11.557 1.00 89.44 326 ARG A N 1
ATOM 2608 C CA . ARG A 1 326 ? -0.613 -22.905 11.631 1.00 89.44 326 ARG A CA 1
ATOM 2609 C C . ARG A 1 326 ? 0.193 -23.910 10.810 1.00 89.44 326 ARG A C 1
ATOM 2611 O O . ARG A 1 326 ? 1.178 -23.541 10.169 1.00 89.44 326 ARG A O 1
ATOM 2618 N N . ALA A 1 327 ? -0.214 -25.180 10.800 1.00 91.75 327 ALA A N 1
ATOM 2619 C CA . ALA A 1 327 ? 0.427 -26.195 9.970 1.00 91.75 327 ALA A CA 1
ATOM 2620 C C . ALA A 1 327 ? 0.273 -25.880 8.471 1.00 91.75 327 ALA A C 1
ATOM 2622 O O . ALA A 1 327 ? 1.238 -26.005 7.714 1.00 91.75 327 ALA A O 1
ATOM 2623 N N . LYS A 1 328 ? -0.908 -25.413 8.044 1.00 90.12 328 LYS A N 1
ATOM 2624 C CA . LYS A 1 328 ? -1.167 -25.001 6.657 1.00 90.12 328 LYS A CA 1
ATOM 2625 C C . LYS A 1 328 ? -0.411 -23.739 6.258 1.00 90.12 328 LYS A C 1
ATOM 2627 O O . LYS A 1 328 ? 0.124 -23.694 5.153 1.00 90.12 328 LYS A O 1
ATOM 2632 N N . GLU A 1 329 ? -0.310 -22.753 7.142 1.00 89.94 329 GLU A N 1
ATOM 2633 C CA . GLU A 1 329 ? 0.498 -21.548 6.921 1.00 89.94 329 GLU A CA 1
ATOM 2634 C C . GLU A 1 329 ? 1.981 -21.893 6.748 1.00 89.94 329 GLU A C 1
ATOM 2636 O O . GLU A 1 329 ? 2.633 -21.389 5.832 1.00 89.94 329 GLU A O 1
ATOM 2641 N N . LYS A 1 330 ? 2.501 -22.819 7.564 1.00 92.06 330 LYS A N 1
ATOM 2642 C CA . LYS A 1 330 ? 3.868 -23.329 7.418 1.00 92.06 330 LYS A CA 1
ATOM 2643 C C . LYS A 1 330 ? 4.068 -24.057 6.085 1.00 92.06 330 LYS A C 1
ATOM 2645 O O . LYS A 1 330 ? 5.044 -23.789 5.388 1.00 92.06 330 LYS A O 1
ATOM 2650 N N . GLU A 1 331 ? 3.137 -24.933 5.700 1.00 90.31 331 GLU A N 1
ATOM 2651 C CA . GLU A 1 331 ? 3.175 -25.643 4.411 1.00 90.31 331 GLU A CA 1
ATOM 2652 C C . GLU A 1 331 ? 3.166 -24.657 3.227 1.00 90.31 331 GLU A C 1
ATOM 2654 O O . GLU A 1 331 ? 3.896 -24.834 2.249 1.00 90.31 331 GLU A O 1
ATOM 2659 N N . LEU A 1 332 ? 2.361 -23.593 3.316 1.00 89.38 332 LEU A N 1
ATOM 2660 C CA . LEU A 1 332 ? 2.291 -22.545 2.303 1.00 89.38 332 LEU A CA 1
ATOM 2661 C C . LEU A 1 332 ? 3.606 -21.761 2.221 1.00 89.38 332 LEU A C 1
ATOM 2663 O O . LEU A 1 332 ? 4.122 -21.570 1.123 1.00 89.38 332 LEU A O 1
ATOM 2667 N N . ALA A 1 333 ? 4.185 -21.376 3.361 1.00 89.00 333 ALA A N 1
ATOM 2668 C CA . ALA A 1 333 ? 5.472 -20.688 3.413 1.00 89.00 333 ALA A CA 1
ATOM 2669 C C . ALA A 1 333 ? 6.601 -21.527 2.789 1.00 89.00 333 ALA A C 1
ATOM 2671 O O . ALA A 1 333 ? 7.390 -21.008 1.996 1.00 89.00 333 ALA A O 1
ATOM 2672 N N . GLU A 1 334 ? 6.646 -22.833 3.072 1.00 90.44 334 GLU A N 1
ATOM 2673 C CA . GLU A 1 334 ? 7.602 -23.759 2.453 1.00 90.44 334 GLU A CA 1
ATOM 2674 C C . GLU A 1 334 ? 7.397 -23.868 0.935 1.00 90.44 334 GLU A C 1
ATOM 2676 O O . GLU A 1 334 ? 8.367 -23.834 0.173 1.00 90.44 334 GLU A O 1
ATOM 2681 N N . LYS A 1 335 ? 6.144 -23.959 0.465 1.00 91.44 335 LYS A N 1
ATOM 2682 C CA . LYS A 1 335 ? 5.835 -23.975 -0.975 1.00 91.44 335 LYS A CA 1
ATOM 2683 C C . LYS A 1 335 ? 6.219 -22.666 -1.659 1.00 91.44 335 LYS A C 1
ATOM 2685 O O . LYS A 1 335 ? 6.796 -22.704 -2.741 1.00 91.44 335 LYS A O 1
ATOM 2690 N N . SER A 1 336 ? 5.953 -21.522 -1.036 1.00 84.50 336 SER A N 1
ATOM 2691 C CA . SER A 1 336 ? 6.341 -20.210 -1.560 1.00 84.50 336 SER A CA 1
ATOM 2692 C C . SER A 1 336 ? 7.859 -20.031 -1.608 1.00 84.50 336 SER A C 1
ATOM 2694 O O . SER A 1 336 ? 8.371 -19.457 -2.566 1.00 84.50 336 SER A O 1
ATOM 2696 N N . ALA A 1 337 ? 8.595 -20.551 -0.621 1.00 87.44 337 ALA A N 1
ATOM 2697 C CA . ALA A 1 337 ? 10.055 -20.551 -0.644 1.00 87.44 337 ALA A CA 1
ATOM 2698 C C . ALA A 1 337 ? 10.600 -21.403 -1.802 1.00 87.44 337 ALA A C 1
ATOM 2700 O O . ALA A 1 337 ? 11.431 -20.923 -2.571 1.00 87.44 337 ALA A O 1
ATOM 2701 N N . LYS A 1 338 ? 10.062 -22.617 -1.991 1.00 86.50 338 LYS A N 1
ATOM 2702 C CA . LYS A 1 338 ? 10.413 -23.483 -3.129 1.00 86.50 338 LYS A CA 1
ATOM 2703 C C . LYS A 1 338 ? 10.066 -22.852 -4.475 1.00 86.50 338 LYS A C 1
ATOM 2705 O O . LYS A 1 338 ? 10.822 -23.008 -5.426 1.00 86.50 338 LYS A O 1
ATOM 2710 N N . LEU A 1 339 ? 8.946 -22.134 -4.566 1.00 85.06 339 LEU A N 1
ATOM 2711 C CA . LEU A 1 339 ? 8.569 -21.419 -5.784 1.00 85.06 339 LEU A CA 1
ATOM 2712 C C . LEU A 1 339 ? 9.567 -20.299 -6.099 1.00 85.06 339 LEU A C 1
ATOM 2714 O O . LEU A 1 339 ? 10.025 -20.226 -7.230 1.00 85.06 339 LEU A O 1
ATOM 2718 N N . ARG A 1 340 ? 9.972 -19.493 -5.109 1.00 82.31 340 ARG A N 1
ATOM 2719 C CA . ARG A 1 340 ? 11.016 -18.469 -5.299 1.00 82.31 340 ARG A CA 1
ATOM 2720 C C . ARG A 1 340 ? 12.354 -19.061 -5.726 1.00 82.31 340 ARG A C 1
ATOM 2722 O O . ARG A 1 340 ? 13.056 -18.463 -6.533 1.00 82.31 340 ARG A O 1
ATOM 2729 N N . GLU A 1 341 ? 12.720 -20.213 -5.173 1.00 83.69 341 GLU A N 1
ATOM 2730 C CA . GLU A 1 341 ? 13.934 -20.929 -5.567 1.00 83.69 341 GLU A CA 1
ATOM 2731 C C . GLU A 1 341 ? 13.830 -21.477 -6.999 1.00 83.69 341 GLU A C 1
ATOM 2733 O O . GLU A 1 341 ? 14.781 -21.394 -7.770 1.00 83.69 341 GLU A O 1
ATOM 2738 N N . ALA A 1 342 ? 12.661 -21.972 -7.404 1.00 80.50 342 ALA A N 1
ATOM 2739 C CA . ALA A 1 342 ? 12.420 -22.369 -8.788 1.00 80.50 342 ALA A CA 1
ATOM 2740 C C . ALA A 1 342 ? 12.431 -21.159 -9.744 1.00 80.50 342 ALA A C 1
ATOM 2742 O O . ALA A 1 342 ? 13.026 -21.229 -10.815 1.00 80.50 342 ALA A O 1
ATOM 2743 N N . GLU A 1 343 ? 11.832 -20.030 -9.358 1.00 74.56 343 GLU A N 1
ATOM 2744 C CA . GLU A 1 343 ? 11.839 -18.782 -10.132 1.00 74.56 343 GLU A CA 1
ATOM 2745 C C . GLU A 1 343 ? 13.255 -18.216 -10.296 1.00 74.56 343 GLU A C 1
ATOM 2747 O O . GLU A 1 343 ? 13.605 -17.749 -11.380 1.00 74.56 343 GLU A O 1
ATOM 2752 N N . SER A 1 344 ? 14.103 -18.311 -9.268 1.00 73.38 344 SER A N 1
ATOM 2753 C CA . SER A 1 344 ? 15.506 -17.893 -9.363 1.00 73.38 344 SER A CA 1
ATOM 2754 C C . SER A 1 344 ? 16.348 -18.826 -10.239 1.00 73.38 344 SER A C 1
ATOM 2756 O O . SER A 1 344 ? 17.296 -18.365 -10.868 1.00 73.38 344 SER A O 1
ATOM 2758 N N . GLN A 1 345 ? 15.987 -20.108 -10.348 1.00 65.75 345 GLN A N 1
ATOM 2759 C CA . GLN A 1 345 ? 16.612 -21.047 -11.289 1.00 65.75 345 GLN A CA 1
ATOM 2760 C C . GLN A 1 345 ? 16.104 -20.879 -12.733 1.00 65.75 345 GLN A C 1
ATOM 2762 O O . GLN A 1 345 ? 16.844 -21.153 -13.678 1.00 65.75 345 GLN A O 1
ATOM 2767 N N . VAL A 1 346 ? 14.864 -20.413 -12.925 1.00 58.28 346 VAL A N 1
ATOM 2768 C CA . VAL A 1 346 ? 14.293 -20.063 -14.243 1.00 58.28 346 VAL A CA 1
ATOM 2769 C C . VAL A 1 346 ? 14.771 -18.684 -14.725 1.00 58.28 346 VAL A C 1
ATOM 2771 O O . VAL A 1 346 ? 14.703 -18.393 -15.922 1.00 58.28 346 VAL A O 1
ATOM 2774 N N . PHE A 1 347 ? 15.319 -17.850 -13.836 1.00 48.91 347 PHE A N 1
ATOM 2775 C CA . PHE A 1 347 ? 16.024 -16.627 -14.209 1.00 48.91 347 PHE A CA 1
ATOM 2776 C C . PHE A 1 347 ? 17.244 -16.976 -15.073 1.00 48.91 347 PHE A C 1
ATOM 2778 O O . PHE A 1 347 ? 18.268 -17.455 -14.588 1.00 48.91 347 PHE A O 1
ATOM 2785 N N . ILE A 1 348 ? 17.106 -16.763 -16.383 1.00 54.97 348 ILE A N 1
ATOM 2786 C CA . ILE A 1 348 ? 18.133 -17.049 -17.383 1.00 54.97 348 ILE A CA 1
ATOM 2787 C C . ILE A 1 348 ? 19.389 -16.235 -17.026 1.00 54.97 348 ILE A C 1
ATOM 2789 O O . ILE A 1 348 ? 19.341 -15.004 -17.088 1.00 54.97 348 ILE A O 1
ATOM 2793 N N . PRO A 1 349 ? 20.522 -16.876 -16.678 1.00 49.66 349 PRO A N 1
ATOM 2794 C CA . PRO A 1 349 ? 21.757 -16.161 -16.395 1.00 49.66 349 PRO A CA 1
ATOM 2795 C C . PRO A 1 349 ? 22.191 -15.349 -17.620 1.00 49.66 349 PRO A C 1
ATOM 2797 O O . PRO A 1 349 ? 22.071 -15.815 -18.759 1.00 49.66 349 PRO A O 1
ATOM 2800 N N . SER A 1 350 ? 22.764 -14.168 -17.380 1.00 54.78 350 SER A N 1
ATOM 2801 C CA . SER A 1 350 ? 23.302 -13.232 -18.385 1.00 54.78 350 SER A CA 1
ATOM 2802 C C . SER A 1 350 ? 24.215 -13.872 -19.447 1.00 54.78 350 SER A C 1
ATOM 2804 O O . SER A 1 350 ? 24.372 -13.323 -20.533 1.00 54.78 350 SER A O 1
ATOM 2806 N N . ALA A 1 351 ? 24.738 -15.076 -19.199 1.00 54.00 351 ALA A N 1
ATOM 2807 C CA . ALA A 1 351 ? 25.502 -15.880 -20.153 1.00 54.00 351 ALA A CA 1
ATOM 2808 C C . ALA A 1 351 ? 24.749 -16.216 -21.460 1.00 54.00 351 ALA A C 1
ATOM 2810 O O . ALA A 1 351 ? 25.381 -16.423 -22.497 1.00 54.00 351 ALA A O 1
ATOM 2811 N N . ASN A 1 352 ? 23.411 -16.253 -21.454 1.00 54.47 352 ASN A N 1
ATOM 2812 C CA . ASN A 1 352 ? 22.632 -16.431 -22.686 1.00 54.47 352 ASN A CA 1
ATOM 2813 C C . ASN A 1 352 ? 22.293 -15.110 -23.381 1.00 54.47 352 ASN A C 1
ATOM 2815 O O . ASN A 1 352 ? 21.936 -15.135 -24.554 1.00 54.47 352 ASN A O 1
ATOM 2819 N N . GLN A 1 353 ? 22.441 -13.967 -22.713 1.00 61.00 353 GLN A N 1
ATOM 2820 C CA . GLN A 1 353 ? 22.163 -12.659 -23.303 1.00 61.00 353 GLN A CA 1
ATOM 2821 C C . GLN A 1 353 ? 23.245 -12.277 -24.321 1.00 61.00 353 GLN A C 1
ATOM 2823 O O . GLN A 1 353 ? 22.918 -11.810 -25.408 1.00 61.00 353 GLN A O 1
ATOM 2828 N N . ASP A 1 354 ? 24.506 -12.625 -24.050 1.00 62.88 354 ASP A N 1
ATOM 2829 C CA . ASP A 1 354 ? 25.607 -12.484 -25.014 1.00 62.88 354 ASP A CA 1
ATOM 2830 C C . ASP A 1 354 ? 25.458 -13.438 -26.207 1.00 62.88 354 ASP A C 1
ATOM 2832 O O . ASP A 1 354 ? 25.776 -13.098 -27.350 1.00 62.88 354 ASP A O 1
ATOM 2836 N N . LYS A 1 355 ? 24.922 -14.640 -25.966 1.00 70.56 355 LYS A N 1
ATOM 2837 C CA . LYS A 1 355 ? 24.657 -15.621 -27.024 1.00 70.56 355 LYS A CA 1
ATOM 2838 C C . LYS A 1 355 ? 23.469 -15.205 -27.891 1.00 70.56 355 LYS A C 1
ATOM 2840 O O . LYS A 1 355 ? 23.535 -15.358 -29.106 1.00 70.56 355 LYS A O 1
ATOM 2845 N N . VAL A 1 356 ? 22.429 -14.623 -27.293 1.00 72.12 356 VAL A N 1
ATOM 2846 C CA . VAL A 1 356 ? 21.286 -14.032 -28.003 1.00 72.12 356 VAL A CA 1
ATOM 2847 C C . VAL A 1 356 ? 21.720 -12.796 -28.791 1.00 72.12 356 VAL A C 1
ATOM 2849 O O . VAL A 1 356 ? 21.431 -12.734 -29.978 1.00 72.12 356 VAL A O 1
ATOM 2852 N N . ALA A 1 357 ? 22.513 -11.890 -28.214 1.00 72.31 357 ALA A N 1
ATOM 2853 C CA . ALA A 1 357 ? 23.041 -10.721 -28.922 1.00 72.31 357 ALA A CA 1
ATOM 2854 C C . ALA A 1 357 ? 23.967 -11.107 -30.095 1.00 72.31 357 ALA A C 1
ATOM 2856 O O . ALA A 1 357 ? 23.919 -10.503 -31.168 1.00 72.31 357 ALA A O 1
ATOM 2857 N N . SER A 1 358 ? 24.780 -12.156 -29.932 1.00 75.44 358 SER A N 1
ATOM 2858 C CA . SER A 1 358 ? 25.601 -12.724 -31.012 1.00 75.44 358 SER A CA 1
ATOM 2859 C C . SER A 1 358 ? 24.744 -13.359 -32.118 1.00 75.44 358 SER A C 1
ATOM 2861 O O . SER A 1 358 ? 24.985 -13.145 -33.311 1.00 75.44 358 SER A O 1
ATOM 2863 N N . LEU A 1 359 ? 23.686 -14.085 -31.745 1.00 78.56 359 LEU A N 1
ATOM 2864 C CA . LEU A 1 359 ? 22.728 -14.651 -32.696 1.00 78.56 359 LEU A CA 1
ATOM 2865 C C . LEU A 1 359 ? 21.911 -13.569 -33.415 1.00 78.56 359 LEU A C 1
ATOM 2867 O O . LEU A 1 359 ? 21.641 -13.706 -34.603 1.00 78.56 359 LEU A O 1
ATOM 2871 N N . GLU A 1 360 ? 21.567 -12.467 -32.753 1.00 79.00 360 GLU A N 1
ATOM 2872 C CA . GLU A 1 360 ? 20.897 -11.319 -33.373 1.00 79.00 360 GLU A CA 1
ATOM 2873 C C . GLU A 1 360 ? 21.817 -10.593 -34.354 1.00 79.00 360 GLU A C 1
ATOM 2875 O O . GLU A 1 360 ? 21.402 -10.294 -35.477 1.00 79.00 360 GLU A O 1
ATOM 2880 N N . LYS A 1 361 ? 23.088 -10.385 -33.990 1.00 81.75 361 LYS A N 1
ATOM 2881 C CA . LYS A 1 361 ? 24.086 -9.784 -34.881 1.00 81.75 361 LYS A CA 1
ATOM 2882 C C . LYS A 1 361 ? 24.308 -10.628 -36.139 1.00 81.75 361 LYS A C 1
ATOM 2884 O O . LYS A 1 361 ? 24.274 -10.094 -37.246 1.00 81.75 361 LYS A O 1
ATOM 2889 N N . THR A 1 362 ? 24.457 -11.944 -35.984 1.00 83.75 362 THR A N 1
ATOM 2890 C CA . THR A 1 362 ? 24.601 -12.866 -37.126 1.00 83.75 362 THR A CA 1
ATOM 2891 C C . THR A 1 362 ? 23.330 -12.937 -37.978 1.00 83.75 362 THR A C 1
ATOM 2893 O O . THR A 1 362 ? 23.424 -13.009 -39.201 1.00 83.75 362 THR A O 1
ATOM 2896 N N . ASN A 1 363 ? 22.137 -12.823 -37.384 1.00 80.75 363 ASN A N 1
ATOM 2897 C CA . ASN A 1 363 ? 20.881 -12.729 -38.139 1.00 80.75 363 ASN A CA 1
ATOM 2898 C C . ASN A 1 363 ? 20.790 -11.441 -38.972 1.00 80.75 363 ASN A C 1
ATOM 2900 O O . ASN A 1 363 ? 20.288 -11.463 -40.096 1.00 80.75 363 ASN A O 1
ATOM 2904 N N . VAL A 1 364 ? 21.268 -10.312 -38.440 1.00 85.12 364 VAL A N 1
ATOM 2905 C CA . VAL A 1 364 ? 21.322 -9.037 -39.174 1.00 85.12 364 VAL A CA 1
ATOM 2906 C C . VAL A 1 364 ? 22.330 -9.113 -40.325 1.00 85.12 364 VAL A C 1
ATOM 2908 O O . VAL A 1 364 ? 22.000 -8.714 -41.442 1.00 85.12 364 VAL A O 1
ATOM 2911 N N . GLU A 1 365 ? 23.515 -9.684 -40.095 1.00 85.38 365 GLU A N 1
ATOM 2912 C CA . GLU A 1 365 ? 24.522 -9.907 -41.142 1.00 85.38 365 GLU A CA 1
ATOM 2913 C C . GLU A 1 365 ? 23.992 -10.834 -42.247 1.00 85.38 365 GLU A C 1
ATOM 2915 O O . GLU A 1 365 ? 24.066 -10.480 -43.425 1.00 85.38 365 GLU A O 1
ATOM 2920 N N . LEU A 1 366 ? 23.349 -11.953 -41.895 1.00 86.44 366 LEU A N 1
ATOM 2921 C CA . LEU A 1 366 ? 22.724 -12.857 -42.867 1.00 86.44 366 LEU A CA 1
ATOM 2922 C C . LEU A 1 366 ? 21.602 -12.179 -43.656 1.00 86.44 366 LEU A C 1
ATOM 2924 O O . LEU A 1 366 ? 21.531 -12.345 -44.871 1.00 86.44 366 LEU A O 1
ATOM 2928 N N . LYS A 1 367 ? 20.751 -11.373 -43.007 1.00 85.19 367 LYS A N 1
ATOM 2929 C CA . LYS A 1 367 ? 19.727 -10.581 -43.710 1.00 85.19 367 LYS A CA 1
ATOM 2930 C C . LYS A 1 367 ? 20.350 -9.605 -44.704 1.00 85.19 367 LYS A C 1
ATOM 2932 O O . LYS A 1 367 ? 19.852 -9.491 -45.822 1.00 85.19 367 LYS A O 1
ATOM 2937 N N . SER A 1 368 ? 21.441 -8.940 -44.326 1.00 84.88 368 SER A N 1
ATOM 2938 C CA . SER A 1 368 ? 22.141 -8.015 -45.219 1.00 84.88 368 SER A CA 1
ATOM 2939 C C . SER A 1 368 ? 22.774 -8.734 -46.416 1.00 84.88 368 SER A C 1
ATOM 2941 O O . SER A 1 368 ? 22.684 -8.239 -47.539 1.00 84.88 368 SER A O 1
ATOM 2943 N N . GLU A 1 369 ? 23.326 -9.935 -46.214 1.00 88.50 369 GLU A N 1
ATOM 2944 C CA . GLU A 1 369 ? 23.903 -10.738 -47.294 1.00 88.50 369 GLU A CA 1
ATOM 2945 C C . GLU A 1 369 ? 22.819 -11.296 -48.222 1.00 88.50 369 GLU A C 1
ATOM 2947 O O . GLU A 1 369 ? 22.969 -11.241 -49.440 1.00 88.50 369 GLU A O 1
ATOM 2952 N N . VAL A 1 370 ? 21.677 -11.736 -47.682 1.00 85.75 370 VAL A N 1
ATOM 2953 C CA . VAL A 1 370 ? 20.507 -12.131 -48.483 1.00 85.75 370 VAL A CA 1
ATOM 2954 C C . VAL A 1 370 ? 20.007 -10.960 -49.327 1.00 85.75 370 VAL A C 1
ATOM 2956 O O . VAL A 1 370 ? 19.731 -11.134 -50.514 1.00 85.75 370 VAL A O 1
ATOM 2959 N N . GLU A 1 371 ? 19.938 -9.749 -48.772 1.00 84.69 371 GLU A N 1
ATOM 2960 C CA . GLU A 1 371 ? 19.545 -8.558 -49.529 1.00 84.69 371 GLU A CA 1
ATOM 2961 C C . GLU A 1 371 ? 20.565 -8.222 -50.632 1.00 84.69 371 GLU A C 1
ATOM 2963 O O . GLU A 1 371 ? 20.194 -7.862 -51.753 1.00 84.69 371 GLU A O 1
ATOM 2968 N N . ASN A 1 372 ? 21.858 -8.390 -50.351 1.00 83.81 372 ASN A N 1
ATOM 2969 C CA . ASN A 1 372 ? 22.938 -8.152 -51.304 1.00 83.81 372 ASN A CA 1
ATOM 2970 C C . ASN A 1 372 ? 22.939 -9.186 -52.446 1.00 83.81 372 ASN A C 1
ATOM 2972 O O . ASN A 1 372 ? 23.067 -8.829 -53.620 1.00 83.81 372 ASN A O 1
ATOM 2976 N N . LEU A 1 373 ? 22.717 -10.463 -52.128 1.00 85.75 373 LEU A N 1
ATOM 2977 C CA . LEU A 1 373 ? 22.530 -11.538 -53.103 1.00 85.75 373 LEU A CA 1
ATOM 2978 C C . LEU A 1 373 ? 21.260 -11.331 -53.932 1.00 85.75 373 LEU A C 1
ATOM 2980 O O . LEU A 1 373 ? 21.301 -11.504 -55.146 1.00 85.75 373 LEU A O 1
ATOM 2984 N N . THR A 1 374 ? 20.172 -10.862 -53.320 1.00 84.19 374 THR A N 1
ATOM 2985 C CA . THR A 1 374 ? 18.932 -10.510 -54.032 1.00 84.19 374 THR A CA 1
ATOM 2986 C C . THR A 1 374 ? 19.175 -9.367 -55.021 1.00 84.19 374 THR A C 1
ATOM 2988 O O . THR A 1 374 ? 18.752 -9.437 -56.173 1.00 84.19 374 THR A O 1
ATOM 2991 N N . LYS A 1 375 ? 19.937 -8.335 -54.632 1.00 84.31 375 LYS A N 1
ATOM 2992 C CA . LYS A 1 375 ? 20.339 -7.244 -55.540 1.00 84.31 375 LYS A CA 1
ATOM 2993 C C . LYS A 1 375 ? 21.223 -7.743 -56.687 1.00 84.31 375 LYS A C 1
ATOM 2995 O O . LYS A 1 375 ? 21.039 -7.305 -57.823 1.00 84.31 375 LYS A O 1
ATOM 3000 N N . LYS A 1 376 ? 22.150 -8.670 -56.420 1.00 83.62 376 LYS A N 1
ATOM 3001 C CA . LYS A 1 376 ? 22.980 -9.310 -57.456 1.00 83.62 376 LYS A CA 1
ATOM 3002 C C . LYS A 1 376 ? 22.151 -10.177 -58.405 1.00 83.62 376 LYS A C 1
ATOM 3004 O O . LYS A 1 376 ? 22.396 -10.118 -59.605 1.00 83.62 376 LYS A O 1
ATOM 3009 N N . LEU A 1 377 ? 21.163 -10.915 -57.898 1.00 79.00 377 LEU A N 1
ATOM 3010 C CA . LEU A 1 377 ? 20.236 -11.713 -58.703 1.00 79.00 377 LEU A CA 1
ATOM 3011 C C . LEU A 1 377 ? 19.420 -10.812 -59.637 1.00 79.00 377 LEU A C 1
ATOM 3013 O O . LEU A 1 377 ? 19.439 -11.015 -60.843 1.00 79.00 377 LEU A O 1
ATOM 3017 N N . ILE A 1 378 ? 18.823 -9.740 -59.109 1.00 79.12 378 ILE A N 1
ATOM 3018 C CA . ILE A 1 378 ? 18.069 -8.759 -59.906 1.00 79.12 378 ILE A CA 1
ATOM 3019 C C . ILE A 1 378 ? 18.968 -8.087 -60.956 1.00 79.12 378 ILE A C 1
ATOM 3021 O O . ILE A 1 378 ? 18.538 -7.816 -62.078 1.00 79.12 378 ILE A O 1
ATOM 3025 N N . ALA A 1 379 ? 20.231 -7.806 -60.624 1.00 75.94 379 ALA A N 1
ATOM 3026 C CA . ALA A 1 379 ? 21.193 -7.255 -61.577 1.00 75.94 379 ALA A CA 1
ATOM 3027 C C . ALA A 1 379 ? 21.604 -8.274 -62.657 1.00 75.94 379 ALA A C 1
ATOM 3029 O O . ALA A 1 379 ? 21.810 -7.885 -63.807 1.00 75.94 379 ALA A O 1
ATOM 3030 N N . ALA A 1 380 ? 21.711 -9.558 -62.311 1.00 74.38 380 ALA A N 1
ATOM 3031 C CA . ALA A 1 380 ? 21.986 -10.643 -63.247 1.00 74.38 380 ALA A CA 1
ATOM 3032 C C . ALA A 1 380 ? 20.787 -10.911 -64.170 1.00 74.38 380 ALA A C 1
ATOM 3034 O O . ALA A 1 380 ? 20.974 -11.014 -65.378 1.00 74.38 380 ALA A O 1
ATOM 3035 N N . GLU A 1 381 ? 19.562 -10.908 -63.643 1.00 71.31 381 GLU A N 1
ATOM 3036 C CA . GLU A 1 381 ? 18.321 -11.001 -64.422 1.00 71.31 381 GLU A CA 1
ATOM 3037 C C . GLU A 1 381 ? 18.152 -9.801 -65.360 1.00 71.31 381 GLU A C 1
ATOM 3039 O O . GLU A 1 381 ? 17.816 -9.972 -66.529 1.00 71.31 381 GLU A O 1
ATOM 3044 N N . LYS A 1 382 ? 18.481 -8.581 -64.909 1.00 67.25 382 LYS A N 1
ATOM 3045 C CA . LYS A 1 382 ? 18.508 -7.395 -65.782 1.00 67.25 382 LYS A CA 1
ATOM 3046 C C . LYS A 1 382 ? 19.580 -7.470 -66.872 1.00 67.25 382 LYS A C 1
ATOM 3048 O O . LYS A 1 382 ? 19.352 -6.953 -67.960 1.00 67.25 382 LYS A O 1
ATOM 3053 N N . LYS A 1 383 ? 20.726 -8.105 -66.603 1.00 66.38 383 LYS A N 1
ATOM 3054 C CA . LYS A 1 383 ? 21.776 -8.350 -67.608 1.00 66.38 383 LYS A CA 1
ATOM 3055 C C . LYS A 1 383 ? 21.401 -9.467 -68.586 1.00 66.38 383 LYS A C 1
ATOM 3057 O O . LYS A 1 383 ? 21.751 -9.370 -69.758 1.00 66.38 383 LYS A O 1
ATOM 3062 N N . ALA A 1 384 ? 20.667 -10.483 -68.134 1.00 56.72 384 ALA A N 1
ATOM 3063 C CA . ALA A 1 384 ? 20.113 -11.528 -68.992 1.00 56.72 384 ALA A CA 1
ATOM 3064 C C . ALA A 1 384 ? 18.981 -10.988 -69.887 1.00 56.72 384 ALA A C 1
ATOM 3066 O O . ALA A 1 384 ? 18.907 -11.344 -71.056 1.00 56.72 384 ALA A O 1
ATOM 3067 N N . ALA A 1 385 ? 18.166 -10.051 -69.390 1.00 52.94 385 ALA A N 1
ATOM 3068 C CA . ALA A 1 385 ? 17.102 -9.401 -70.160 1.00 52.94 385 ALA A CA 1
ATOM 3069 C C . ALA A 1 385 ? 17.603 -8.397 -71.223 1.00 52.94 385 ALA A C 1
ATOM 3071 O O . ALA 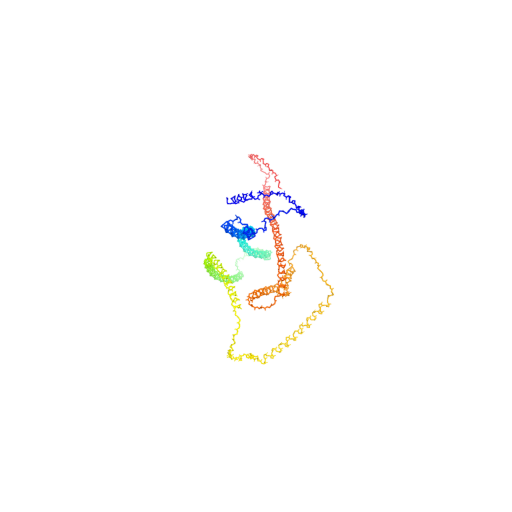A 1 385 ? 16.832 -7.999 -72.092 1.00 52.94 385 ALA A O 1
ATOM 3072 N N . SER A 1 386 ? 18.876 -7.979 -71.181 1.00 45.44 386 SER A N 1
ATOM 3073 C CA . SER A 1 386 ? 19.479 -7.087 -72.189 1.00 45.44 386 SER A CA 1
ATOM 3074 C C . SER A 1 386 ? 20.265 -7.819 -73.282 1.00 45.44 386 SER A C 1
ATOM 3076 O O . SER A 1 386 ? 20.850 -7.168 -74.146 1.00 45.44 386 SER A O 1
ATOM 3078 N N . ALA A 1 387 ? 20.298 -9.154 -73.257 1.00 44.97 387 ALA A N 1
ATOM 3079 C CA . ALA A 1 387 ? 20.925 -9.966 -74.288 1.00 44.97 387 ALA A CA 1
ATOM 3080 C C . ALA A 1 387 ? 19.889 -10.904 -74.921 1.00 44.97 387 ALA A C 1
ATOM 3082 O O . ALA A 1 387 ? 19.518 -11.917 -74.333 1.00 44.97 387 ALA A O 1
ATOM 3083 N N . THR A 1 388 ? 19.512 -10.555 -76.157 1.00 34.28 388 THR A N 1
ATOM 3084 C CA . THR A 1 388 ? 18.964 -11.380 -77.261 1.00 34.28 388 THR A CA 1
ATOM 3085 C C . THR A 1 388 ? 17.555 -10.967 -77.735 1.00 34.28 388 THR A C 1
ATOM 3087 O O . THR A 1 388 ? 16.599 -11.043 -76.964 1.00 34.28 388 THR A O 1
ATOM 3090 N N . PRO A 1 389 ? 17.396 -10.571 -79.019 1.00 40.09 389 PRO A N 1
ATOM 3091 C CA . PRO A 1 389 ? 16.112 -10.469 -79.709 1.00 40.09 389 PRO A CA 1
ATOM 3092 C C . PRO A 1 389 ? 15.752 -11.738 -80.518 1.00 40.09 389 PRO A C 1
ATOM 3094 O O . PRO A 1 389 ? 16.620 -12.417 -81.054 1.00 40.09 389 PRO A O 1
ATOM 3097 N N . GLN A 1 390 ? 14.434 -11.918 -80.675 1.00 33.84 390 GLN A N 1
ATOM 3098 C CA . GLN A 1 390 ? 13.666 -12.636 -81.713 1.00 33.84 390 GLN A CA 1
ATOM 3099 C C . GLN A 1 390 ? 13.445 -14.170 -81.698 1.00 33.84 390 GLN A C 1
ATOM 3101 O O . GLN A 1 390 ? 14.324 -14.978 -81.965 1.00 33.84 390 GLN A O 1
ATOM 3106 N N . SER A 1 391 ? 12.140 -14.467 -81.560 1.00 31.95 391 SER A N 1
ATOM 3107 C CA . SER A 1 391 ? 11.286 -15.447 -82.260 1.00 31.95 391 SER A CA 1
ATOM 3108 C C . SER A 1 391 ? 11.534 -16.949 -82.090 1.00 31.95 391 SER A C 1
ATOM 3110 O O . SER A 1 391 ? 12.480 -17.503 -82.637 1.00 31.95 391 SER A O 1
ATOM 3112 N N . ASN A 1 392 ? 10.555 -17.657 -81.526 1.00 32.56 392 ASN A N 1
ATOM 3113 C CA . ASN A 1 392 ? 9.498 -18.311 -82.309 1.00 32.56 392 ASN A CA 1
ATOM 3114 C C . ASN A 1 392 ? 8.445 -18.907 -81.372 1.00 32.56 392 ASN A C 1
ATOM 3116 O O . ASN A 1 392 ? 8.756 -19.349 -80.269 1.00 32.56 392 ASN A O 1
ATOM 3120 N N . GLY A 1 393 ? 7.189 -18.848 -81.809 1.00 35.00 393 GLY A N 1
ATOM 3121 C CA . GLY A 1 393 ? 6.057 -19.394 -81.078 1.00 35.00 393 GLY A CA 1
ATOM 3122 C C . GLY A 1 393 ? 6.035 -20.916 -81.099 1.00 35.00 393 GLY A C 1
ATOM 3123 O O . GLY A 1 393 ? 6.449 -21.524 -82.080 1.00 35.00 393 GLY A O 1
ATOM 3124 N N . ILE A 1 394 ? 5.485 -21.486 -80.031 1.00 34.03 394 ILE A N 1
ATOM 3125 C CA . ILE A 1 394 ? 4.717 -22.728 -80.054 1.00 34.03 394 ILE A CA 1
ATOM 3126 C C . ILE A 1 394 ? 3.564 -22.512 -79.069 1.00 34.03 394 ILE A C 1
ATOM 3128 O O . ILE A 1 394 ? 3.782 -22.275 -77.881 1.00 34.03 394 ILE A O 1
ATOM 3132 N N . GLU A 1 395 ? 2.346 -22.505 -79.604 1.00 36.38 395 GLU A N 1
ATOM 3133 C CA . GLU A 1 395 ? 1.116 -22.701 -78.846 1.00 36.38 395 GLU A CA 1
ATOM 3134 C C . GLU A 1 395 ? 1.151 -24.107 -78.244 1.00 36.38 395 GLU A C 1
ATOM 3136 O O . GLU A 1 395 ? 1.262 -25.085 -78.979 1.00 36.38 395 GLU A O 1
ATOM 3141 N N . GLU A 1 396 ? 1.030 -24.217 -76.922 1.00 32.16 396 GLU A N 1
ATOM 3142 C CA . GLU A 1 396 ? 0.641 -25.476 -76.294 1.00 32.16 396 GLU A CA 1
ATOM 3143 C C . GLU A 1 396 ? -0.584 -25.236 -75.410 1.00 32.16 396 GLU A C 1
ATOM 3145 O O . GLU A 1 396 ? -0.555 -24.649 -74.327 1.00 32.16 396 GLU A O 1
ATOM 3150 N N . GLU A 1 397 ? -1.699 -25.652 -75.991 1.00 34.81 397 GLU A N 1
ATOM 3151 C CA . GLU A 1 397 ? -3.033 -25.750 -75.445 1.00 34.81 397 GLU A CA 1
ATOM 3152 C C . GLU A 1 397 ? -3.050 -26.791 -74.310 1.00 34.81 397 GLU A C 1
ATOM 3154 O O . GLU A 1 397 ? -3.086 -27.995 -74.546 1.00 34.81 397 GLU A O 1
ATOM 3159 N N . VAL A 1 398 ? -3.058 -26.339 -73.051 1.00 34.81 398 VAL A N 1
ATOM 3160 C CA . VAL A 1 398 ? -3.425 -27.191 -71.908 1.00 34.81 398 VAL A CA 1
ATOM 3161 C C . VAL A 1 398 ? -4.799 -26.773 -71.404 1.00 34.81 398 VAL A C 1
ATOM 3163 O O . VAL A 1 398 ? -4.970 -25.910 -70.542 1.00 34.81 398 VAL A O 1
ATOM 3166 N N . VAL A 1 399 ? -5.806 -27.431 -71.973 1.00 35.31 399 VAL A N 1
ATOM 3167 C CA . VAL A 1 399 ? -7.179 -27.470 -71.475 1.00 35.31 399 VAL A CA 1
ATOM 3168 C C . VAL A 1 399 ? -7.189 -28.140 -70.099 1.00 35.31 399 VAL A C 1
ATOM 3170 O O . VAL A 1 399 ? -7.126 -29.364 -69.987 1.00 35.31 399 VAL A O 1
ATOM 3173 N N . LEU A 1 400 ? -7.359 -27.352 -69.035 1.00 35.75 400 LEU A N 1
ATOM 3174 C CA . LEU A 1 400 ? -7.774 -27.852 -67.723 1.00 35.75 400 LEU A CA 1
ATOM 3175 C C . LEU A 1 400 ? -9.166 -27.319 -67.370 1.00 35.75 400 LEU A C 1
ATOM 3177 O O . LEU A 1 400 ? -9.364 -26.230 -66.844 1.00 35.75 400 LEU A O 1
ATOM 3181 N N . LYS A 1 401 ? -10.128 -28.156 -67.766 1.00 36.44 401 LYS A N 1
ATOM 3182 C CA . LYS A 1 401 ? -11.467 -28.407 -67.219 1.00 36.44 401 LYS A CA 1
ATOM 3183 C C . LYS A 1 401 ? -12.011 -27.394 -66.200 1.00 36.44 401 LYS A C 1
ATOM 3185 O O . LYS A 1 401 ? -11.613 -27.353 -65.042 1.00 36.44 401 LYS A O 1
ATOM 3190 N N . LYS A 1 402 ? -13.092 -26.735 -66.634 1.00 36.69 402 LYS A N 1
ATOM 3191 C CA . LYS A 1 402 ? -14.199 -26.230 -65.809 1.00 36.69 402 LYS A CA 1
ATOM 3192 C C . LYS A 1 402 ? -14.499 -27.157 -64.623 1.00 36.69 402 LYS A C 1
ATOM 3194 O O . LYS A 1 402 ? -14.981 -28.269 -64.827 1.00 36.69 402 LYS A O 1
ATOM 3199 N N . THR A 1 403 ? -14.397 -26.626 -63.413 1.00 37.47 403 THR A N 1
ATOM 3200 C CA . THR A 1 403 ? -15.266 -26.995 -62.294 1.00 37.47 403 THR A CA 1
ATOM 3201 C C . THR A 1 403 ? -16.251 -25.851 -62.068 1.00 37.47 403 THR A C 1
ATOM 3203 O O . THR A 1 403 ? -15.968 -24.843 -61.430 1.00 37.47 403 THR A O 1
ATOM 3206 N N . LYS A 1 404 ? -17.438 -26.002 -62.667 1.00 37.19 404 LYS A N 1
ATOM 3207 C CA . LYS A 1 404 ? -18.662 -25.385 -62.154 1.00 37.19 404 LYS A CA 1
ATOM 3208 C C . LYS A 1 404 ? -19.007 -26.099 -60.849 1.00 37.19 404 LYS A C 1
ATOM 3210 O O . LYS A 1 404 ? -19.039 -27.326 -60.845 1.00 37.19 404 LYS A O 1
ATOM 3215 N N . GLY A 1 405 ? -19.306 -25.343 -59.799 1.00 32.78 405 GLY A N 1
ATOM 3216 C CA . GLY A 1 405 ? -19.929 -25.883 -58.595 1.00 32.78 405 GLY A CA 1
ATOM 3217 C C . GLY A 1 405 ? -19.429 -25.230 -57.320 1.00 32.78 405 GLY A C 1
ATOM 3218 O O . GLY A 1 405 ? -18.625 -25.824 -56.621 1.00 32.78 405 GLY A O 1
ATOM 3219 N N . LEU A 1 406 ? -19.939 -24.037 -57.024 1.00 35.59 406 LEU A N 1
ATOM 3220 C CA . LEU A 1 406 ? -20.326 -23.646 -55.669 1.00 35.59 406 LEU A CA 1
ATOM 3221 C C . LEU A 1 406 ? -21.540 -22.733 -55.840 1.00 35.59 406 LEU A C 1
ATOM 3223 O O . LEU A 1 406 ? -21.432 -21.513 -55.958 1.00 35.59 406 LEU A O 1
ATOM 3227 N N . ASP A 1 407 ? -22.688 -23.393 -55.978 1.00 36.25 407 ASP A N 1
ATOM 3228 C CA . ASP A 1 407 ? -23.994 -22.774 -55.850 1.00 36.25 407 ASP A CA 1
ATOM 3229 C C . ASP A 1 407 ? -24.117 -22.094 -54.487 1.00 36.25 407 ASP A C 1
ATOM 3231 O O . ASP A 1 407 ? -23.562 -22.536 -53.475 1.00 36.25 407 ASP A O 1
ATOM 3235 N N . ALA A 1 408 ? -24.870 -20.999 -54.501 1.00 41.66 408 ALA A N 1
ATOM 3236 C CA . ALA A 1 408 ? -25.363 -20.320 -53.323 1.00 41.66 408 ALA A CA 1
ATOM 3237 C C . ALA A 1 408 ? -25.941 -21.330 -52.318 1.00 41.66 408 ALA A C 1
ATOM 3239 O O . ALA A 1 408 ? -26.704 -22.228 -52.677 1.00 41.66 408 ALA A O 1
ATOM 3240 N N . ALA A 1 409 ? -25.559 -21.166 -51.053 1.00 34.56 409 ALA A N 1
ATOM 3241 C CA . ALA A 1 409 ? -26.031 -21.991 -49.954 1.00 34.56 409 ALA A CA 1
ATOM 3242 C C . ALA A 1 409 ? -27.575 -22.015 -49.881 1.00 34.56 409 ALA A C 1
ATOM 3244 O O . ALA A 1 409 ? -28.224 -21.004 -50.174 1.00 34.56 409 ALA A O 1
ATOM 3245 N N . PRO A 1 410 ? -28.173 -23.148 -49.473 1.00 39.16 410 PRO A N 1
ATOM 3246 C CA . PRO A 1 410 ? -29.615 -23.310 -49.438 1.00 39.16 410 PRO A CA 1
ATOM 3247 C C . PRO A 1 410 ? -30.236 -22.453 -48.332 1.00 39.16 410 PRO A C 1
ATOM 3249 O O . PRO A 1 410 ? -29.750 -22.393 -47.204 1.00 39.16 410 PRO A O 1
ATOM 3252 N N . SER A 1 411 ? -31.354 -21.812 -48.671 1.00 44.03 411 SER A N 1
ATOM 3253 C CA . SER A 1 411 ? -32.258 -21.172 -47.721 1.00 44.03 411 SER A CA 1
ATOM 3254 C C . SER A 1 411 ? -32.895 -22.247 -46.837 1.00 44.03 411 SER A C 1
ATOM 3256 O O . SER A 1 411 ? -33.829 -22.933 -47.244 1.00 44.03 411 SER A O 1
ATOM 3258 N N . THR A 1 412 ? -32.367 -22.412 -45.628 1.00 47.94 412 THR A N 1
ATOM 3259 C CA . THR A 1 412 ? -32.992 -23.183 -44.545 1.00 47.94 412 THR A CA 1
ATOM 3260 C C . THR A 1 412 ? -33.311 -22.255 -43.378 1.00 47.94 412 THR A C 1
ATOM 3262 O O . THR A 1 412 ? -32.820 -22.435 -42.269 1.00 47.94 412 THR A O 1
ATOM 3265 N N . GLY A 1 413 ? -34.108 -21.220 -43.642 1.00 46.72 413 GLY A N 1
ATOM 3266 C CA . GLY A 1 413 ? -34.895 -20.554 -42.609 1.00 46.72 413 GLY A CA 1
ATOM 3267 C C . GLY A 1 413 ? -36.337 -20.980 -42.820 1.00 46.72 413 GLY A C 1
ATOM 3268 O O . GLY A 1 413 ? -36.871 -20.765 -43.908 1.00 46.72 413 GLY A O 1
ATOM 3269 N N . SER A 1 414 ? -36.949 -21.637 -41.834 1.00 53.66 414 SER A N 1
ATOM 3270 C CA . SER A 1 414 ? -38.367 -21.996 -41.917 1.00 53.66 414 SER A CA 1
ATOM 3271 C C . SER A 1 414 ? -39.184 -20.744 -42.270 1.00 53.66 414 SER A C 1
ATOM 3273 O O . SER A 1 414 ? -38.910 -19.650 -41.773 1.00 53.66 414 SER A O 1
ATOM 3275 N N . ASN A 1 415 ? -40.170 -20.875 -43.158 1.00 63.78 415 ASN A N 1
ATOM 3276 C CA . ASN A 1 415 ? -40.981 -19.740 -43.619 1.00 63.78 415 ASN A CA 1
ATOM 3277 C C . ASN A 1 415 ? -41.662 -19.006 -42.434 1.00 63.78 415 ASN A C 1
ATOM 3279 O O . ASN A 1 415 ? -41.915 -17.806 -42.488 1.00 63.78 415 ASN A O 1
ATOM 3283 N N . GLU A 1 416 ? -41.872 -19.712 -41.318 1.00 68.31 416 GLU A N 1
ATOM 3284 C CA . GLU A 1 416 ? -42.369 -19.175 -40.045 1.00 68.31 416 GLU A CA 1
ATOM 3285 C C . GLU A 1 416 ? -41.351 -18.318 -39.289 1.00 68.31 416 GLU A C 1
ATOM 3287 O O . GLU A 1 416 ? -41.731 -17.349 -38.638 1.00 68.31 416 GLU A O 1
ATOM 3292 N N . GLU A 1 417 ? -40.061 -18.626 -39.371 1.00 69.12 417 GLU A N 1
ATOM 3293 C CA . GLU A 1 417 ? -39.006 -17.832 -38.741 1.00 69.12 417 GLU A CA 1
ATOM 3294 C C . GLU A 1 417 ? -38.741 -16.546 -39.526 1.00 69.12 417 GLU A C 1
ATOM 3296 O O . GLU A 1 417 ? -38.582 -15.478 -38.937 1.00 69.12 417 GLU A O 1
ATOM 3301 N N . VAL A 1 418 ? -38.835 -16.609 -40.858 1.00 74.06 418 VAL A N 1
ATOM 3302 C CA . VAL A 1 418 ? -38.825 -15.414 -41.713 1.00 74.06 418 VAL A CA 1
ATOM 3303 C C . VAL A 1 418 ? -40.042 -14.531 -41.425 1.00 74.06 418 VAL A C 1
ATOM 3305 O O . VAL A 1 418 ? -39.895 -13.312 -41.319 1.00 74.06 418 VAL A O 1
ATOM 3308 N N . GLN A 1 419 ? -41.227 -15.121 -41.229 1.00 76.19 419 GLN A N 1
ATOM 3309 C CA . GLN A 1 419 ? -42.429 -14.362 -40.880 1.00 76.19 419 GLN A CA 1
ATOM 3310 C C . GLN A 1 419 ? -42.339 -13.749 -39.472 1.00 76.19 419 GLN A C 1
ATOM 3312 O O . GLN A 1 419 ? -42.610 -12.562 -39.320 1.00 76.19 419 GLN A O 1
ATOM 3317 N N . LYS A 1 420 ? -41.843 -14.486 -38.468 1.00 80.12 420 LYS A N 1
ATOM 3318 C CA . LYS A 1 420 ? -41.591 -13.951 -37.116 1.00 80.12 420 LYS A CA 1
ATOM 3319 C C . LYS A 1 420 ? -40.581 -12.808 -37.118 1.00 80.12 420 LYS A C 1
ATOM 3321 O O . LYS A 1 420 ? -40.786 -11.817 -36.427 1.00 80.12 420 LYS A O 1
ATOM 3326 N N . LEU A 1 421 ? -39.511 -12.909 -37.907 1.00 79.69 421 LEU A N 1
ATOM 3327 C CA . LEU A 1 421 ? -38.531 -11.829 -38.050 1.00 79.69 421 LEU A CA 1
ATOM 3328 C C . LEU A 1 421 ? -39.120 -10.604 -38.754 1.00 79.69 421 LEU A C 1
ATOM 3330 O O . LEU A 1 421 ? -38.709 -9.478 -38.468 1.00 79.69 421 LEU A O 1
ATOM 3334 N N . LYS A 1 422 ? -40.081 -10.804 -39.659 1.00 82.25 422 LYS A N 1
ATOM 3335 C CA . LYS A 1 422 ? -40.802 -9.721 -40.333 1.00 82.25 422 LYS A CA 1
ATOM 3336 C C . LYS A 1 422 ? -41.764 -9.015 -39.376 1.00 82.25 422 LYS A C 1
ATOM 3338 O O . LYS A 1 422 ? -41.741 -7.786 -39.315 1.00 82.25 422 LYS A O 1
ATOM 3343 N N . ASP A 1 423 ? -42.512 -9.776 -38.583 1.00 85.69 423 ASP A N 1
ATOM 3344 C CA . ASP A 1 423 ? -43.426 -9.255 -37.563 1.00 85.69 423 ASP A CA 1
ATOM 3345 C C . ASP A 1 423 ? -42.651 -8.541 -36.438 1.00 85.69 423 ASP A C 1
ATOM 3347 O O . ASP A 1 423 ? -43.020 -7.439 -36.025 1.00 85.69 423 ASP A O 1
ATOM 3351 N N . GLU A 1 424 ? -41.513 -9.096 -36.004 1.00 81.38 424 GLU A N 1
ATOM 3352 C CA . GLU A 1 424 ? -40.639 -8.468 -35.006 1.00 81.38 424 GLU A CA 1
ATOM 3353 C C . GLU A 1 424 ? -39.990 -7.190 -35.554 1.00 81.38 424 GLU A C 1
ATOM 3355 O O . GLU A 1 424 ? -39.933 -6.182 -34.852 1.00 81.38 424 GLU A O 1
ATOM 3360 N N . ASN A 1 425 ? -39.582 -7.159 -36.829 1.00 82.75 425 ASN A N 1
ATOM 3361 C CA . ASN A 1 425 ? -39.120 -5.917 -37.458 1.00 82.75 425 ASN A CA 1
ATOM 3362 C C . ASN A 1 425 ? -40.220 -4.852 -37.499 1.00 82.75 425 ASN A C 1
ATOM 3364 O O . ASN A 1 425 ? -39.953 -3.674 -37.261 1.00 82.75 425 ASN A O 1
ATOM 3368 N N . GLN A 1 426 ? -41.460 -5.247 -37.788 1.00 87.31 426 GLN A N 1
ATOM 3369 C CA . GLN A 1 426 ? -42.588 -4.323 -37.850 1.00 87.31 426 GLN A CA 1
ATOM 3370 C C . GLN A 1 426 ? -42.933 -3.767 -36.459 1.00 87.31 426 GLN A C 1
ATOM 3372 O O . GLN A 1 426 ? -43.150 -2.563 -36.308 1.00 87.31 426 GLN A O 1
ATOM 3377 N N . ARG A 1 427 ? -42.868 -4.611 -35.423 1.00 90.94 427 ARG A N 1
ATOM 3378 C CA . ARG A 1 427 ? -43.001 -4.223 -34.012 1.00 90.94 427 ARG A CA 1
ATOM 3379 C C . ARG A 1 427 ? -41.871 -3.297 -33.556 1.00 90.94 427 ARG A C 1
ATOM 3381 O O . ARG A 1 427 ? -42.136 -2.285 -32.905 1.00 90.94 427 ARG A O 1
ATOM 3388 N N . LEU A 1 428 ? -40.620 -3.600 -33.907 1.00 83.94 428 LEU A N 1
ATOM 3389 C CA . LEU A 1 428 ? -39.469 -2.748 -33.594 1.00 83.94 428 LEU A CA 1
ATOM 3390 C C . LEU A 1 428 ? -39.573 -1.389 -34.286 1.00 83.94 428 LEU A C 1
ATOM 3392 O O . LEU A 1 428 ? -39.222 -0.379 -33.680 1.00 83.94 428 LEU A O 1
ATOM 3396 N N . LYS A 1 429 ? -40.102 -1.346 -35.513 1.00 87.25 429 LYS A N 1
ATOM 3397 C CA . LYS A 1 429 ? -40.352 -0.098 -36.239 1.00 87.25 429 LYS A CA 1
ATOM 3398 C C . LYS A 1 429 ? -41.419 0.754 -35.546 1.00 87.25 429 LYS A C 1
ATOM 3400 O O . LYS A 1 429 ? -41.138 1.909 -35.247 1.00 87.25 429 LYS A O 1
ATOM 3405 N N . ALA A 1 430 ? -42.556 0.163 -35.167 1.00 83.88 430 ALA A N 1
ATOM 3406 C CA . ALA A 1 430 ? -43.602 0.855 -34.405 1.00 83.88 430 ALA A CA 1
ATOM 3407 C C . ALA A 1 430 ? -43.082 1.408 -33.064 1.00 83.88 430 ALA A C 1
ATOM 3409 O O . ALA A 1 430 ? -43.360 2.549 -32.706 1.00 83.88 430 ALA A O 1
ATOM 3410 N N . LYS A 1 431 ? -42.249 0.638 -32.353 1.00 88.75 431 LYS A N 1
ATOM 3411 C CA . LYS A 1 431 ? -41.618 1.082 -31.101 1.00 88.75 431 LYS A CA 1
ATOM 3412 C C . LYS A 1 431 ? -40.593 2.203 -31.317 1.00 88.75 431 LYS A C 1
ATOM 3414 O O . LYS A 1 431 ? -40.428 3.061 -30.454 1.00 88.75 431 LYS A O 1
ATOM 3419 N N . ASN A 1 432 ? -39.887 2.204 -32.447 1.00 82.62 432 ASN A N 1
ATOM 3420 C CA . ASN A 1 432 ? -38.958 3.278 -32.802 1.00 82.62 432 ASN A CA 1
ATOM 3421 C C . ASN A 1 432 ? -39.709 4.574 -33.136 1.00 82.62 432 ASN A C 1
ATOM 3423 O O . ASN A 1 432 ? -39.289 5.647 -32.712 1.00 82.62 432 ASN A O 1
ATOM 3427 N N . ASP A 1 433 ? -40.842 4.469 -33.830 1.00 85.38 433 ASP A N 1
ATOM 3428 C CA . ASP A 1 433 ? -41.702 5.612 -34.139 1.00 85.38 433 ASP A CA 1
ATOM 3429 C C . ASP A 1 433 ? -42.341 6.191 -32.859 1.00 85.38 433 ASP A C 1
ATOM 3431 O O . ASP A 1 433 ? -42.293 7.403 -32.655 1.00 85.38 433 ASP A O 1
ATOM 3435 N N . GLU A 1 434 ? -42.774 5.345 -31.914 1.00 83.69 434 GLU A N 1
ATOM 3436 C CA . GLU A 1 434 ? -43.233 5.772 -30.578 1.00 83.69 434 GLU A CA 1
ATOM 3437 C C . GLU A 1 434 ? -42.122 6.488 -29.783 1.00 83.69 434 GLU A C 1
ATOM 3439 O O . GLU A 1 434 ? -42.359 7.503 -29.124 1.00 83.69 434 GLU A O 1
ATOM 3444 N N . LEU A 1 435 ? -40.877 5.997 -29.853 1.00 78.38 435 LEU A N 1
ATOM 3445 C CA . LEU A 1 435 ? -39.726 6.649 -29.218 1.00 78.38 435 LEU A CA 1
ATOM 3446 C C . LEU A 1 435 ? -39.391 7.991 -29.871 1.00 78.38 435 LEU A C 1
ATOM 3448 O O . LEU A 1 435 ? -39.005 8.923 -29.167 1.00 78.38 435 LEU A O 1
ATOM 3452 N N . ARG A 1 436 ? -39.543 8.112 -31.192 1.00 83.81 436 ARG A N 1
ATOM 3453 C CA . ARG A 1 436 ? -39.368 9.382 -31.906 1.00 83.81 436 ARG A CA 1
ATOM 3454 C C . ARG A 1 436 ? -40.436 10.390 -31.508 1.00 83.81 436 ARG A C 1
ATOM 3456 O O . ARG A 1 436 ? -40.081 11.528 -31.226 1.00 83.81 436 ARG A O 1
ATOM 3463 N N . GLU A 1 437 ? -41.692 9.972 -31.399 1.00 80.50 437 GLU A N 1
ATOM 3464 C CA . GLU A 1 437 ? -42.790 10.831 -30.947 1.00 80.50 437 GLU A CA 1
ATOM 3465 C C . GLU A 1 437 ? -42.602 11.269 -29.485 1.00 80.50 437 GLU A C 1
ATOM 3467 O O . GLU A 1 437 ? -42.744 12.446 -29.153 1.00 80.50 437 GLU A O 1
ATOM 3472 N N . ARG A 1 438 ? -42.161 10.357 -28.609 1.00 78.94 438 ARG A N 1
ATOM 3473 C CA . ARG A 1 438 ? -41.855 10.675 -27.206 1.00 78.94 438 ARG A CA 1
ATOM 3474 C C . ARG A 1 438 ? -40.644 11.606 -27.077 1.00 78.94 438 ARG A C 1
ATOM 3476 O O . ARG A 1 438 ? -40.676 12.531 -26.271 1.00 78.94 438 ARG A O 1
ATOM 3483 N N . ASN A 1 439 ? -39.606 11.412 -27.892 1.00 75.75 439 ASN A N 1
ATOM 3484 C CA . ASN A 1 439 ? -38.453 12.314 -27.951 1.00 75.75 439 ASN A CA 1
ATOM 3485 C C . ASN A 1 439 ? -38.833 13.693 -28.496 1.00 75.75 439 ASN A C 1
ATOM 3487 O O . ASN A 1 439 ? -38.343 14.690 -27.976 1.00 75.75 439 ASN A O 1
ATOM 3491 N N . LEU A 1 440 ? -39.718 13.761 -29.495 1.00 73.38 440 LEU A N 1
ATOM 3492 C CA . LEU A 1 440 ? -40.237 15.021 -30.025 1.00 73.38 440 LEU A CA 1
ATOM 3493 C C . LEU A 1 440 ? -41.019 15.778 -28.945 1.00 73.38 440 LEU A C 1
ATOM 3495 O O . LEU A 1 440 ? -40.798 16.968 -28.759 1.00 73.38 440 LEU A O 1
ATOM 3499 N N . LYS A 1 441 ? -41.829 15.068 -28.152 1.00 69.81 441 LYS A N 1
ATOM 3500 C CA . LYS A 1 441 ? -42.574 15.634 -27.019 1.00 69.81 441 LYS A CA 1
ATOM 3501 C C . LYS A 1 441 ? -41.665 16.136 -25.890 1.00 69.81 441 LYS A C 1
ATOM 3503 O O . LYS A 1 441 ? -41.946 17.169 -25.293 1.00 69.81 441 LYS A O 1
ATOM 3508 N N . ILE A 1 442 ? -40.556 15.441 -25.615 1.00 68.44 442 ILE A N 1
ATOM 3509 C CA . ILE A 1 442 ? -39.529 15.900 -24.661 1.00 68.44 442 ILE A CA 1
ATOM 3510 C C . ILE A 1 442 ? -38.810 17.139 -25.206 1.00 68.44 442 ILE A C 1
ATOM 3512 O O . ILE A 1 442 ? -38.597 18.090 -24.464 1.00 68.44 442 ILE A O 1
ATOM 3516 N N . LEU A 1 443 ? -38.467 17.161 -26.496 1.00 64.31 443 LEU A N 1
ATOM 3517 C CA . LEU A 1 443 ? -37.861 18.325 -27.149 1.00 64.31 443 LEU A CA 1
ATOM 3518 C C . LEU A 1 443 ? -38.793 19.539 -27.140 1.00 64.31 443 LEU A C 1
ATOM 3520 O O . LEU A 1 443 ? -38.334 20.646 -26.889 1.00 64.31 443 LEU A O 1
ATOM 3524 N N . GLU A 1 444 ? -40.092 19.339 -27.342 1.00 64.38 444 GLU A N 1
ATOM 3525 C CA . GLU A 1 444 ? -41.102 20.398 -27.271 1.00 64.38 444 GLU A CA 1
ATOM 3526 C C . GLU A 1 444 ? -41.267 20.931 -25.835 1.00 64.38 444 GLU A C 1
ATOM 3528 O O . GLU A 1 444 ? -41.345 22.141 -25.628 1.00 64.38 444 GLU A O 1
ATOM 3533 N N . GLN A 1 445 ? -41.197 20.057 -24.821 1.00 58.78 445 GLN A N 1
ATOM 3534 C CA . GLN A 1 445 ? -41.177 20.455 -23.405 1.00 58.78 445 GLN A CA 1
ATOM 3535 C C . GLN A 1 445 ? -39.885 21.178 -22.993 1.00 58.78 445 GLN A C 1
ATOM 3537 O O . GLN A 1 445 ? -39.932 22.073 -22.153 1.00 58.78 445 GLN A O 1
ATOM 3542 N N . VAL A 1 446 ? -38.742 20.820 -23.585 1.00 56.53 446 VAL A N 1
ATOM 3543 C CA . VAL A 1 446 ? -37.442 21.458 -23.317 1.00 56.53 446 VAL A CA 1
ATOM 3544 C C . VAL A 1 446 ? -37.314 22.802 -24.048 1.00 56.53 446 VAL A C 1
ATOM 3546 O O . VAL A 1 446 ? -36.794 23.754 -23.470 1.00 56.53 446 VAL A O 1
ATOM 3549 N N . ASN A 1 447 ? -37.855 22.935 -25.263 1.00 51.50 447 ASN A N 1
ATOM 3550 C CA . ASN A 1 447 ? -37.854 24.200 -26.011 1.00 51.50 447 ASN A CA 1
ATOM 3551 C C . ASN A 1 447 ? -38.965 25.177 -25.590 1.00 51.50 447 ASN A C 1
ATOM 3553 O O . ASN A 1 447 ? -38.823 26.374 -25.824 1.00 51.50 447 ASN A O 1
ATOM 3557 N N . GLY A 1 448 ? -40.044 24.714 -24.950 1.00 40.28 448 GLY A N 1
ATOM 3558 C CA . GLY A 1 448 ? -41.085 25.592 -24.398 1.00 40.28 448 GLY A CA 1
ATOM 3559 C C . GLY A 1 448 ? -40.662 26.376 -23.146 1.00 40.28 448 GLY A C 1
ATOM 3560 O O . GLY A 1 448 ? -41.389 27.272 -22.723 1.00 40.28 448 GLY A O 1
ATOM 3561 N N . GLY A 1 449 ? -39.508 26.053 -22.545 1.00 41.88 449 GLY A N 1
ATOM 3562 C CA . GLY A 1 449 ? -39.103 26.561 -21.228 1.00 41.88 449 GLY A CA 1
ATOM 3563 C C . GLY A 1 449 ? -37.872 27.470 -21.176 1.00 41.88 449 GLY A C 1
ATOM 3564 O O . GLY A 1 449 ? -37.512 27.902 -20.086 1.00 41.88 449 GLY A O 1
ATOM 3565 N N . SER A 1 450 ? -37.195 27.768 -22.287 1.00 35.41 450 SER A N 1
ATOM 3566 C CA . SER A 1 450 ? -35.916 28.488 -22.215 1.00 35.41 450 SER A CA 1
ATOM 3567 C C . SER A 1 450 ? -35.611 29.226 -23.512 1.00 35.41 450 SER A C 1
ATOM 3569 O O . SER A 1 450 ? -35.147 28.635 -24.486 1.00 35.41 450 SER A O 1
ATOM 3571 N N . GLY A 1 451 ? -35.872 30.536 -23.506 1.00 35.81 451 GLY A N 1
ATOM 3572 C CA . GLY A 1 451 ? -35.416 31.467 -24.534 1.00 35.81 451 GLY A CA 1
ATOM 3573 C C . GLY A 1 451 ? -33.895 31.423 -24.708 1.00 35.81 451 GLY A C 1
ATOM 3574 O O . GLY A 1 451 ? -33.156 31.089 -23.784 1.00 35.81 451 GLY A O 1
ATOM 3575 N N . GLY A 1 452 ? -33.460 31.717 -25.933 1.00 36.47 452 GLY A N 1
ATOM 3576 C CA . GLY A 1 452 ? -32.086 31.563 -26.399 1.00 36.47 452 GLY A CA 1
ATOM 3577 C C . GLY A 1 452 ? -31.028 32.397 -25.673 1.00 36.47 452 GLY A C 1
ATOM 3578 O O . GLY A 1 452 ? -31.312 33.391 -25.011 1.00 36.47 452 GLY A O 1
ATOM 3579 N N . GLY A 1 453 ? -29.777 31.987 -25.873 1.00 31.59 453 GLY A N 1
ATOM 3580 C CA . GLY A 1 453 ? -28.592 32.713 -25.434 1.00 31.59 453 GLY A CA 1
ATOM 3581 C C . GLY A 1 453 ? -27.347 31.842 -25.543 1.00 31.59 453 GLY A C 1
ATOM 3582 O O . GLY A 1 453 ? -27.150 30.930 -24.747 1.00 31.59 453 GLY A O 1
ATOM 3583 N N . GLU A 1 454 ? -26.534 32.114 -26.559 1.00 37.28 454 GLU A N 1
ATOM 3584 C CA . GLU A 1 454 ? -25.216 31.530 -26.808 1.00 37.28 454 GLU A CA 1
ATOM 3585 C C . GLU A 1 454 ? -24.272 31.746 -25.612 1.00 37.28 454 GLU A C 1
ATOM 3587 O O . GLU A 1 454 ? -24.167 32.852 -25.081 1.00 37.28 454 GLU A O 1
ATOM 3592 N N . ALA A 1 455 ? -23.560 30.696 -25.192 1.00 33.69 455 ALA A N 1
ATOM 3593 C CA . ALA A 1 455 ? -22.591 30.767 -24.104 1.00 33.69 455 ALA A CA 1
ATOM 3594 C C . ALA A 1 455 ? -21.182 31.057 -24.644 1.00 33.69 455 ALA A C 1
ATOM 3596 O O . ALA A 1 455 ? -20.544 30.202 -25.261 1.00 33.69 455 ALA A O 1
ATOM 3597 N N . SER A 1 456 ? -20.697 32.267 -24.366 1.00 35.09 456 SER A N 1
ATOM 3598 C CA . SER A 1 456 ? -19.282 32.621 -24.386 1.00 35.09 456 SER A CA 1
ATOM 3599 C C . SER A 1 456 ? -18.618 32.275 -23.046 1.00 35.09 456 SER A C 1
ATOM 3601 O O . SER A 1 456 ? -19.240 32.242 -21.984 1.00 35.09 456 SER A O 1
ATOM 3603 N N . VAL A 1 457 ? -17.325 31.978 -23.136 1.00 41.50 457 VAL A N 1
ATOM 3604 C CA . VAL A 1 457 ? -16.413 31.550 -22.071 1.00 41.50 457 VAL A CA 1
ATOM 3605 C C . VAL A 1 457 ? -16.311 32.594 -20.951 1.00 41.50 457 VAL A C 1
ATOM 3607 O O . VAL A 1 457 ? -15.944 33.738 -21.213 1.00 41.50 457 VAL A O 1
ATOM 3610 N N . ALA A 1 458 ? -16.523 32.191 -19.692 1.00 35.19 458 ALA A N 1
ATOM 3611 C CA . ALA A 1 458 ? -16.133 32.985 -18.527 1.00 35.19 458 ALA A CA 1
ATOM 3612 C C . ALA A 1 458 ? -15.606 32.114 -17.374 1.00 35.19 458 ALA A C 1
ATOM 3614 O O . ALA A 1 458 ? -16.237 31.159 -16.928 1.00 35.19 458 ALA A O 1
ATOM 3615 N N . GLN A 1 459 ? -14.418 32.498 -16.905 1.00 35.66 459 GLN A N 1
ATOM 3616 C CA . GLN A 1 459 ? -13.692 31.992 -15.743 1.00 35.66 459 GLN A CA 1
ATOM 3617 C C . GLN A 1 459 ? -14.544 32.015 -14.464 1.00 35.66 459 GLN A C 1
ATOM 3619 O O . GLN A 1 459 ? -15.111 33.051 -14.118 1.00 35.66 459 GLN A O 1
ATOM 3624 N N . VAL A 1 460 ? -14.532 30.924 -13.689 1.00 31.41 460 VAL A N 1
ATOM 3625 C CA . VAL A 1 460 ? -15.081 30.907 -12.324 1.00 31.41 460 VAL A CA 1
ATOM 3626 C C . VAL A 1 460 ? -13.946 30.947 -11.303 1.00 31.41 460 VAL A C 1
ATOM 3628 O O . VAL A 1 460 ? -13.113 30.052 -11.193 1.00 31.41 460 VAL A O 1
ATOM 3631 N N . LYS A 1 461 ? -13.940 32.048 -10.554 1.00 32.22 461 LYS A N 1
ATOM 3632 C CA . LYS A 1 461 ? -13.071 32.376 -9.425 1.00 32.22 461 LYS A CA 1
ATOM 3633 C C . LYS A 1 461 ? -13.657 31.721 -8.168 1.00 32.22 461 LYS A C 1
ATOM 3635 O O . LYS A 1 461 ? -14.740 32.105 -7.732 1.00 32.22 461 LYS A O 1
ATOM 3640 N N . VAL A 1 462 ? -12.968 30.740 -7.584 1.00 32.66 462 VAL A N 1
ATOM 3641 C CA . VAL A 1 462 ? -13.439 30.038 -6.377 1.00 32.66 462 VAL A CA 1
ATOM 3642 C C . VAL A 1 462 ? -13.188 30.896 -5.135 1.00 32.66 462 VAL A C 1
ATOM 3644 O O . VAL A 1 462 ? -12.049 31.207 -4.788 1.00 32.66 462 VAL A O 1
ATOM 3647 N N . LYS A 1 463 ? -14.272 31.275 -4.451 1.00 30.84 463 LYS A N 1
ATOM 3648 C CA . LYS A 1 463 ? -14.256 31.790 -3.077 1.00 30.84 463 LYS A CA 1
ATOM 3649 C C . LYS A 1 463 ? -14.295 30.592 -2.127 1.00 30.84 463 LYS A C 1
ATOM 3651 O O . LYS A 1 463 ? -15.247 29.821 -2.151 1.00 30.84 463 LYS A O 1
ATOM 3656 N N . ALA A 1 464 ? -13.269 30.459 -1.292 1.00 34.34 464 ALA A N 1
ATOM 3657 C CA . ALA A 1 464 ? -13.226 29.472 -0.222 1.00 34.34 464 ALA A CA 1
ATOM 3658 C C . ALA A 1 464 ? -14.255 29.822 0.866 1.00 34.34 464 ALA A C 1
ATOM 3660 O O . ALA A 1 464 ? -14.170 30.887 1.483 1.00 34.34 464 ALA A O 1
ATOM 3661 N N . ALA A 1 465 ? -15.202 28.919 1.112 1.00 31.33 465 ALA A N 1
ATOM 3662 C CA . ALA A 1 465 ? -16.039 28.928 2.303 1.00 31.33 465 ALA A CA 1
ATOM 3663 C C . ALA A 1 465 ? -15.476 27.920 3.313 1.00 31.33 465 ALA A C 1
ATOM 3665 O O . ALA A 1 465 ? -15.163 26.779 2.977 1.00 31.33 465 ALA A O 1
ATOM 3666 N N . LYS A 1 466 ? -15.299 28.384 4.551 1.00 34.38 466 LYS A N 1
ATOM 3667 C CA . LYS A 1 466 ? -14.918 27.580 5.711 1.00 34.38 466 LYS A CA 1
ATOM 3668 C C . LYS A 1 466 ? -16.082 26.684 6.139 1.00 34.38 466 LYS A C 1
ATOM 3670 O O . LYS A 1 466 ? -17.190 27.184 6.273 1.00 34.38 466 LYS A O 1
ATOM 3675 N N . GLY A 1 467 ? -15.744 25.461 6.543 1.00 30.91 467 GLY A N 1
ATOM 3676 C CA . GLY A 1 467 ? -16.412 24.758 7.640 1.00 30.91 467 GLY A CA 1
ATOM 3677 C C . GLY A 1 467 ? -17.553 23.820 7.253 1.00 30.91 467 GLY A C 1
ATOM 3678 O O . GLY A 1 467 ? -18.576 24.265 6.762 1.00 30.91 467 GLY A O 1
ATOM 3679 N N . GLY A 1 468 ? -17.352 22.540 7.582 1.00 35.53 468 GLY A N 1
ATOM 3680 C CA . GLY A 1 468 ? -18.367 21.651 8.152 1.00 35.53 468 GLY A CA 1
ATOM 3681 C C . GLY A 1 468 ? -19.634 21.410 7.341 1.00 35.53 468 GLY A C 1
ATOM 3682 O O . GLY A 1 468 ? -20.636 22.048 7.606 1.00 35.53 468 GLY A O 1
ATOM 3683 N N . GLU A 1 469 ? -19.576 20.442 6.429 1.00 34.97 469 GLU A N 1
ATOM 3684 C CA . GLU A 1 469 ? -20.580 19.391 6.187 1.00 34.97 469 GLU A CA 1
ATOM 3685 C C . GLU A 1 469 ? -20.110 18.595 4.961 1.00 34.97 469 GLU A C 1
ATOM 3687 O O . GLU A 1 469 ? -19.668 19.173 3.964 1.00 34.97 469 GLU A O 1
ATOM 3692 N N . GLU A 1 470 ? -20.122 17.264 5.047 1.00 47.81 470 GLU A N 1
ATOM 3693 C CA . GLU A 1 470 ? -19.808 16.369 3.930 1.00 47.81 470 GLU A CA 1
ATOM 3694 C C . GLU A 1 470 ? -20.833 16.581 2.806 1.00 47.81 470 GLU A C 1
ATOM 3696 O O . GLU A 1 470 ? -21.909 15.987 2.777 1.00 47.81 470 GLU A O 1
ATOM 3701 N N . ASN A 1 471 ? -20.519 17.490 1.885 1.00 44.38 471 ASN A N 1
ATOM 3702 C CA . ASN A 1 471 ? -21.422 17.889 0.818 1.00 44.38 471 ASN A CA 1
ATOM 3703 C C . ASN A 1 471 ? -21.418 16.825 -0.289 1.00 44.38 471 ASN A C 1
ATOM 3705 O O . ASN A 1 471 ? -20.506 16.764 -1.118 1.00 44.38 471 ASN A O 1
ATOM 3709 N N . SER A 1 472 ? -22.479 16.021 -0.343 1.00 53.41 472 SER A N 1
ATOM 3710 C CA . SER A 1 472 ? -22.813 15.097 -1.439 1.00 53.41 472 SER A CA 1
ATOM 3711 C C . SER A 1 472 ? -22.732 15.744 -2.832 1.00 53.41 472 SER A C 1
ATOM 3713 O O . SER A 1 472 ? -22.434 15.060 -3.811 1.00 53.41 472 SER A O 1
ATOM 3715 N N . ASN A 1 473 ? -22.887 17.068 -2.919 1.00 56.75 473 ASN A N 1
ATOM 3716 C CA . ASN A 1 473 ? -22.723 17.845 -4.148 1.00 56.75 473 ASN A CA 1
ATOM 3717 C C . ASN A 1 473 ? -21.278 17.891 -4.684 1.00 56.75 473 ASN A C 1
ATOM 3719 O O . ASN A 1 473 ? -21.101 17.938 -5.896 1.00 56.75 473 ASN A O 1
ATOM 3723 N N . SER A 1 474 ? -20.245 17.820 -3.832 1.00 61.84 474 SER A N 1
ATOM 3724 C CA . SER A 1 474 ? -18.839 17.814 -4.289 1.00 61.84 474 SER A CA 1
ATOM 3725 C C . SER A 1 474 ? -18.513 16.541 -5.072 1.00 61.84 474 SER A C 1
ATOM 3727 O O . SER A 1 474 ? -17.890 16.585 -6.127 1.00 61.84 474 SER A O 1
ATOM 3729 N N . LEU A 1 475 ? -18.997 15.396 -4.582 1.00 68.94 475 LEU A N 1
ATOM 3730 C CA . LEU A 1 475 ? -18.759 14.090 -5.199 1.00 68.94 475 LEU A CA 1
ATOM 3731 C C . LEU A 1 475 ? -19.524 13.915 -6.514 1.00 68.94 475 LEU A C 1
ATOM 3733 O O . LEU A 1 475 ? -19.035 13.248 -7.423 1.00 68.94 475 LEU A O 1
ATOM 3737 N N . VAL A 1 476 ? -20.725 14.485 -6.629 1.00 70.75 476 VAL A N 1
ATOM 3738 C CA . VAL A 1 476 ? -21.487 14.458 -7.887 1.00 70.75 476 VAL A CA 1
ATOM 3739 C C . VAL A 1 476 ? -20.801 15.319 -8.948 1.00 70.75 476 VAL A C 1
ATOM 3741 O O . VAL A 1 476 ? -20.713 14.890 -10.099 1.00 70.75 476 VAL A O 1
ATOM 3744 N N . GLU A 1 477 ? -20.240 16.465 -8.560 1.00 69.50 477 GLU A N 1
ATOM 3745 C CA . GLU A 1 477 ? -19.532 17.353 -9.486 1.00 69.50 477 GLU A CA 1
ATOM 3746 C C . GLU A 1 477 ? -18.180 16.774 -9.934 1.00 69.50 477 GLU A C 1
ATOM 3748 O O . GLU A 1 477 ? -17.842 16.838 -11.115 1.00 69.50 477 GLU A O 1
ATOM 3753 N N . GLU A 1 478 ? -17.454 16.088 -9.047 1.00 71.31 478 GLU A N 1
ATOM 3754 C CA . GLU A 1 478 ? -16.260 15.318 -9.422 1.00 71.31 478 GLU A CA 1
ATOM 3755 C C . GLU A 1 478 ? -16.592 14.187 -10.406 1.00 71.31 478 GLU A C 1
ATOM 3757 O O . GLU A 1 478 ? -15.937 14.040 -11.439 1.00 71.31 478 GLU A O 1
ATOM 3762 N N . ARG A 1 479 ? -17.653 13.411 -10.142 1.00 82.94 479 ARG A N 1
ATOM 3763 C CA . ARG A 1 479 ? -18.116 12.357 -11.064 1.00 82.94 479 ARG A CA 1
ATOM 3764 C C . ARG A 1 479 ? -18.531 12.935 -12.414 1.00 82.94 479 ARG A C 1
ATOM 3766 O O . ARG A 1 479 ? -18.274 12.313 -13.445 1.00 82.94 479 ARG A O 1
ATOM 3773 N N . ARG A 1 480 ? -19.165 14.111 -12.422 1.00 79.19 480 ARG A N 1
ATOM 3774 C CA . ARG A 1 480 ? -19.553 14.824 -13.644 1.00 79.19 480 ARG A CA 1
ATOM 3775 C C . ARG A 1 480 ? -18.332 15.170 -14.486 1.00 79.19 480 ARG A C 1
ATOM 3777 O O . ARG A 1 480 ? -18.324 14.864 -15.676 1.00 79.19 480 ARG A O 1
ATOM 3784 N N . LEU A 1 481 ? -17.302 15.725 -13.852 1.00 76.44 481 LEU A N 1
ATOM 3785 C CA . LEU A 1 481 ? -16.055 16.103 -14.511 1.00 76.44 481 LEU A CA 1
ATOM 3786 C C . LEU A 1 481 ? -15.373 14.889 -15.162 1.00 76.44 481 LEU A C 1
ATOM 3788 O O . LEU A 1 481 ? -14.904 14.959 -16.296 1.00 76.44 481 LEU A O 1
ATOM 3792 N N . VAL A 1 482 ? -15.380 13.740 -14.477 1.00 78.50 482 VAL A N 1
ATOM 3793 C CA . VAL A 1 482 ? -14.812 12.491 -15.006 1.00 78.50 482 VAL A CA 1
ATOM 3794 C C . VAL A 1 482 ? -15.602 11.967 -16.211 1.00 78.50 482 VAL A C 1
ATOM 3796 O O . VAL A 1 482 ? -14.997 11.527 -17.190 1.00 78.50 482 VAL A O 1
ATOM 3799 N N . VAL A 1 483 ? -16.938 12.036 -16.187 1.00 80.44 483 VAL A N 1
ATOM 3800 C CA . VAL A 1 483 ? -17.772 11.642 -17.340 1.00 80.44 483 VAL A CA 1
ATOM 3801 C C . VAL A 1 483 ? -17.584 12.585 -18.523 1.00 80.44 483 VAL A C 1
ATOM 3803 O O . VAL A 1 483 ? -17.557 12.128 -19.665 1.00 80.44 483 VAL A O 1
ATOM 3806 N N . GLU A 1 484 ? -17.416 13.880 -18.271 1.00 77.94 484 GLU A N 1
ATOM 3807 C CA . GLU A 1 484 ? -17.166 14.879 -19.311 1.00 77.94 484 GLU A CA 1
ATOM 3808 C C . GLU A 1 484 ? -15.805 14.673 -19.990 1.00 77.94 484 GLU A C 1
ATOM 3810 O O . GLU A 1 484 ? -15.717 14.737 -21.216 1.00 77.94 484 GLU A O 1
ATOM 3815 N N . LEU A 1 485 ? -14.769 14.332 -19.218 1.00 73.81 485 LEU A N 1
ATOM 3816 C CA . LEU A 1 485 ? -13.426 14.085 -19.741 1.00 73.81 485 LEU A CA 1
ATOM 3817 C C . LEU A 1 485 ? -13.304 12.729 -20.450 1.00 73.81 485 LEU A C 1
ATOM 3819 O O . LEU A 1 485 ? -12.785 12.665 -21.561 1.00 73.81 485 LEU A O 1
ATOM 3823 N N . LEU A 1 486 ? -13.783 11.636 -19.843 1.00 74.25 486 LEU A N 1
ATOM 3824 C CA . LEU A 1 486 ? -13.592 10.276 -20.376 1.00 74.25 486 LEU A CA 1
ATOM 3825 C C . LEU A 1 486 ? -14.704 9.819 -21.329 1.00 74.25 486 LEU A C 1
ATOM 3827 O O . LEU A 1 486 ? -14.481 8.950 -22.177 1.00 74.25 486 LEU A O 1
ATOM 3831 N N . GLY A 1 487 ? -15.900 10.398 -21.225 1.00 74.12 487 GLY A N 1
ATOM 3832 C CA . GLY A 1 487 ? -17.057 10.026 -22.039 1.00 74.12 487 GLY A CA 1
ATOM 3833 C C . GLY A 1 487 ? -16.834 10.163 -23.550 1.00 74.12 487 GLY A C 1
ATOM 3834 O O . GLY A 1 487 ? -17.184 9.232 -24.281 1.00 74.12 487 GLY A O 1
ATOM 3835 N N . PRO A 1 488 ? -16.232 11.257 -24.056 1.00 75.50 488 PRO A N 1
ATOM 3836 C CA . PRO A 1 488 ? -15.922 11.412 -25.478 1.00 75.50 488 PRO A CA 1
ATOM 3837 C C . PRO A 1 488 ? -14.902 10.387 -25.994 1.00 75.50 488 PRO A C 1
ATOM 3839 O O . PRO A 1 488 ? -15.081 9.849 -27.087 1.00 75.50 488 PRO A O 1
ATOM 3842 N N . LEU A 1 489 ? -13.879 10.064 -25.192 1.00 67.81 489 LEU A N 1
ATOM 3843 C CA . LEU A 1 489 ? -12.841 9.078 -25.527 1.00 67.81 489 LEU A CA 1
ATOM 3844 C C . LEU A 1 489 ? -13.418 7.664 -25.661 1.00 67.81 489 LEU A C 1
ATOM 3846 O O . LEU A 1 489 ? -13.077 6.935 -26.590 1.00 67.81 489 LEU A O 1
ATOM 3850 N N . ALA A 1 490 ? -14.344 7.291 -24.779 1.00 65.12 490 ALA A N 1
ATOM 3851 C CA . ALA A 1 490 ? -14.990 5.980 -24.801 1.00 65.12 490 ALA A CA 1
ATOM 3852 C C . ALA A 1 490 ? -16.289 5.927 -25.628 1.00 65.12 490 ALA A C 1
ATOM 3854 O O . ALA A 1 490 ? -16.900 4.863 -25.740 1.00 65.12 490 ALA A O 1
ATOM 3855 N N . LYS A 1 491 ? -16.716 7.054 -26.222 1.00 72.06 491 LYS A N 1
ATOM 3856 C CA . LYS A 1 491 ? -18.017 7.234 -26.902 1.00 72.06 491 LYS A CA 1
ATOM 3857 C C . LYS A 1 491 ? -19.232 6.924 -26.007 1.00 72.06 491 LYS A C 1
ATOM 3859 O O . LYS A 1 491 ? -20.276 6.504 -26.504 1.00 72.06 491 LYS A O 1
ATOM 3864 N N . SER A 1 492 ? -19.122 7.153 -24.698 1.00 66.94 492 SER A N 1
ATOM 3865 C CA . SER A 1 492 ? -20.187 6.930 -23.712 1.00 66.94 492 SER A CA 1
ATOM 3866 C C . SER A 1 492 ? -20.362 8.143 -22.794 1.00 66.94 492 SER A C 1
ATOM 3868 O O . SER A 1 492 ? -19.774 8.218 -21.723 1.00 66.94 492 SER A O 1
ATOM 3870 N N . THR A 1 493 ? -21.200 9.102 -23.188 1.00 60.47 493 THR A N 1
ATOM 3871 C CA . THR A 1 493 ? -21.319 10.415 -22.517 1.00 60.47 493 THR A CA 1
ATOM 3872 C C . THR A 1 493 ? -22.480 10.547 -21.524 1.00 60.47 493 THR A C 1
ATOM 3874 O O . THR A 1 493 ? -22.734 11.638 -21.026 1.00 60.47 493 THR A O 1
ATOM 3877 N N . LYS A 1 494 ? -23.221 9.471 -21.225 1.00 63.09 494 LYS A N 1
ATOM 3878 C CA . LYS A 1 494 ? -24.396 9.533 -20.336 1.00 63.09 494 LYS A CA 1
ATOM 3879 C C . LYS A 1 494 ? -24.287 8.536 -19.184 1.00 63.09 494 LYS A C 1
ATOM 3881 O O . LYS A 1 494 ? -24.532 7.349 -19.380 1.00 63.09 494 LYS A O 1
ATOM 3886 N N . ALA A 1 495 ? -23.993 9.038 -17.986 1.00 66.00 495 ALA A N 1
ATOM 3887 C CA . ALA A 1 495 ? -24.112 8.300 -16.729 1.00 66.00 495 ALA A CA 1
ATOM 3888 C C . ALA A 1 495 ? -25.045 9.050 -15.765 1.00 66.00 495 ALA A C 1
ATOM 3890 O O . ALA A 1 495 ? -25.097 10.279 -15.782 1.00 66.00 495 ALA A O 1
ATOM 3891 N N . LYS A 1 496 ? -25.772 8.321 -14.911 1.00 65.88 496 LYS A N 1
ATOM 3892 C CA . LYS A 1 496 ? -26.457 8.919 -13.754 1.00 65.88 496 LYS A CA 1
ATOM 3893 C C . LYS A 1 496 ? -25.432 9.083 -12.630 1.00 65.88 496 LYS A C 1
ATOM 3895 O O . LYS A 1 496 ? -24.932 8.090 -12.115 1.00 65.88 496 LYS A O 1
ATOM 3900 N N . LEU A 1 497 ? -25.101 10.330 -12.306 1.00 67.62 497 LEU A N 1
ATOM 3901 C CA . LEU A 1 497 ? -23.944 10.710 -11.477 1.00 67.62 497 LEU A CA 1
ATOM 3902 C C . LEU A 1 497 ? -24.227 10.673 -9.962 1.00 67.62 497 LEU A C 1
ATOM 3904 O O . LEU A 1 497 ? -23.306 10.570 -9.148 1.00 67.62 497 LEU A O 1
ATOM 3908 N N . GLU A 1 498 ? -25.507 10.714 -9.596 1.00 66.69 498 GLU A N 1
ATOM 3909 C CA . GLU A 1 498 ? -25.999 10.738 -8.213 1.00 66.69 498 GLU A CA 1
ATOM 3910 C C . GLU A 1 498 ? -25.888 9.360 -7.532 1.00 66.69 498 GLU A C 1
ATOM 3912 O O . GLU A 1 498 ? -25.606 9.271 -6.339 1.00 66.69 498 GLU A O 1
ATOM 3917 N N . ASP A 1 499 ? -26.011 8.268 -8.295 1.00 70.19 499 ASP A N 1
ATOM 3918 C CA . ASP A 1 499 ? -25.943 6.892 -7.788 1.00 70.19 499 ASP A CA 1
ATOM 3919 C C . ASP A 1 499 ? -24.528 6.305 -7.955 1.00 70.19 499 ASP A C 1
ATOM 3921 O O . ASP A 1 499 ? -24.049 6.076 -9.071 1.00 70.19 499 ASP A O 1
ATOM 3925 N N . LYS A 1 500 ? -23.860 6.027 -6.824 1.00 75.81 500 LYS A N 1
ATOM 3926 C CA . LYS A 1 500 ? -22.501 5.450 -6.767 1.00 75.81 500 LYS A CA 1
ATOM 3927 C C . LYS A 1 500 ? -22.403 4.147 -7.566 1.00 75.81 500 LYS A C 1
ATOM 3929 O O . LYS A 1 500 ? -21.415 3.919 -8.258 1.00 75.81 500 LYS A O 1
ATOM 3934 N N . THR A 1 501 ? -23.434 3.315 -7.491 1.00 78.38 501 THR A N 1
ATOM 3935 C CA . THR A 1 501 ? -23.486 1.994 -8.125 1.00 78.38 501 THR A CA 1
ATOM 3936 C C . THR A 1 501 ? -23.574 2.119 -9.644 1.00 78.38 501 THR A C 1
ATOM 3938 O O . THR A 1 501 ? -22.858 1.428 -10.372 1.00 78.38 501 THR A O 1
ATOM 3941 N N . ALA A 1 502 ? -24.395 3.055 -10.130 1.00 75.12 502 ALA A N 1
ATOM 3942 C CA . ALA A 1 502 ? -24.522 3.357 -11.553 1.00 75.12 502 ALA A CA 1
ATOM 3943 C C . ALA A 1 502 ? -23.236 3.970 -12.132 1.00 75.12 502 ALA A C 1
ATOM 3945 O O . ALA A 1 502 ? -22.812 3.586 -13.223 1.00 75.12 502 ALA A O 1
ATOM 3946 N N . TYR A 1 503 ? -22.581 4.867 -11.389 1.00 82.81 503 TYR A N 1
ATOM 3947 C CA . TYR A 1 503 ? -21.310 5.468 -11.794 1.00 82.81 503 TYR A CA 1
ATOM 3948 C C . TYR A 1 503 ? -20.172 4.438 -11.868 1.00 82.81 503 TYR A C 1
ATOM 3950 O O . TYR A 1 503 ? -19.473 4.371 -12.876 1.00 82.81 503 TYR A O 1
ATOM 3958 N N . SER A 1 504 ? -20.019 3.573 -10.857 1.00 80.69 504 SER A N 1
ATOM 3959 C CA . SER A 1 504 ? -19.009 2.504 -10.884 1.00 80.69 504 SER A CA 1
ATOM 3960 C C . SER A 1 504 ? -19.236 1.516 -12.031 1.00 80.69 504 SER A C 1
ATOM 3962 O O . SER A 1 504 ? -18.276 1.056 -12.650 1.00 80.69 504 SER A O 1
ATOM 3964 N N . LYS A 1 505 ? -20.499 1.216 -12.362 1.00 82.12 505 LYS A N 1
ATOM 3965 C CA . LYS A 1 505 ? -20.834 0.377 -13.517 1.00 82.12 505 LYS A CA 1
ATOM 3966 C C . LYS A 1 505 ? -20.442 1.046 -14.838 1.00 82.12 505 LYS A C 1
ATOM 3968 O O . LYS A 1 505 ? -19.787 0.411 -15.660 1.00 82.12 505 LYS A O 1
ATOM 3973 N N . TRP A 1 506 ? -20.764 2.330 -15.003 1.00 87.69 506 TRP A N 1
ATOM 3974 C CA . TRP A 1 506 ? -20.355 3.113 -16.172 1.00 87.69 506 TRP A CA 1
ATOM 3975 C C . TRP A 1 506 ? -18.827 3.191 -16.310 1.00 87.69 506 TRP A C 1
ATOM 3977 O O . TRP A 1 506 ? -18.304 3.030 -17.412 1.00 87.69 506 TRP A O 1
ATOM 3987 N N . LEU A 1 507 ? -18.095 3.373 -15.206 1.00 83.25 507 LEU A N 1
ATOM 3988 C CA . LEU A 1 507 ? -16.632 3.456 -15.214 1.00 83.25 507 LEU A CA 1
ATOM 3989 C C . LEU A 1 507 ? -15.995 2.142 -15.700 1.00 83.25 507 LEU A C 1
ATOM 3991 O O . LEU A 1 507 ? -15.108 2.157 -16.551 1.00 83.25 507 LEU A O 1
ATOM 3995 N N . ASN A 1 508 ? -16.502 1.003 -15.219 1.00 82.56 508 ASN A N 1
ATOM 3996 C CA . ASN A 1 508 ? -16.050 -0.320 -15.650 1.00 82.56 508 ASN A CA 1
ATOM 3997 C C . ASN A 1 508 ? -16.382 -0.595 -17.127 1.00 82.56 508 ASN A C 1
ATOM 3999 O O . ASN A 1 508 ? -15.550 -1.123 -17.862 1.00 82.56 508 ASN A O 1
ATOM 4003 N N . GLU A 1 509 ? -17.572 -0.208 -17.596 1.00 81.12 509 GLU A N 1
ATOM 4004 C CA . GLU A 1 509 ? -17.950 -0.328 -19.013 1.00 81.12 509 GLU A CA 1
ATOM 4005 C C . GLU A 1 509 ? -17.065 0.549 -19.917 1.00 81.12 509 GLU A C 1
ATOM 4007 O O . GLU A 1 509 ? -16.616 0.106 -20.978 1.00 81.12 509 GLU A O 1
ATOM 4012 N N . THR A 1 510 ? -16.743 1.760 -19.464 1.00 82.81 510 THR A N 1
ATOM 4013 C CA . THR A 1 510 ? -15.853 2.714 -20.143 1.00 82.81 510 THR A CA 1
ATOM 4014 C C . THR A 1 510 ? -14.426 2.166 -20.243 1.00 82.81 510 THR A C 1
ATOM 4016 O O . THR A 1 510 ? -13.846 2.151 -21.330 1.00 82.81 510 THR A O 1
ATOM 4019 N N . ALA A 1 511 ? -13.880 1.637 -19.143 1.00 81.69 511 ALA A N 1
ATOM 4020 C CA . ALA A 1 511 ? -12.550 1.029 -19.111 1.00 81.69 511 ALA A CA 1
ATOM 4021 C C . ALA A 1 511 ? -12.453 -0.193 -20.042 1.00 81.69 511 ALA A C 1
ATOM 4023 O O . ALA A 1 511 ? -11.498 -0.324 -20.814 1.00 81.69 511 ALA A O 1
ATOM 4024 N N . ASN A 1 512 ? -13.479 -1.049 -20.045 1.00 81.50 512 ASN A N 1
ATOM 4025 C CA . ASN A 1 512 ? -13.540 -2.219 -20.921 1.00 81.50 512 ASN A CA 1
ATOM 4026 C C . ASN A 1 512 ? -13.619 -1.823 -22.403 1.00 81.50 512 ASN A C 1
ATOM 4028 O O . ASN A 1 512 ? -12.942 -2.423 -23.240 1.00 81.50 512 ASN A O 1
ATOM 4032 N N . ASN A 1 513 ? -14.391 -0.785 -22.741 1.00 80.00 513 ASN A N 1
ATOM 4033 C CA . ASN A 1 513 ? -14.469 -0.272 -24.109 1.00 80.00 513 ASN A CA 1
ATOM 4034 C C . ASN A 1 513 ? -13.143 0.328 -24.588 1.00 80.00 513 ASN A C 1
ATOM 4036 O O . ASN A 1 513 ? -12.736 0.050 -25.715 1.00 80.00 513 ASN A O 1
ATOM 4040 N N . LEU A 1 514 ? -12.447 1.102 -23.752 1.00 81.00 514 LEU A N 1
ATOM 4041 C CA . LEU A 1 514 ? -11.128 1.648 -24.091 1.00 81.00 514 LEU A CA 1
ATOM 4042 C C . LEU A 1 514 ? -10.087 0.537 -24.264 1.00 81.00 514 LEU A C 1
ATOM 4044 O O . LEU A 1 514 ? -9.329 0.550 -25.232 1.00 81.00 514 LEU A O 1
ATOM 4048 N N . THR A 1 515 ? -10.116 -0.477 -23.398 1.00 83.06 515 THR A N 1
ATOM 4049 C CA . THR A 1 515 ? -9.247 -1.660 -23.505 1.00 83.06 515 THR A CA 1
ATOM 4050 C C . THR A 1 515 ? -9.487 -2.406 -24.814 1.00 83.06 515 THR A C 1
ATOM 4052 O O . THR A 1 515 ? -8.543 -2.781 -25.509 1.00 83.06 515 THR A O 1
ATOM 4055 N N . LYS A 1 516 ? -10.756 -2.573 -25.198 1.00 82.12 516 LYS A N 1
ATOM 4056 C CA . LYS A 1 516 ? -11.126 -3.218 -26.458 1.00 82.12 516 LYS A CA 1
ATOM 4057 C C . LYS A 1 516 ? -10.708 -2.390 -27.674 1.00 82.12 516 LYS A C 1
ATOM 4059 O O . LYS A 1 516 ? -10.155 -2.947 -28.614 1.00 82.12 516 LYS A O 1
ATOM 4064 N N . GLN A 1 517 ? -10.907 -1.071 -27.648 1.00 80.25 517 GLN A N 1
ATOM 4065 C CA . GLN A 1 517 ? -10.463 -0.182 -28.727 1.00 80.25 517 GLN A CA 1
ATOM 4066 C C . GLN A 1 517 ? -8.938 -0.188 -28.885 1.00 80.25 517 GLN A C 1
ATOM 4068 O O . GLN A 1 517 ? -8.443 -0.187 -30.012 1.00 80.25 517 GLN A O 1
ATOM 4073 N N . LEU A 1 518 ? -8.198 -0.253 -27.776 1.00 78.44 518 LEU A N 1
ATOM 4074 C CA . LEU A 1 518 ? -6.744 -0.376 -27.790 1.00 78.44 518 LEU A CA 1
ATOM 4075 C C . LEU A 1 518 ? -6.306 -1.731 -28.361 1.00 78.44 518 LEU A C 1
ATOM 4077 O O . LEU A 1 518 ? -5.448 -1.774 -29.240 1.00 78.44 518 LEU A O 1
ATOM 4081 N N . ALA A 1 519 ? -6.938 -2.828 -27.937 1.00 78.12 519 ALA A N 1
ATOM 4082 C CA . ALA A 1 519 ? -6.677 -4.159 -28.483 1.00 78.12 519 ALA A CA 1
ATOM 4083 C C . ALA A 1 519 ? -6.987 -4.235 -29.991 1.00 78.12 519 ALA A C 1
ATOM 4085 O O . ALA A 1 519 ? -6.201 -4.787 -30.759 1.00 78.12 519 ALA A O 1
ATOM 4086 N N . ASP A 1 520 ? -8.085 -3.626 -30.444 1.00 77.19 520 ASP A N 1
ATOM 4087 C CA . ASP A 1 520 ? -8.452 -3.554 -31.861 1.00 77.19 520 ASP A CA 1
ATOM 4088 C C . ASP A 1 520 ? -7.475 -2.685 -32.674 1.00 77.19 520 ASP A C 1
ATOM 4090 O O . ASP A 1 520 ? -7.163 -3.017 -33.821 1.00 77.19 520 ASP A O 1
ATOM 4094 N N . ALA A 1 521 ? -6.945 -1.602 -32.094 1.00 76.12 521 ALA A N 1
ATOM 4095 C CA . ALA A 1 521 ? -5.918 -0.766 -32.716 1.00 76.12 521 ALA A CA 1
ATOM 4096 C C . ALA A 1 521 ? -4.574 -1.505 -32.850 1.00 76.12 521 ALA A C 1
ATOM 4098 O O . ALA A 1 521 ? -3.963 -1.477 -33.920 1.00 76.12 521 ALA A O 1
ATOM 4099 N N . VAL A 1 522 ? -4.156 -2.238 -31.813 1.00 71.94 522 VAL A N 1
ATOM 4100 C CA . VAL A 1 522 ? -2.947 -3.081 -31.829 1.00 71.94 522 VAL A CA 1
ATOM 4101 C C . VAL A 1 522 ? -3.089 -4.221 -32.845 1.00 71.94 522 VAL A C 1
ATOM 4103 O O . VAL A 1 522 ? -2.186 -4.461 -33.648 1.00 71.94 522 VAL A O 1
ATOM 4106 N N . ASN A 1 523 ? -4.258 -4.864 -32.906 1.00 70.00 523 ASN A N 1
ATOM 4107 C CA . ASN A 1 523 ? -4.542 -5.923 -33.878 1.00 70.00 523 ASN A CA 1
ATOM 4108 C C . ASN A 1 523 ? -4.631 -5.407 -35.327 1.00 70.00 523 ASN A C 1
ATOM 4110 O O . ASN A 1 523 ? -4.281 -6.134 -36.260 1.00 70.00 523 ASN A O 1
ATOM 4114 N N . LYS A 1 524 ? -5.064 -4.156 -35.544 1.00 67.00 524 LYS A N 1
ATOM 4115 C CA . LYS A 1 524 ? -5.006 -3.492 -36.860 1.00 67.00 524 LYS A CA 1
ATOM 4116 C C . LYS A 1 524 ? -3.581 -3.110 -37.258 1.00 67.00 524 LYS A C 1
ATOM 4118 O O . LYS A 1 524 ? -3.230 -3.284 -38.424 1.00 67.00 524 LYS A O 1
ATOM 4123 N N . ALA A 1 525 ? -2.751 -2.665 -36.315 1.00 54.69 525 ALA A N 1
ATOM 4124 C CA . ALA A 1 525 ? -1.337 -2.383 -36.565 1.00 54.69 525 ALA A CA 1
ATOM 4125 C C . ALA A 1 525 ? -0.561 -3.658 -36.952 1.00 54.69 525 ALA A C 1
ATOM 4127 O O . ALA A 1 525 ? 0.239 -3.629 -37.887 1.00 54.69 525 ALA A O 1
ATOM 4128 N N . GLY A 1 526 ? -0.878 -4.799 -36.326 1.00 50.84 526 GLY A N 1
ATOM 4129 C CA . GLY A 1 526 ? -0.283 -6.103 -36.648 1.00 50.84 526 GLY A CA 1
ATOM 4130 C C . GLY A 1 526 ? -0.703 -6.709 -37.998 1.00 50.84 526 GLY A C 1
ATOM 4131 O O . GLY A 1 526 ? 0.010 -7.557 -38.527 1.00 50.84 526 GLY A O 1
ATOM 4132 N N . LYS A 1 527 ? -1.825 -6.273 -38.592 1.00 49.44 527 LYS A N 1
ATOM 4133 C CA . LYS A 1 527 ? -2.362 -6.817 -39.859 1.00 49.44 527 LYS A CA 1
ATOM 4134 C C . LYS A 1 527 ? -2.028 -6.006 -41.118 1.00 49.44 527 LYS A C 1
ATOM 4136 O O . LYS A 1 527 ? -2.394 -6.439 -42.206 1.00 49.44 527 LYS A O 1
ATOM 4141 N N . SER A 1 528 ? -1.331 -4.867 -41.024 1.00 42.94 528 SER A N 1
ATOM 4142 C CA . SER A 1 528 ? -1.028 -4.041 -42.214 1.00 42.94 528 SER A CA 1
ATOM 4143 C C . SER A 1 528 ? 0.222 -4.463 -43.004 1.00 42.94 528 SER A C 1
ATOM 4145 O O . SER A 1 528 ? 0.534 -3.853 -44.023 1.00 42.94 528 SER A O 1
ATOM 4147 N N . ASN A 1 529 ? 0.908 -5.542 -42.611 1.00 43.50 529 ASN A N 1
ATOM 4148 C CA . ASN A 1 529 ? 2.111 -6.011 -43.304 1.00 43.50 529 ASN A CA 1
ATOM 4149 C C . ASN A 1 529 ? 1.813 -7.091 -44.362 1.00 43.50 529 ASN A C 1
ATOM 4151 O O . ASN A 1 529 ? 2.463 -8.134 -44.418 1.00 43.50 529 ASN A O 1
ATOM 4155 N N . SER A 1 530 ? 0.784 -6.877 -45.188 1.00 43.25 530 SER A N 1
ATOM 4156 C CA . SER A 1 530 ? 0.506 -7.702 -46.374 1.00 43.25 530 SER A CA 1
ATOM 4157 C C . SER A 1 530 ? -0.245 -6.901 -47.445 1.00 43.25 530 SER A C 1
ATOM 4159 O O . SER A 1 530 ? -1.465 -6.916 -47.527 1.00 43.25 530 SER A O 1
ATOM 4161 N N . GLN A 1 531 ? 0.531 -6.206 -48.278 1.00 45.69 531 GLN A N 1
ATOM 4162 C CA . GLN A 1 531 ? 0.296 -6.035 -49.716 1.00 45.69 531 GLN A CA 1
ATOM 4163 C C . GLN A 1 531 ? -1.070 -5.469 -50.166 1.00 45.69 531 GLN A C 1
ATOM 4165 O O . GLN A 1 531 ? -1.992 -6.197 -50.523 1.00 45.69 531 GLN A O 1
ATOM 4170 N N . THR A 1 532 ? -1.152 -4.145 -50.347 1.00 32.44 532 THR A N 1
ATOM 4171 C CA . THR A 1 532 ? -1.978 -3.562 -51.422 1.00 32.44 532 THR A CA 1
ATOM 4172 C C . THR A 1 532 ? -1.332 -2.284 -51.958 1.00 32.44 532 THR A C 1
ATOM 4174 O O . THR A 1 532 ? -1.100 -1.315 -51.243 1.00 32.44 532 THR A O 1
ATOM 4177 N N . LYS A 1 533 ? -0.992 -2.322 -53.245 1.00 57.06 533 LYS A N 1
ATOM 4178 C CA . LYS A 1 533 ? -0.387 -1.254 -54.043 1.00 57.06 533 LYS A CA 1
ATOM 4179 C C . LYS A 1 533 ? -1.492 -0.319 -54.542 1.00 57.06 533 LYS A C 1
ATOM 4181 O O . LYS A 1 533 ? -2.148 -0.692 -55.505 1.00 57.06 533 LYS A O 1
ATOM 4186 N N . VAL A 1 534 ? -1.682 0.868 -53.948 1.00 38.12 534 VAL A N 1
ATOM 4187 C CA . VAL A 1 534 ? -2.515 1.950 -54.524 1.00 38.12 534 VAL A CA 1
ATOM 4188 C C . VAL A 1 534 ? -1.964 3.345 -54.147 1.00 38.12 534 VAL A C 1
ATOM 4190 O O . VAL A 1 534 ? -1.865 3.696 -52.978 1.00 38.12 534 VAL A O 1
ATOM 4193 N N . THR A 1 535 ? -1.565 4.085 -55.190 1.00 38.94 535 THR A N 1
ATOM 4194 C CA . THR A 1 535 ? -1.356 5.546 -55.349 1.00 38.94 535 THR A CA 1
ATOM 4195 C C . THR A 1 535 ? -0.764 6.379 -54.198 1.00 38.94 535 THR A C 1
ATOM 4197 O O . THR A 1 535 ? -1.453 6.928 -53.341 1.00 38.94 535 THR A O 1
ATOM 4200 N N . THR A 1 536 ? 0.545 6.601 -54.299 1.00 45.12 536 THR A N 1
ATOM 4201 C CA . THR A 1 536 ? 1.359 7.597 -53.593 1.00 45.12 536 THR A CA 1
ATOM 4202 C C . THR A 1 536 ? 1.132 9.014 -54.139 1.00 45.12 536 THR A C 1
ATOM 4204 O O . THR A 1 536 ? 1.776 9.402 -55.107 1.00 45.12 536 THR A O 1
ATOM 4207 N N . ALA A 1 537 ? 0.255 9.798 -53.506 1.00 44.75 537 ALA A N 1
ATOM 4208 C CA . ALA A 1 537 ? 0.374 11.267 -53.472 1.00 44.75 537 ALA A CA 1
ATOM 4209 C C . ALA A 1 537 ? -0.466 11.896 -52.344 1.00 44.75 537 ALA A C 1
ATOM 4211 O O . ALA A 1 537 ? 0.028 12.770 -51.641 1.00 44.75 537 ALA A O 1
ATOM 4212 N N . GLU A 1 538 ? -1.685 11.415 -52.088 1.00 41.75 538 GLU A N 1
ATOM 4213 C CA . GLU A 1 538 ? -2.576 12.047 -51.094 1.00 41.75 538 GLU A CA 1
ATOM 4214 C C . GLU A 1 538 ? -2.441 11.463 -49.677 1.00 41.75 538 GLU A C 1
ATOM 4216 O O . GLU A 1 538 ? -2.625 12.170 -48.686 1.00 41.75 538 GLU A O 1
ATOM 4221 N N . SER A 1 539 ? -2.014 10.203 -49.541 1.00 42.53 539 SER A N 1
ATOM 4222 C CA . SER A 1 539 ? -1.941 9.544 -48.227 1.00 42.53 539 SER A CA 1
ATOM 4223 C C . SER A 1 539 ? -0.746 9.978 -47.360 1.00 42.53 539 SER A C 1
ATOM 4225 O O . SER A 1 539 ? -0.798 9.830 -46.140 1.00 42.53 539 SER A O 1
ATOM 4227 N N . ASN A 1 540 ? 0.314 10.549 -47.948 1.00 45.38 540 ASN A N 1
ATOM 4228 C CA . ASN A 1 540 ? 1.483 11.014 -47.185 1.00 45.38 540 ASN A CA 1
ATOM 4229 C C . ASN A 1 540 ? 1.256 12.375 -46.502 1.00 45.38 540 ASN A C 1
ATOM 4231 O O . ASN A 1 540 ? 1.894 12.647 -45.487 1.00 45.38 540 ASN A O 1
ATOM 4235 N N . ASN A 1 541 ? 0.332 13.205 -47.002 1.00 50.97 541 ASN A N 1
ATOM 4236 C CA . ASN A 1 541 ? 0.007 14.489 -46.368 1.00 50.97 541 ASN A CA 1
ATOM 4237 C C . ASN A 1 541 ? -0.917 14.314 -45.152 1.00 50.97 541 ASN A C 1
ATOM 4239 O O . ASN A 1 541 ? -0.721 14.977 -44.135 1.00 50.97 541 ASN A O 1
ATOM 4243 N N . ASN A 1 542 ? -1.867 13.372 -45.208 1.00 51.56 542 ASN A N 1
ATOM 4244 C CA . ASN A 1 542 ? -2.718 13.055 -44.055 1.00 51.56 542 ASN A CA 1
ATOM 4245 C C . ASN A 1 542 ? -1.929 12.386 -42.924 1.00 51.56 542 ASN A C 1
ATOM 4247 O O . ASN A 1 542 ? -2.054 12.806 -41.779 1.00 51.56 542 ASN A O 1
ATOM 4251 N N . ASN A 1 543 ? -1.034 11.443 -43.239 1.00 54.44 543 ASN A N 1
ATOM 4252 C CA . ASN A 1 543 ? -0.220 10.784 -42.214 1.00 54.44 543 ASN A CA 1
ATOM 4253 C C . ASN A 1 543 ? 0.740 11.754 -41.508 1.00 54.44 543 ASN A C 1
ATOM 4255 O O . ASN A 1 543 ? 0.915 11.656 -40.297 1.00 54.44 543 ASN A O 1
ATOM 4259 N N . ASN A 1 544 ? 1.324 12.726 -42.219 1.00 56.97 544 ASN A N 1
ATOM 4260 C CA . ASN A 1 544 ? 2.150 13.755 -41.581 1.00 56.97 544 ASN A CA 1
ATOM 4261 C C . ASN A 1 544 ? 1.318 14.730 -40.735 1.00 56.97 544 ASN A C 1
ATOM 4263 O O . ASN A 1 544 ? 1.739 15.080 -39.633 1.00 56.97 544 ASN A O 1
ATOM 4267 N N . ASN A 1 545 ? 0.128 15.131 -41.193 1.00 63.09 545 ASN A N 1
ATOM 4268 C CA . ASN A 1 545 ? -0.774 15.971 -40.400 1.00 63.09 545 ASN A CA 1
ATOM 4269 C C . ASN A 1 545 ? -1.237 15.267 -39.122 1.00 63.09 545 ASN A C 1
ATOM 4271 O O . ASN A 1 545 ? -1.280 15.888 -38.064 1.00 63.09 545 ASN A O 1
ATOM 4275 N N . ASP A 1 546 ? -1.533 13.973 -39.192 1.00 64.94 546 ASP A N 1
ATOM 4276 C CA . ASP A 1 546 ? -1.969 13.208 -38.028 1.00 64.94 546 ASP A CA 1
ATOM 4277 C C . ASP A 1 546 ? -0.807 12.944 -37.063 1.00 64.94 546 ASP A C 1
ATOM 4279 O O . ASP A 1 546 ? -0.968 13.133 -35.862 1.00 64.94 546 ASP A O 1
ATOM 4283 N N . VAL A 1 547 ? 0.403 12.654 -37.556 1.00 70.94 547 VAL A N 1
ATOM 4284 C CA . VAL A 1 547 ? 1.611 12.571 -36.709 1.00 70.94 547 VAL A CA 1
ATOM 4285 C C . VAL A 1 547 ? 1.903 13.899 -36.004 1.00 70.94 547 VAL A C 1
ATOM 4287 O O . VAL A 1 547 ? 2.311 13.895 -34.843 1.00 70.94 547 VAL A O 1
ATOM 4290 N N . THR A 1 548 ? 1.680 15.033 -36.670 1.00 73.81 548 THR A N 1
ATOM 4291 C CA . THR A 1 548 ? 1.878 16.360 -36.062 1.00 73.81 548 THR A CA 1
ATOM 4292 C C . THR A 1 548 ? 0.816 16.634 -34.995 1.00 73.81 548 THR A C 1
ATOM 4294 O O . THR A 1 548 ? 1.171 16.983 -33.876 1.00 73.81 548 THR A O 1
ATOM 4297 N N . LYS A 1 549 ? -0.461 16.322 -35.262 1.00 74.75 549 LYS A N 1
ATOM 4298 C CA . LYS A 1 549 ? -1.537 16.404 -34.255 1.00 74.75 549 LYS A CA 1
ATOM 4299 C C . LYS A 1 549 ? -1.282 15.510 -33.043 1.00 74.75 549 LYS A C 1
ATOM 4301 O O . LYS A 1 549 ? -1.555 15.921 -31.921 1.00 74.75 549 LYS A O 1
ATOM 4306 N N . TYR A 1 550 ? -0.767 14.295 -33.245 1.00 75.12 550 TYR A N 1
ATOM 4307 C CA . TYR A 1 550 ? -0.420 13.405 -32.137 1.00 75.12 550 TYR A CA 1
ATOM 4308 C C . TYR A 1 550 ? 0.763 13.934 -31.328 1.00 75.12 550 TYR A C 1
ATOM 4310 O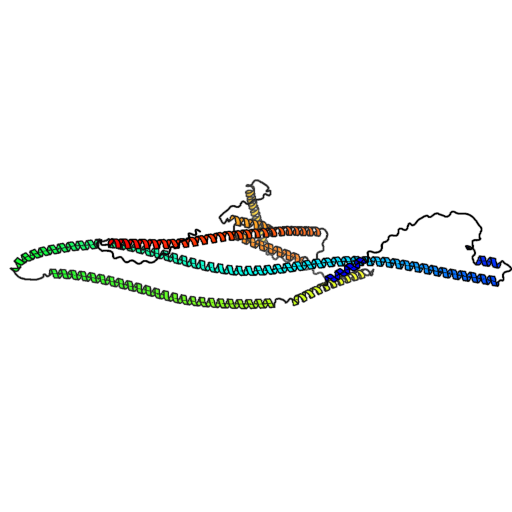 O . TYR A 1 550 ? 0.751 13.803 -30.109 1.00 75.12 550 TYR A O 1
ATOM 4318 N N . LYS A 1 551 ? 1.754 14.563 -31.971 1.00 76.94 551 LYS A N 1
ATOM 4319 C CA . LYS A 1 551 ? 2.849 15.243 -31.266 1.00 76.94 551 LYS A CA 1
ATOM 4320 C C . LYS A 1 551 ? 2.344 16.430 -30.452 1.00 76.94 551 LYS A C 1
ATOM 4322 O O . LYS A 1 551 ? 2.700 16.526 -29.285 1.00 76.94 551 LYS A O 1
ATOM 4327 N N . ASP A 1 552 ? 1.473 17.257 -31.020 1.00 80.12 552 ASP A N 1
ATOM 4328 C CA . ASP A 1 552 ? 0.888 18.401 -30.316 1.00 80.12 552 ASP A CA 1
ATOM 4329 C C . ASP A 1 552 ? 0.027 17.937 -29.130 1.00 80.12 552 ASP A C 1
ATOM 4331 O O . ASP A 1 552 ? 0.151 18.461 -28.024 1.00 80.12 552 ASP A O 1
ATOM 4335 N N . ALA A 1 553 ? -0.782 16.888 -29.317 1.00 77.81 553 ALA A N 1
ATOM 4336 C CA . ALA A 1 553 ? -1.556 16.272 -28.241 1.00 77.81 553 ALA A CA 1
ATOM 4337 C C . ALA A 1 553 ? -0.657 15.673 -27.148 1.00 77.81 553 ALA A C 1
ATOM 4339 O O . ALA A 1 553 ? -0.964 15.808 -25.966 1.00 77.81 553 ALA A O 1
ATOM 4340 N N . LEU A 1 554 ? 0.465 15.050 -27.526 1.00 81.12 554 LEU A N 1
ATOM 4341 C CA . LEU A 1 554 ? 1.454 14.541 -26.579 1.00 81.12 554 LEU A CA 1
ATOM 4342 C C . LEU A 1 554 ? 2.073 15.689 -25.774 1.00 81.12 554 LEU A C 1
ATOM 4344 O O . LEU A 1 554 ? 2.171 15.583 -24.561 1.00 81.12 554 LEU A O 1
ATOM 4348 N N . THR A 1 555 ? 2.429 16.802 -26.419 1.00 87.56 555 THR A N 1
ATOM 4349 C CA . THR A 1 555 ? 2.966 17.991 -25.741 1.00 87.56 555 THR A CA 1
ATOM 4350 C C . THR A 1 555 ? 1.962 18.590 -24.756 1.00 87.56 555 THR A C 1
ATOM 4352 O O . THR A 1 555 ? 2.343 18.924 -23.635 1.00 87.56 555 THR A O 1
ATOM 4355 N N . VAL A 1 556 ? 0.682 18.675 -25.130 1.00 86.44 556 VAL A N 1
ATOM 4356 C CA . VAL A 1 556 ? -0.387 19.128 -24.224 1.00 86.44 556 VAL A CA 1
ATOM 4357 C C . VAL A 1 556 ? -0.550 18.164 -23.046 1.00 86.44 556 VAL A C 1
ATOM 4359 O O . VAL A 1 556 ? -0.585 18.607 -21.902 1.00 86.44 556 VAL A O 1
ATOM 4362 N N . LEU A 1 557 ? -0.575 16.852 -23.298 1.00 84.00 557 LEU A N 1
ATOM 4363 C CA . LEU A 1 557 ? -0.671 15.831 -22.249 1.00 84.00 557 LEU A CA 1
ATOM 4364 C C . LEU A 1 557 ? 0.528 15.856 -21.297 1.00 84.00 557 LEU A C 1
ATOM 4366 O O . LEU A 1 557 ? 0.343 15.728 -20.092 1.00 84.00 557 LEU A O 1
ATOM 4370 N N . THR A 1 558 ? 1.744 16.052 -21.809 1.00 86.38 558 THR A N 1
ATOM 4371 C CA . THR A 1 558 ? 2.940 16.214 -20.975 1.00 86.38 558 THR A CA 1
ATOM 4372 C C . THR A 1 558 ? 2.837 17.466 -20.105 1.00 86.38 558 THR A C 1
ATOM 4374 O O . THR A 1 558 ? 3.140 17.397 -18.918 1.00 86.38 558 THR A O 1
ATOM 4377 N N . GLY A 1 559 ? 2.351 18.586 -20.651 1.00 86.62 559 GLY A N 1
ATOM 4378 C CA . GLY A 1 559 ? 2.130 19.811 -19.879 1.00 86.62 559 GLY A CA 1
ATOM 4379 C C . GLY A 1 559 ? 1.090 19.645 -18.765 1.00 86.62 559 GLY A C 1
ATOM 4380 O O . GLY A 1 559 ? 1.311 20.097 -17.641 1.00 86.62 559 GLY A O 1
ATOM 4381 N N . GLU A 1 560 ? -0.016 18.956 -19.048 1.00 83.81 560 GLU A N 1
ATOM 4382 C CA . GLU A 1 560 ? -1.039 18.648 -18.042 1.00 83.81 560 GLU A CA 1
ATOM 4383 C C . GLU A 1 560 ? -0.537 17.654 -16.989 1.00 83.81 560 GLU A C 1
ATOM 4385 O O . GLU A 1 560 ? -0.836 17.820 -15.809 1.00 83.81 560 GLU A O 1
ATOM 4390 N N . LEU A 1 561 ? 0.285 16.670 -17.368 1.00 86.50 561 LEU A N 1
ATOM 4391 C CA . LEU A 1 561 ? 0.900 15.747 -16.413 1.00 86.50 561 LEU A CA 1
ATOM 4392 C C . LEU A 1 561 ? 1.797 16.497 -15.421 1.00 86.50 561 LEU A C 1
ATOM 4394 O O . LEU A 1 561 ? 1.629 16.344 -14.215 1.00 86.50 561 LEU A O 1
ATOM 4398 N N . THR A 1 562 ? 2.659 17.392 -15.910 1.00 87.25 562 THR A N 1
ATOM 4399 C CA . THR A 1 562 ? 3.493 18.247 -15.050 1.00 87.25 562 THR A CA 1
ATOM 4400 C C . THR A 1 562 ? 2.646 19.157 -14.153 1.00 87.25 562 THR A C 1
ATOM 4402 O O . THR A 1 562 ? 2.984 19.394 -12.992 1.00 87.25 562 THR A O 1
ATOM 4405 N N . ARG A 1 563 ? 1.510 19.659 -14.652 1.00 86.94 563 ARG A N 1
ATOM 4406 C CA . ARG A 1 563 ? 0.568 20.456 -13.852 1.00 86.94 563 ARG A CA 1
ATOM 4407 C C . ARG A 1 563 ? -0.091 19.624 -12.748 1.00 86.94 563 ARG A C 1
ATOM 4409 O O . ARG A 1 563 ? -0.233 20.120 -11.631 1.00 86.94 563 ARG A O 1
ATOM 4416 N N . ILE A 1 564 ? -0.480 18.382 -13.037 1.00 80.88 564 ILE A N 1
ATOM 4417 C CA . ILE A 1 564 ? -1.050 17.448 -12.056 1.00 80.88 564 ILE A CA 1
ATOM 4418 C C . ILE A 1 564 ? -0.011 17.099 -10.988 1.00 80.88 564 ILE A C 1
ATOM 4420 O O . ILE A 1 564 ? -0.331 17.156 -9.804 1.00 80.88 564 ILE A O 1
ATOM 4424 N N . GLU A 1 565 ? 1.230 16.811 -11.381 1.00 87.44 565 GLU A N 1
ATOM 4425 C CA . GLU A 1 565 ? 2.338 16.550 -10.453 1.00 87.44 565 GLU A CA 1
ATOM 4426 C C . GLU A 1 565 ? 2.579 17.742 -9.516 1.00 87.44 565 GLU A C 1
ATOM 4428 O O . GLU A 1 565 ? 2.706 17.567 -8.304 1.00 87.44 565 GLU A O 1
ATOM 4433 N N . HIS A 1 566 ? 2.547 18.968 -10.047 1.00 85.81 566 HIS A N 1
ATOM 4434 C CA . HIS A 1 566 ? 2.667 20.180 -9.239 1.00 85.81 566 HIS A CA 1
ATOM 4435 C C . HIS A 1 566 ? 1.498 20.353 -8.257 1.00 85.81 566 HIS A C 1
ATOM 4437 O O . HIS A 1 566 ? 1.712 20.653 -7.084 1.00 85.81 566 HIS A O 1
ATOM 4443 N N . LEU A 1 567 ? 0.253 20.156 -8.706 1.00 83.69 567 LEU A N 1
ATOM 4444 C CA . LEU A 1 567 ? -0.929 20.243 -7.839 1.00 83.69 567 LEU A CA 1
ATOM 4445 C C . LEU A 1 567 ? -0.933 19.156 -6.758 1.00 83.69 567 LEU A C 1
ATOM 4447 O O . LEU A 1 567 ? -1.359 19.412 -5.632 1.00 83.69 567 LEU A O 1
ATOM 4451 N N . TYR A 1 568 ? -0.439 17.961 -7.081 1.00 84.75 568 TYR A N 1
ATOM 4452 C CA . TYR A 1 568 ? -0.268 16.877 -6.123 1.00 84.75 568 TYR A CA 1
ATOM 4453 C C . TYR A 1 568 ? 0.774 17.238 -5.057 1.00 84.75 568 TYR A C 1
ATOM 4455 O O . TYR A 1 568 ? 0.488 17.118 -3.867 1.00 84.75 568 TYR A O 1
ATOM 4463 N N . ALA A 1 569 ? 1.934 17.765 -5.462 1.00 85.44 569 ALA A N 1
ATOM 4464 C CA . ALA A 1 569 ? 2.971 18.228 -4.539 1.00 85.44 569 ALA A CA 1
ATOM 4465 C C . ALA A 1 569 ? 2.478 19.373 -3.632 1.00 85.44 569 ALA A C 1
ATOM 4467 O O . ALA A 1 569 ? 2.710 19.356 -2.422 1.00 85.44 569 ALA A O 1
ATOM 4468 N N . GLU A 1 570 ? 1.734 20.340 -4.180 1.00 84.69 570 GLU A N 1
ATOM 4469 C CA . GLU A 1 570 ? 1.090 21.391 -3.382 1.00 84.69 570 GLU A CA 1
ATOM 4470 C C . GLU A 1 570 ? 0.059 20.824 -2.400 1.00 84.69 570 GLU A C 1
ATOM 4472 O O . GLU A 1 570 ? -0.011 21.267 -1.251 1.00 84.69 570 GLU A O 1
ATOM 4477 N N . GLY A 1 571 ? -0.749 19.853 -2.834 1.00 82.38 571 GLY A N 1
ATOM 4478 C CA . GLY A 1 571 ? -1.709 19.157 -1.982 1.00 82.38 571 GLY A CA 1
ATOM 4479 C C . GLY A 1 571 ? -1.015 18.455 -0.820 1.00 82.38 571 GLY A C 1
ATOM 4480 O O . GLY A 1 571 ? -1.384 18.664 0.334 1.00 82.38 571 GLY A O 1
ATOM 4481 N N . GLN A 1 572 ? 0.041 17.699 -1.113 1.00 84.75 572 GLN A N 1
ATOM 4482 C CA . GLN A 1 572 ? 0.840 16.998 -0.115 1.00 84.75 572 GLN A CA 1
ATOM 4483 C C . GLN A 1 572 ? 1.462 17.967 0.898 1.00 84.75 572 GLN A C 1
ATOM 4485 O O . GLN A 1 572 ? 1.295 17.774 2.100 1.00 84.75 572 GLN A O 1
ATOM 4490 N N . SER A 1 573 ? 2.046 19.077 0.436 1.00 85.31 573 SER A N 1
ATOM 4491 C CA . SER A 1 573 ? 2.599 20.111 1.320 1.00 85.31 573 SER A CA 1
ATOM 4492 C C . SER A 1 573 ? 1.530 20.754 2.222 1.00 85.31 573 SER A C 1
ATOM 4494 O O . SER A 1 573 ? 1.769 21.008 3.404 1.00 85.31 573 SER A O 1
ATOM 4496 N N . ARG A 1 574 ? 0.306 20.966 1.713 1.00 80.88 574 ARG A N 1
ATOM 4497 C CA . ARG A 1 574 ? -0.822 21.456 2.528 1.00 80.88 574 ARG A CA 1
ATOM 4498 C C . ARG A 1 574 ? -1.271 20.439 3.574 1.00 80.88 574 ARG A C 1
ATOM 4500 O O . ARG A 1 574 ? -1.601 20.843 4.690 1.00 80.88 574 ARG A O 1
ATOM 4507 N N . TYR A 1 575 ? -1.308 19.151 3.233 1.00 83.81 575 TYR A N 1
ATOM 4508 C CA . TYR A 1 575 ? -1.650 18.097 4.188 1.00 83.81 575 TYR A CA 1
ATOM 4509 C C . TYR A 1 575 ? -0.580 17.953 5.269 1.00 83.81 575 TYR A C 1
ATOM 4511 O O . TYR A 1 575 ? -0.934 17.910 6.443 1.00 83.81 575 TYR A O 1
ATOM 4519 N N . GLU A 1 576 ? 0.703 17.988 4.909 1.00 88.19 576 GLU A N 1
ATOM 4520 C CA . GLU A 1 576 ? 1.816 17.995 5.866 1.00 88.19 576 GLU A CA 1
ATOM 4521 C C . GLU A 1 576 ? 1.730 19.194 6.820 1.00 88.19 576 GLU A C 1
ATOM 4523 O O . GLU A 1 576 ? 1.782 19.025 8.039 1.00 88.19 576 GLU A O 1
ATOM 4528 N N . ALA A 1 577 ? 1.478 20.399 6.297 1.00 85.75 577 ALA A N 1
ATOM 4529 C CA . ALA A 1 577 ? 1.272 21.586 7.127 1.00 85.75 577 ALA A CA 1
ATOM 4530 C C . ALA A 1 577 ? 0.061 21.440 8.067 1.00 85.75 577 ALA A C 1
ATOM 4532 O O . ALA A 1 577 ? 0.094 21.894 9.215 1.00 85.75 577 ALA A O 1
ATOM 4533 N N . LYS A 1 578 ? -1.015 20.789 7.606 1.00 86.12 578 LYS A N 1
ATOM 4534 C CA . LYS A 1 578 ? -2.211 20.557 8.421 1.00 86.12 578 LYS A CA 1
ATOM 4535 C C . LYS A 1 578 ? -1.980 19.515 9.514 1.00 86.12 578 LYS A C 1
ATOM 4537 O O . LYS A 1 578 ? -2.482 19.699 10.622 1.00 86.12 578 LYS A O 1
ATOM 4542 N N . ILE A 1 579 ? -1.227 18.459 9.217 1.00 84.25 579 ILE A N 1
ATOM 4543 C CA . ILE A 1 579 ? -0.815 17.446 10.193 1.00 84.25 579 ILE A CA 1
ATOM 4544 C C . ILE A 1 579 ? 0.026 18.108 11.286 1.00 84.25 579 ILE A C 1
ATOM 4546 O O . ILE A 1 579 ? -0.332 17.996 12.455 1.00 84.25 579 ILE A O 1
ATOM 4550 N N . ALA A 1 580 ? 1.027 18.913 10.921 1.00 88.94 580 ALA A N 1
ATOM 4551 C CA . ALA A 1 580 ? 1.849 19.643 11.888 1.00 88.94 580 ALA A CA 1
ATOM 4552 C C . ALA A 1 580 ? 1.022 20.592 12.786 1.00 88.94 580 ALA A C 1
ATOM 4554 O O . ALA A 1 580 ? 1.242 20.680 13.996 1.00 88.94 580 ALA A O 1
ATOM 4555 N N . GLU A 1 581 ? 0.019 21.284 12.226 1.00 88.50 581 GLU A N 1
ATOM 4556 C CA . GLU A 1 581 ? -0.907 22.120 13.007 1.00 88.50 581 GLU A CA 1
ATOM 4557 C C . GLU A 1 581 ? -1.720 21.287 14.018 1.00 88.50 581 GLU A C 1
ATOM 4559 O O . GLU A 1 581 ? -1.948 21.717 15.154 1.00 88.50 581 GLU A O 1
ATOM 4564 N N . LEU A 1 582 ? -2.184 20.100 13.615 1.00 85.94 582 LEU A N 1
ATOM 4565 C CA . LEU A 1 582 ? -2.952 19.198 14.476 1.00 85.94 582 LEU A CA 1
ATOM 4566 C C . LEU A 1 582 ? -2.083 18.578 15.572 1.00 85.94 582 LEU A C 1
ATOM 4568 O O . LEU A 1 582 ? -2.518 18.538 16.722 1.00 85.94 582 LEU A O 1
ATOM 4572 N N . GLU A 1 583 ? -0.853 18.179 15.259 1.00 88.50 583 GLU A N 1
ATOM 4573 C CA . GLU A 1 583 ? 0.124 17.690 16.237 1.00 88.50 583 GLU A CA 1
ATOM 4574 C C . GLU A 1 583 ? 0.441 18.757 17.290 1.00 88.50 583 GLU A C 1
ATOM 4576 O O . GLU A 1 583 ? 0.438 18.474 18.491 1.00 88.50 583 GLU A O 1
ATOM 4581 N N . GLN A 1 584 ? 0.606 20.017 16.873 1.00 90.06 584 GLN A N 1
ATOM 4582 C CA . GLN A 1 584 ? 0.800 21.124 17.808 1.00 90.06 584 GLN A CA 1
ATOM 4583 C C . GLN A 1 584 ? -0.413 21.312 18.733 1.00 90.06 584 GLN A C 1
ATOM 4585 O O . GLN A 1 584 ? -0.253 21.541 19.935 1.00 90.06 584 GLN A O 1
ATOM 4590 N N . LYS A 1 585 ? -1.638 21.221 18.199 1.00 86.56 585 LYS A N 1
ATOM 4591 C CA . LYS A 1 585 ? -2.864 21.311 19.012 1.00 86.56 585 LYS A CA 1
ATOM 4592 C C . LYS A 1 585 ? -2.992 20.143 19.982 1.00 86.56 585 LYS A C 1
ATOM 4594 O O . LYS A 1 585 ? -3.374 20.369 21.128 1.00 86.56 585 LYS A O 1
ATOM 4599 N N . LEU A 1 586 ? -2.645 18.933 19.549 1.00 86.19 586 LEU A N 1
ATOM 4600 C CA . LEU A 1 586 ? -2.648 17.747 20.398 1.00 86.19 586 LEU A CA 1
ATOM 4601 C C . LEU A 1 586 ? -1.649 17.899 21.550 1.00 86.19 586 LEU A C 1
ATOM 4603 O O . LEU A 1 586 ? -2.021 17.700 22.701 1.00 86.19 586 LEU A O 1
ATOM 4607 N N . SER A 1 587 ? -0.423 18.344 21.265 1.00 89.31 587 SER A N 1
ATOM 4608 C CA . SER A 1 587 ? 0.597 18.598 22.290 1.00 89.31 587 SER A CA 1
ATOM 4609 C C . SER A 1 587 ? 0.125 19.616 23.339 1.00 89.31 587 SER A C 1
ATOM 4611 O O . SER A 1 587 ? 0.255 19.384 24.542 1.00 89.31 587 SER A O 1
ATOM 4613 N N . ARG A 1 588 ? -0.527 20.707 22.907 1.00 87.94 588 ARG A N 1
ATOM 4614 C CA . ARG A 1 588 ? -1.140 21.681 23.829 1.00 87.94 588 ARG A CA 1
ATOM 4615 C C . ARG A 1 588 ? -2.258 21.062 24.668 1.00 87.94 588 ARG A C 1
ATOM 4617 O O . ARG A 1 588 ? -2.325 21.325 25.863 1.00 87.94 588 ARG A O 1
ATOM 4624 N N . ALA A 1 589 ? -3.125 20.249 24.067 1.00 84.06 589 ALA A N 1
ATOM 4625 C CA . ALA A 1 589 ? -4.208 19.583 24.787 1.00 84.06 589 ALA A CA 1
ATOM 4626 C C . ALA A 1 589 ? -3.675 18.610 25.852 1.00 84.06 589 ALA A C 1
ATOM 4628 O O . ALA A 1 589 ? -4.182 18.605 26.971 1.00 84.06 589 ALA A O 1
ATOM 4629 N N . VAL A 1 590 ? -2.617 17.853 25.541 1.00 88.94 590 VAL A N 1
ATOM 4630 C CA . VAL A 1 590 ? -1.939 16.965 26.500 1.00 88.94 590 VAL A CA 1
ATOM 4631 C C . VAL A 1 590 ? -1.372 17.764 27.677 1.00 88.94 590 VAL A C 1
ATOM 4633 O O . VAL A 1 590 ? -1.649 17.432 28.824 1.00 88.94 590 VAL A O 1
ATOM 4636 N N . SER A 1 591 ? -0.693 18.885 27.416 1.00 88.62 591 SER A N 1
ATOM 4637 C CA . SER A 1 591 ? -0.173 19.760 28.479 1.00 88.62 591 SER A CA 1
ATOM 4638 C C . SER A 1 591 ? -1.274 20.319 29.399 1.00 88.62 591 SER A C 1
ATOM 4640 O O . SER A 1 591 ? -1.095 20.414 30.618 1.00 88.62 591 SER A O 1
ATOM 4642 N N . VAL A 1 592 ? -2.445 20.648 28.843 1.00 88.44 592 VAL A N 1
ATOM 4643 C CA . VAL A 1 592 ? -3.612 21.066 29.637 1.00 88.44 592 VAL A CA 1
ATOM 4644 C C . VAL A 1 592 ? -4.136 19.911 30.492 1.00 88.44 592 VAL A C 1
ATOM 4646 O O . VAL A 1 592 ? -4.437 20.121 31.666 1.00 88.44 592 VAL A O 1
ATOM 4649 N N . ILE A 1 593 ? -4.214 18.694 29.946 1.00 86.88 593 ILE A N 1
ATOM 4650 C CA . ILE A 1 593 ? -4.629 17.498 30.695 1.00 86.88 593 ILE A CA 1
ATOM 4651 C C . ILE A 1 593 ? -3.678 17.234 31.869 1.00 86.88 593 ILE A C 1
ATOM 4653 O O . ILE A 1 593 ? -4.146 17.015 32.987 1.00 86.88 593 ILE A O 1
ATOM 4657 N N . ASP A 1 594 ? -2.366 17.326 31.655 1.00 89.25 594 ASP A N 1
ATOM 4658 C CA . ASP A 1 594 ? -1.370 17.155 32.719 1.00 89.25 594 ASP A CA 1
ATOM 4659 C C . ASP A 1 594 ? -1.534 18.209 33.822 1.00 89.25 594 ASP A C 1
ATOM 4661 O O . ASP A 1 594 ? -1.505 17.892 35.014 1.00 89.25 594 ASP A O 1
ATOM 4665 N N . SER A 1 595 ? -1.808 19.457 33.434 1.00 87.75 595 SER A N 1
ATOM 4666 C CA . SER A 1 595 ? -2.089 20.548 34.376 1.00 87.75 595 SER A CA 1
ATOM 4667 C C . SER A 1 595 ? -3.363 20.288 35.190 1.00 87.75 595 SER A C 1
ATOM 4669 O O . SER A 1 595 ? -3.384 20.502 36.402 1.00 87.75 595 SER A O 1
ATOM 4671 N N . VAL A 1 596 ? -4.419 19.766 34.557 1.00 88.62 596 VAL A N 1
ATOM 4672 C CA . VAL A 1 596 ? -5.664 19.374 35.238 1.00 88.62 596 VAL A CA 1
ATOM 4673 C C . VAL A 1 596 ? -5.424 18.217 36.209 1.00 88.62 596 VAL A C 1
ATOM 4675 O O . VAL A 1 596 ? -5.948 18.239 37.325 1.00 88.62 596 VAL A O 1
ATOM 4678 N N . HIS A 1 597 ? -4.620 17.219 35.835 1.00 88.50 597 HIS A N 1
ATOM 4679 C CA . HIS A 1 597 ? -4.249 16.129 36.737 1.00 88.50 597 HIS A CA 1
ATOM 4680 C C . HIS A 1 597 ? -3.474 16.632 37.956 1.00 88.50 597 HIS A C 1
ATOM 4682 O O . HIS A 1 597 ? -3.781 16.213 39.076 1.00 88.50 597 HIS A O 1
ATOM 4688 N N . LYS A 1 598 ? -2.539 17.568 37.759 1.00 90.62 598 LYS A N 1
ATOM 4689 C CA . LYS A 1 598 ? -1.805 18.215 38.851 1.00 90.62 598 LYS A CA 1
ATOM 4690 C C . LYS A 1 598 ? -2.751 18.949 39.805 1.00 90.62 598 LYS A C 1
ATOM 4692 O O . LYS A 1 598 ? -2.760 18.646 40.996 1.00 90.62 598 LYS A O 1
ATOM 4697 N N . LEU A 1 599 ? -3.624 19.812 39.279 1.00 89.94 599 LEU A N 1
ATOM 4698 C CA . LEU A 1 599 ? -4.613 20.549 40.077 1.00 89.94 599 LEU A CA 1
ATOM 4699 C C . LEU A 1 599 ? -5.580 19.614 40.818 1.00 89.94 599 LEU A C 1
ATOM 4701 O O . LEU A 1 599 ? -5.968 19.883 41.951 1.00 89.94 599 LEU A O 1
ATOM 4705 N N . LYS A 1 600 ? -5.956 18.480 40.216 1.00 90.50 600 LYS A N 1
ATOM 4706 C CA . LYS A 1 600 ? -6.776 17.456 40.880 1.00 90.50 600 LYS A CA 1
ATOM 4707 C C . LYS A 1 600 ? -6.033 16.793 42.045 1.00 90.50 600 LYS A C 1
ATOM 4709 O O . LYS A 1 600 ? -6.665 16.461 43.048 1.00 90.50 600 LYS A O 1
ATOM 4714 N N . GLY A 1 601 ? -4.723 16.585 41.915 1.00 89.38 601 GLY A N 1
ATOM 4715 C CA . GLY A 1 601 ? -3.859 16.118 43.001 1.00 89.38 601 GLY A CA 1
ATOM 4716 C C . GLY A 1 601 ? -3.797 17.124 44.151 1.00 89.38 601 GLY A C 1
ATOM 4717 O O . GLY A 1 601 ? -4.086 16.766 45.292 1.00 89.38 601 GLY A O 1
ATOM 4718 N N . GLU A 1 602 ? -3.528 18.390 43.833 1.00 89.31 602 GLU A N 1
ATOM 4719 C CA . GLU A 1 602 ? -3.499 19.494 44.803 1.00 89.31 602 GLU A CA 1
ATOM 4720 C C . GLU A 1 602 ? -4.852 19.658 45.516 1.00 89.31 602 GLU A C 1
ATOM 4722 O O . GLU A 1 602 ? -4.904 19.766 46.739 1.00 89.31 602 GLU A O 1
ATOM 4727 N N . LEU A 1 603 ? -5.971 19.561 44.789 1.00 89.44 603 LEU A N 1
ATOM 4728 C CA . LEU A 1 603 ? -7.314 19.638 45.370 1.00 89.44 603 LEU A CA 1
ATOM 4729 C C . LEU A 1 603 ? -7.575 18.525 46.394 1.00 89.44 603 LEU A C 1
ATOM 4731 O O . LEU A 1 603 ? -8.147 18.791 47.452 1.00 89.44 603 LEU A O 1
ATOM 4735 N N . LYS A 1 604 ? -7.155 17.285 46.106 1.00 90.25 604 LYS A N 1
ATOM 4736 C CA . LYS A 1 604 ? -7.259 16.176 47.068 1.00 90.25 604 LYS A CA 1
ATOM 4737 C C . LYS A 1 604 ? -6.445 16.459 48.328 1.00 90.25 604 LYS A C 1
ATOM 4739 O O . LYS A 1 604 ? -6.922 16.203 49.428 1.00 90.25 604 LYS A O 1
ATOM 4744 N N . GLN A 1 605 ? -5.248 17.021 48.173 1.00 90.50 605 GLN A N 1
ATOM 4745 C CA . GLN A 1 605 ? -4.395 17.385 49.300 1.00 90.50 605 GLN A CA 1
ATOM 4746 C C . GLN A 1 605 ? -5.022 18.501 50.149 1.00 90.50 605 GLN A C 1
ATOM 4748 O O . GLN A 1 605 ? -5.048 18.398 51.372 1.00 90.50 605 GLN A O 1
ATOM 4753 N N . CYS A 1 606 ? -5.620 19.520 49.523 1.00 86.38 606 CYS A N 1
ATOM 4754 C CA . CYS A 1 606 ? -6.376 20.553 50.234 1.00 86.38 606 CYS A CA 1
ATOM 4755 C C . CYS A 1 606 ? -7.596 19.988 50.978 1.00 86.38 606 CYS A C 1
ATOM 4757 O O . CYS A 1 606 ? -7.897 20.430 52.086 1.00 86.38 606 CYS A O 1
ATOM 4759 N N . GLN A 1 607 ? -8.309 19.021 50.391 1.00 88.62 607 GLN A N 1
ATOM 4760 C CA . GLN A 1 607 ? -9.435 18.351 51.052 1.00 88.62 607 GLN A CA 1
ATOM 4761 C C . GLN A 1 607 ? -8.984 17.550 52.278 1.00 88.62 607 GLN A C 1
ATOM 4763 O O . GLN A 1 607 ? -9.640 17.622 53.317 1.00 88.62 607 GLN A O 1
ATOM 4768 N N . GLU A 1 608 ? -7.856 16.846 52.183 1.00 88.62 608 GLU A N 1
ATOM 4769 C CA . GLU A 1 608 ? -7.271 16.103 53.302 1.00 88.62 608 GLU A CA 1
ATOM 4770 C C . GLU A 1 608 ? -6.826 17.044 54.429 1.00 88.62 608 GLU A C 1
ATOM 4772 O O . GLU A 1 608 ? -7.217 16.858 55.579 1.00 88.62 608 GLU A O 1
ATOM 4777 N N . LEU A 1 609 ? -6.110 18.125 54.101 1.00 89.12 609 LEU A N 1
ATOM 4778 C CA . LEU A 1 609 ? -5.732 19.154 55.076 1.00 89.12 609 LEU A CA 1
ATOM 4779 C C . LEU A 1 609 ? -6.959 19.776 55.750 1.00 89.12 609 LEU A C 1
ATOM 4781 O O . LEU A 1 609 ? -6.972 19.984 56.961 1.00 89.12 609 LEU A O 1
ATOM 4785 N N . LYS A 1 610 ? -8.028 20.038 54.989 1.00 89.88 610 LYS A N 1
ATOM 4786 C CA . LYS A 1 610 ? -9.286 20.540 55.548 1.00 89.88 610 LYS A CA 1
ATOM 4787 C C . LYS A 1 610 ? -9.905 19.544 56.529 1.00 89.88 610 LYS A C 1
ATOM 4789 O O . LYS A 1 610 ? -10.415 19.978 57.559 1.00 89.88 610 LYS A O 1
ATOM 4794 N N . ARG A 1 611 ? -9.852 18.238 56.239 1.00 90.62 611 ARG A N 1
ATOM 4795 C CA . ARG A 1 611 ? -10.310 17.194 57.167 1.00 90.62 611 ARG A CA 1
ATOM 4796 C C . ARG A 1 611 ? -9.484 17.206 58.450 1.00 90.62 611 ARG A C 1
ATOM 4798 O O . ARG A 1 611 ? -10.059 17.303 59.523 1.00 90.62 611 ARG A O 1
ATOM 4805 N N . GLN A 1 612 ? -8.159 17.233 58.329 1.00 89.44 612 GLN A N 1
ATOM 4806 C CA . GLN A 1 612 ? -7.246 17.284 59.475 1.00 89.44 612 GLN A CA 1
ATOM 4807 C C . GLN A 1 612 ? -7.470 18.524 60.349 1.00 89.44 612 GLN A C 1
ATOM 4809 O O . GLN A 1 612 ? -7.458 18.420 61.570 1.00 89.44 612 GLN A O 1
ATOM 4814 N N . ILE A 1 613 ? -7.733 19.691 59.751 1.00 86.38 613 ILE A N 1
ATOM 4815 C CA . ILE A 1 613 ? -8.075 20.913 60.498 1.00 86.38 613 ILE A CA 1
ATOM 4816 C C . ILE A 1 613 ? -9.398 20.747 61.258 1.00 86.38 613 ILE A C 1
ATOM 4818 O O . ILE A 1 613 ? -9.507 21.204 62.394 1.00 86.38 613 ILE A O 1
ATOM 4822 N N . VAL A 1 614 ? -10.410 20.119 60.649 1.00 86.69 614 VAL A N 1
ATOM 4823 C CA . VAL A 1 614 ? -11.688 19.837 61.325 1.00 86.69 614 VAL A CA 1
ATOM 4824 C C . VAL A 1 614 ? -11.473 18.872 62.487 1.00 86.69 614 VAL A C 1
ATOM 4826 O O . VAL A 1 614 ? -11.924 19.175 63.589 1.00 86.69 614 VAL A O 1
ATOM 4829 N N . ASP A 1 615 ? -10.729 17.787 62.267 1.00 83.50 615 ASP A N 1
ATOM 4830 C CA . ASP A 1 615 ? -10.398 16.795 63.292 1.00 83.50 615 ASP A CA 1
ATOM 4831 C C . ASP A 1 615 ? -9.658 17.465 64.468 1.00 83.50 615 ASP A C 1
ATOM 4833 O O . ASP A 1 615 ? -10.092 17.360 65.615 1.00 83.50 615 ASP A O 1
ATOM 4837 N N . LEU A 1 616 ? -8.629 18.274 64.186 1.00 82.50 616 LEU A N 1
ATOM 4838 C CA . LEU A 1 616 ? -7.896 19.052 65.194 1.00 82.50 616 LEU A CA 1
ATOM 4839 C C . LEU A 1 616 ? -8.790 20.040 65.952 1.00 82.50 616 LEU A C 1
ATOM 4841 O O . LEU A 1 616 ? -8.648 20.215 67.160 1.00 82.50 616 LEU A O 1
ATOM 4845 N N . LYS A 1 617 ? -9.730 20.695 65.265 1.00 81.88 617 LYS A N 1
ATOM 4846 C CA . LYS A 1 617 ? -10.670 21.622 65.904 1.00 81.88 617 LYS A CA 1
ATOM 4847 C C . LYS A 1 617 ? -11.648 20.882 66.816 1.00 81.88 617 LYS A C 1
ATOM 4849 O O . LYS A 1 617 ? -11.973 21.395 67.886 1.00 81.88 617 LYS A O 1
ATOM 4854 N N . THR A 1 618 ? -12.096 19.686 66.427 1.00 79.56 618 THR A N 1
ATOM 4855 C CA . THR A 1 618 ? -12.934 18.832 67.282 1.00 79.56 618 THR A CA 1
ATOM 4856 C C . THR A 1 618 ? -12.174 18.308 68.495 1.00 79.56 618 THR A C 1
ATOM 4858 O O . THR A 1 618 ? -12.727 18.318 69.591 1.00 79.56 618 THR A O 1
ATOM 4861 N N . THR A 1 619 ? -10.896 17.940 68.351 1.00 76.50 619 THR A N 1
ATOM 4862 C CA . THR A 1 619 ? -10.078 17.521 69.495 1.00 76.50 619 THR A CA 1
ATOM 4863 C C . THR A 1 619 ? -9.810 18.684 70.447 1.00 76.50 619 THR A C 1
ATOM 4865 O O . THR A 1 619 ? -10.023 18.524 71.642 1.00 76.50 619 THR A O 1
ATOM 4868 N N . LEU A 1 620 ? -9.466 19.876 69.941 1.00 73.00 620 LEU A N 1
ATOM 4869 C CA . LEU A 1 620 ? -9.257 21.069 70.776 1.00 73.00 620 LEU A CA 1
ATOM 4870 C C . LEU A 1 620 ? -10.523 21.486 71.532 1.00 73.00 620 LEU A C 1
ATOM 4872 O O . LEU A 1 620 ? -10.462 21.742 72.727 1.00 73.00 620 LEU A O 1
ATOM 4876 N N . THR A 1 621 ? -11.682 21.496 70.869 1.00 66.94 621 THR A N 1
ATOM 4877 C CA . THR A 1 621 ? -12.955 21.819 71.541 1.00 66.94 621 THR A CA 1
ATOM 4878 C C . THR A 1 621 ? -13.379 20.747 72.546 1.00 66.94 621 THR A C 1
ATOM 4880 O O . THR A 1 621 ? -14.022 21.074 73.541 1.00 66.94 621 THR A O 1
ATOM 4883 N N . SER A 1 622 ? -12.991 19.483 72.341 1.00 60.44 622 SER A N 1
ATOM 4884 C CA . SER A 1 622 ? -13.183 18.427 73.342 1.00 60.44 622 SER A CA 1
ATOM 4885 C C . SER A 1 622 ? -12.213 18.537 74.528 1.00 60.44 622 SER A C 1
ATOM 4887 O O . SER A 1 622 ? -12.613 18.260 75.654 1.00 60.44 622 SER A O 1
ATOM 4889 N N . GLU A 1 623 ? -10.980 19.003 74.306 1.00 56.81 623 GLU A N 1
ATOM 4890 C CA . GLU A 1 623 ? -9.989 19.276 75.358 1.00 56.81 623 GLU A CA 1
ATOM 4891 C C . GLU A 1 623 ? -10.359 20.520 76.179 1.00 56.81 623 GLU A C 1
ATOM 4893 O O . GLU A 1 623 ? -10.288 20.486 77.404 1.00 56.81 623 GLU A O 1
ATOM 4898 N N . GLU A 1 624 ? -10.847 21.586 75.537 1.00 54.41 624 GLU A N 1
ATOM 4899 C CA . GLU A 1 624 ? -11.374 22.783 76.208 1.00 54.41 624 GLU A CA 1
ATOM 4900 C C . GLU A 1 624 ? -12.665 22.490 76.989 1.00 54.41 624 GLU A C 1
ATOM 4902 O O . GLU A 1 624 ? -12.882 23.076 78.047 1.00 54.41 624 GLU A O 1
ATOM 4907 N N . ALA A 1 625 ? -13.496 21.544 76.532 1.00 51.66 625 ALA A N 1
ATOM 4908 C CA . ALA A 1 625 ? -14.667 21.076 77.280 1.00 51.66 625 ALA A CA 1
ATOM 4909 C C . ALA A 1 625 ? -14.312 20.165 78.478 1.00 51.66 625 ALA A C 1
ATOM 4911 O O . ALA A 1 625 ? -15.140 19.985 79.371 1.00 51.66 625 ALA A O 1
ATOM 4912 N N . LEU A 1 626 ? -13.096 19.603 78.510 1.00 50.53 626 LEU A N 1
ATOM 4913 C CA . LEU A 1 626 ? -12.559 18.765 79.593 1.00 50.53 626 LEU A CA 1
ATOM 4914 C C . LEU A 1 626 ? -11.576 19.514 80.514 1.00 50.53 626 LEU A C 1
ATOM 4916 O O . LEU A 1 626 ? -11.113 18.946 81.507 1.00 50.53 626 LEU A O 1
ATOM 4920 N N . ALA A 1 627 ? -11.275 20.783 80.226 1.00 47.47 627 ALA A N 1
ATOM 4921 C CA . ALA A 1 627 ? -10.449 21.632 81.071 1.00 47.47 627 ALA A CA 1
ATOM 4922 C C . ALA A 1 627 ? -11.249 22.131 82.289 1.00 47.47 627 ALA A C 1
ATOM 4924 O O . ALA A 1 627 ? -11.854 23.202 82.287 1.00 47.47 627 ALA A O 1
ATOM 4925 N N . ASP A 1 628 ? -11.230 21.332 83.356 1.00 46.00 628 ASP A N 1
ATOM 4926 C CA . ASP A 1 628 ? -11.538 21.775 84.717 1.00 46.00 628 ASP A CA 1
ATOM 4927 C C . ASP A 1 628 ? -10.665 23.005 85.067 1.00 46.00 628 ASP A C 1
ATOM 4929 O O . ASP A 1 628 ? -9.433 22.909 84.995 1.00 46.00 628 ASP A O 1
ATOM 4933 N N . PRO A 1 629 ? -11.243 24.154 85.474 1.00 51.88 629 PRO A N 1
ATOM 4934 C CA . PRO A 1 629 ? -10.496 25.362 85.843 1.00 51.88 629 PRO A CA 1
ATOM 4935 C C . PRO A 1 629 ? -9.635 25.222 87.119 1.00 51.88 629 PRO A C 1
ATOM 4937 O O . PRO A 1 629 ? -9.135 26.220 87.639 1.00 51.88 629 PRO A O 1
ATOM 4940 N N . SER A 1 630 ? -9.423 24.003 87.624 1.00 47.94 630 SER A N 1
ATOM 4941 C CA . SER A 1 630 ? -8.858 23.735 88.951 1.00 47.94 630 SER A CA 1
ATOM 4942 C C . SER A 1 630 ? -7.561 22.911 88.959 1.00 47.94 630 SER A C 1
ATOM 4944 O O . SER A 1 630 ? -7.271 22.264 89.969 1.00 47.94 630 SER A O 1
ATOM 4946 N N . ARG A 1 631 ? -6.736 22.911 87.895 1.00 41.25 631 ARG A N 1
ATOM 4947 C CA . ARG A 1 631 ? -5.448 22.179 87.919 1.00 41.25 631 ARG A CA 1
ATOM 4948 C C . ARG A 1 631 ? -4.236 23.000 87.445 1.00 41.25 631 ARG A C 1
ATOM 4950 O O . ARG A 1 631 ? -4.313 23.633 86.396 1.00 41.25 631 ARG A O 1
ATOM 4957 N N . PRO A 1 632 ? -3.104 23.002 88.187 1.00 45.09 632 PRO A N 1
ATOM 4958 C CA . PRO A 1 632 ? -1.948 23.819 87.852 1.00 45.09 632 PRO A CA 1
ATOM 4959 C C . PRO A 1 632 ? -1.076 23.160 86.779 1.00 45.09 632 PRO A C 1
ATOM 4961 O O . PRO A 1 632 ? -0.865 21.947 86.768 1.00 45.09 632 PRO A O 1
ATOM 4964 N N . SER A 1 633 ? -0.549 24.011 85.903 1.00 46.28 633 SER A N 1
ATOM 4965 C CA . SER A 1 633 ? 0.398 23.691 84.837 1.00 46.28 633 SER A CA 1
ATOM 4966 C C . SER A 1 633 ? 1.745 23.198 85.389 1.00 46.28 633 SER A C 1
ATOM 4968 O O . SER A 1 633 ? 2.313 23.864 86.260 1.00 46.28 633 SER A O 1
ATOM 4970 N N . PRO A 1 634 ? 2.314 22.092 84.873 1.00 43.75 634 PRO A N 1
ATOM 4971 C CA . PRO A 1 634 ? 3.733 21.815 84.982 1.00 43.75 634 PRO A CA 1
ATOM 4972 C C . PRO A 1 634 ? 4.429 22.171 83.664 1.00 43.75 634 PRO A C 1
ATOM 4974 O O . PRO A 1 634 ? 4.173 21.584 82.613 1.00 43.75 634 PRO A O 1
ATOM 4977 N N . GLY A 1 635 ? 5.346 23.132 83.734 1.00 43.44 635 GLY A N 1
ATOM 4978 C CA . GLY A 1 635 ? 6.281 23.394 82.651 1.00 43.44 635 GLY A CA 1
ATOM 4979 C C . GLY A 1 635 ? 7.241 22.225 82.426 1.00 43.44 635 GLY A C 1
ATOM 4980 O O . GLY A 1 635 ? 7.641 21.535 83.362 1.00 43.44 635 GLY A O 1
ATOM 4981 N N . SER A 1 636 ? 7.678 22.063 81.182 1.00 36.28 636 SER A N 1
ATOM 4982 C CA . SER A 1 636 ? 9.011 21.550 80.878 1.00 36.28 636 SER A CA 1
ATOM 4983 C C . SER A 1 636 ? 9.446 22.068 79.515 1.00 36.28 636 SER A C 1
ATOM 4985 O O . SER A 1 636 ? 8.766 21.892 78.507 1.00 36.28 636 SER A O 1
ATOM 4987 N N . ALA A 1 637 ? 10.581 22.753 79.527 1.00 43.53 637 ALA A N 1
ATOM 4988 C CA . ALA A 1 637 ? 11.278 23.259 78.367 1.00 43.53 637 ALA A CA 1
ATOM 4989 C C . ALA A 1 637 ? 11.983 22.126 77.608 1.00 43.53 637 ALA A C 1
ATOM 4991 O O . ALA A 1 637 ? 12.606 21.259 78.216 1.00 43.53 637 ALA A O 1
ATOM 4992 N N . SER A 1 638 ? 12.033 22.232 76.282 1.00 36.00 638 SER A N 1
ATOM 4993 C CA . SER A 1 638 ? 13.197 21.775 75.523 1.00 36.00 638 SER A CA 1
ATOM 4994 C C . SER A 1 638 ? 13.451 22.715 74.350 1.00 36.00 638 SER A C 1
ATOM 4996 O O . SER A 1 638 ? 12.698 22.768 73.382 1.00 36.00 638 SER A O 1
ATOM 4998 N N . SER A 1 639 ? 14.532 23.472 74.490 1.00 39.94 639 SER A N 1
ATOM 4999 C CA . SER A 1 639 ? 15.229 24.206 73.440 1.00 39.94 639 SER A CA 1
ATOM 5000 C C . SER A 1 639 ? 15.768 23.246 72.374 1.00 39.94 639 SER A C 1
ATOM 5002 O O . SER A 1 639 ? 16.440 22.277 72.728 1.00 39.94 639 SER A O 1
ATOM 5004 N N . ALA A 1 640 ? 15.549 23.557 71.092 1.00 34.94 640 ALA A N 1
ATOM 5005 C CA . ALA A 1 640 ? 16.461 23.197 70.005 1.00 34.94 640 ALA A CA 1
ATOM 5006 C C . ALA A 1 640 ? 16.228 24.084 68.764 1.00 34.94 640 ALA A C 1
ATOM 5008 O O . ALA A 1 640 ? 15.312 23.855 67.990 1.00 34.94 640 ALA A O 1
ATOM 5009 N N . LYS A 1 641 ? 17.096 25.098 68.651 1.00 34.41 641 LYS A N 1
ATOM 5010 C CA . LYS A 1 641 ? 17.779 25.648 67.462 1.00 34.41 641 LYS A CA 1
ATOM 5011 C C . LYS A 1 641 ? 17.012 25.938 66.155 1.00 34.41 641 LYS A C 1
ATOM 5013 O O . LYS A 1 641 ? 16.388 25.083 65.548 1.00 34.41 641 LYS A O 1
ATOM 5018 N N . SER A 1 642 ? 17.254 27.173 65.716 1.00 43.16 642 SER A N 1
ATOM 5019 C CA . SER A 1 642 ? 17.126 27.751 64.378 1.00 43.16 642 SER A CA 1
ATOM 5020 C C . SER A 1 642 ? 17.504 26.827 63.219 1.00 43.16 642 SER A C 1
ATOM 5022 O O . SER A 1 642 ? 18.549 26.181 63.276 1.00 43.16 642 SER A O 1
ATOM 5024 N N . ASP A 1 643 ? 16.751 26.938 62.128 1.00 36.81 643 ASP A N 1
ATOM 5025 C CA . ASP A 1 643 ? 17.345 27.165 60.810 1.00 36.81 643 ASP A CA 1
ATOM 5026 C C . ASP A 1 643 ? 16.400 28.060 59.996 1.00 36.81 643 ASP A C 1
ATOM 5028 O O . ASP A 1 643 ? 15.301 27.661 59.605 1.00 36.81 643 ASP A O 1
ATOM 5032 N N . ASP A 1 644 ? 16.832 29.307 59.815 1.00 46.59 644 ASP A N 1
ATOM 5033 C CA . ASP A 1 644 ? 16.298 30.235 58.830 1.00 46.59 644 ASP A CA 1
ATOM 5034 C C . ASP A 1 644 ? 16.712 29.725 57.444 1.00 46.59 644 ASP A C 1
ATOM 5036 O O . ASP A 1 644 ? 17.888 29.744 57.084 1.00 46.59 644 ASP A O 1
ATOM 5040 N N . GLY A 1 645 ? 15.741 29.242 56.673 1.00 37.94 645 GLY A N 1
ATOM 5041 C CA . GLY A 1 645 ? 15.905 28.898 55.265 1.00 37.94 645 GLY A CA 1
ATOM 5042 C C . GLY A 1 645 ? 14.961 29.745 54.426 1.00 37.94 645 GLY A C 1
ATOM 5043 O O . GLY A 1 645 ? 13.784 29.412 54.294 1.00 37.94 645 GLY A O 1
ATOM 5044 N N . GLU A 1 646 ? 15.484 30.852 53.900 1.00 42.16 646 GLU A N 1
ATOM 5045 C CA . GLU A 1 646 ? 14.870 31.671 52.855 1.00 42.16 646 GLU A CA 1
ATOM 5046 C C . GLU A 1 646 ? 14.334 30.787 51.720 1.00 42.16 646 GLU A C 1
ATOM 5048 O O . GLU A 1 646 ? 15.087 30.081 51.051 1.00 42.16 646 GLU A O 1
ATOM 5053 N N . TRP A 1 647 ? 13.026 30.852 51.471 1.00 40.22 647 TRP A N 1
ATOM 5054 C CA . TRP A 1 647 ? 12.449 30.343 50.232 1.00 40.22 647 TRP A CA 1
ATOM 5055 C C . TRP A 1 647 ? 12.422 31.479 49.216 1.00 40.22 647 TRP A C 1
ATOM 5057 O O . TRP A 1 647 ? 11.542 32.340 49.229 1.00 40.22 647 TRP A O 1
ATOM 5067 N N . GLU A 1 648 ? 13.428 31.470 48.346 1.00 35.44 648 GLU A N 1
ATOM 5068 C CA . GLU A 1 648 ? 13.461 32.242 47.112 1.00 35.44 648 GLU A CA 1
ATOM 5069 C C . GLU A 1 648 ? 12.219 31.901 46.272 1.00 35.44 648 GLU A C 1
ATOM 5071 O O . GLU A 1 648 ? 12.010 30.767 45.831 1.00 35.44 648 GLU A O 1
ATOM 5076 N N . VAL A 1 649 ? 11.367 32.902 46.063 1.00 39.38 649 VAL A N 1
ATOM 5077 C CA . VAL A 1 649 ? 10.241 32.836 45.132 1.00 39.38 649 VAL A CA 1
ATOM 5078 C C . VAL A 1 649 ? 10.807 32.934 43.719 1.00 39.38 649 VAL A C 1
ATOM 5080 O O . VAL A 1 649 ? 11.008 34.026 43.191 1.00 39.38 649 VAL A O 1
ATOM 5083 N N . VAL A 1 650 ? 11.056 31.788 43.086 1.00 37.25 650 VAL A N 1
ATOM 5084 C CA . VAL A 1 650 ? 11.220 31.729 41.630 1.00 37.25 650 VAL A CA 1
ATOM 5085 C C . VAL A 1 650 ? 9.828 31.657 41.015 1.00 37.25 650 VAL A C 1
ATOM 5087 O O . VAL A 1 650 ? 9.224 30.592 40.887 1.00 37.25 650 VAL A O 1
ATOM 5090 N N . SER A 1 651 ? 9.305 32.830 40.667 1.00 41.16 651 SER A N 1
ATOM 5091 C CA . SER A 1 651 ? 8.155 32.976 39.779 1.00 41.16 651 SER A CA 1
ATOM 5092 C C . SER A 1 651 ? 8.465 32.324 38.428 1.00 41.16 651 SER A C 1
ATOM 5094 O O . SER A 1 651 ? 9.491 32.629 37.819 1.00 41.16 651 SER A O 1
ATOM 5096 N N . SER A 1 652 ? 7.580 31.436 37.969 1.00 40.06 652 SER A N 1
ATOM 5097 C CA . SER A 1 652 ? 7.489 31.021 36.561 1.00 40.06 652 SER A CA 1
ATOM 5098 C C . SER A 1 652 ? 6.451 31.857 35.830 1.00 40.06 652 SER A C 1
ATOM 5100 O O . SER A 1 652 ? 5.415 32.163 36.465 1.00 40.06 652 SER A O 1
#